Protein AF-A0A2C1LX49-F1 (afdb_monomer_lite)

Secondary structure (DSSP, 8-state):
---HHHHHHHHHHHHHHHHHHHHHHHHHHHHTT-HHHHHHHHHHHHHHHIIIIIHHHHHHHHHHHHHHHHHHHHHHHS---EEEEEEETTTEEEEEEE-SSEEEEEETT--EEEEEGGGEEEEEEEEEEEEEEEEEEEEETTEEEEEEEEEEEEEEEEEEEETTEEEEEEEE-TTHHHHHHHHHHHHHTSHHHHHHHHHHHHHHHHHHHHHHHHHHHHHTHHHHH-----TTS-SHHHHTHHHHHHHHHHHHHHH-GGGGG--HHHHHHHHHHHHHHHHHHHHHHHHHHHHHH-----GGGPPPPPHHHHHHHGGG------HHHHHHHHHHHHHHHHH-SSSS-HHHHHHHHHHHHHHHHHHHHHHHHHHHHHHHHH--

Foldseek 3Di:
DDDPVVVVVVVLVVLVVVLVVLVVVLVVCVVVVVVVVNVVSVVVSVVSCCVNPVVVVVVVVVLVVLVVVVVVVVCVVFNWPDKFWKQWPVQGTFMWTDTLFWIWTQGSVRDIDIDGLLFWPDKDKDWAFPPDWDWDWDDDDPDTDIDIDTHTFIKIWTWGDDPRDTDITIIGTPCNVVNVVSSVCSCCPNDVVVVVVVVVVVVVVVVVLLVVLLVLCVVCVCVLLDPDDPVQLPDQLPPCLVVVLVVVVVVVCVVPVLLVVDDPVRVVLVSVLLSSLLSSLLVSLQSSCCVVPVDNPSVVPPDDFDPVQLVVQLVVDFDPPRPSLLVSLVVSLVVSCVVPVPRDDSVSSSVSSSVSSGSSNSSNVSVVVSRVVVVVVVVD

pLDDT: mean 80.42, std 12.23, range [34.72, 96.44]

Sequence (380 aa):
MGNVWLTRNLRIGFFSAFFIIHMLVLLVSLLSGAIQFAFICLLFSIPFAYLGFGIDMQRKKKATQVLEEKMRSINQVESIQCIADGYHEQKGRGHLALTDHFLFFITRKKEIYSIDLLTVERYGTRADGTGVYGTTIHHSGPISIASTQEAKIPMFYVEGIHAGEHFHYAFSTFKNTKFFKILDRNLSSGKIAKESAAKNQEQQKQQQVFENENAVLIQNMNRIMDTEINDLDTPLYLQNGKAYLEIYFDIFKEQFPNLNALQEGEKHTFFSYLQACMLRGSRMYSTIVEMNHGKVLSLQETPTLPIDLLEENFPKTFMPNYPAVKQIVYSQFRGFRYQNQTMITEEQALSLTEEYIKIGFRNAMSNFLAYNELQNRVTV

Structure (mmCIF, N/CA/C/O backbone):
data_AF-A0A2C1LX49-F1
#
_entry.id   AF-A0A2C1LX49-F1
#
loop_
_atom_site.group_PDB
_atom_site.id
_atom_site.type_symbol
_atom_site.label_atom_id
_atom_site.label_alt_id
_atom_site.label_comp_id
_atom_site.label_asym_id
_atom_site.label_entity_id
_atom_site.label_seq_id
_atom_site.pdbx_PDB_ins_code
_atom_site.Cartn_x
_atom_site.Cartn_y
_atom_site.Cartn_z
_atom_site.occupancy
_atom_site.B_iso_or_equiv
_atom_site.auth_seq_id
_atom_site.auth_comp_id
_atom_site.auth_asym_id
_atom_site.auth_atom_id
_atom_site.pdbx_PDB_model_num
ATOM 1 N N . MET A 1 1 ? 9.293 22.917 -42.682 1.00 38.34 1 MET A N 1
ATOM 2 C CA . MET A 1 1 ? 10.357 22.369 -41.809 1.00 38.34 1 MET A CA 1
ATOM 3 C C . MET A 1 1 ? 11.295 21.523 -42.661 1.00 38.34 1 MET A C 1
ATOM 5 O O . MET A 1 1 ? 10.871 20.496 -43.170 1.00 38.34 1 MET A O 1
ATOM 9 N N . GLY A 1 2 ? 12.519 21.995 -42.919 1.00 40.53 2 GLY A N 1
ATOM 10 C CA . GLY A 1 2 ? 13.473 21.293 -43.787 1.00 40.53 2 GLY A CA 1
ATOM 11 C C . GLY A 1 2 ? 13.943 19.975 -43.171 1.00 40.53 2 GLY A C 1
ATOM 12 O O . GLY A 1 2 ? 14.194 19.902 -41.969 1.00 40.53 2 GLY A O 1
ATOM 13 N N . ASN A 1 3 ? 14.049 18.930 -43.990 1.00 34.72 3 ASN A N 1
ATOM 14 C CA . ASN A 1 3 ? 14.405 17.585 -43.555 1.00 34.72 3 ASN A CA 1
ATOM 15 C C . ASN A 1 3 ? 15.858 17.565 -43.028 1.00 34.72 3 ASN A C 1
ATOM 17 O O . ASN A 1 3 ? 16.819 17.530 -43.798 1.00 34.72 3 ASN A O 1
ATOM 21 N N . VAL A 1 4 ? 16.017 17.636 -41.700 1.00 48.16 4 VAL A N 1
ATOM 22 C CA . VAL A 1 4 ? 17.312 17.714 -40.985 1.00 48.16 4 VAL A CA 1
ATOM 23 C C . VAL A 1 4 ? 18.226 16.528 -41.324 1.00 48.16 4 VAL A C 1
ATOM 25 O O . VAL A 1 4 ? 19.449 16.631 -41.259 1.00 48.16 4 VAL A O 1
ATOM 28 N N . TRP A 1 5 ? 17.644 15.400 -41.733 1.00 41.97 5 TRP A N 1
ATOM 29 C CA . TRP A 1 5 ? 18.384 14.225 -42.184 1.00 41.97 5 TRP A CA 1
ATOM 30 C C . TRP A 1 5 ? 19.058 14.445 -43.548 1.00 41.97 5 TRP A C 1
ATOM 32 O O . TRP A 1 5 ? 20.225 14.087 -43.717 1.00 41.97 5 TRP A O 1
ATOM 42 N N . LEU A 1 6 ? 18.364 15.104 -44.484 1.00 39.78 6 LEU A N 1
ATOM 43 C CA . LEU A 1 6 ? 18.870 15.385 -45.829 1.00 39.78 6 LEU A CA 1
ATOM 44 C C . LEU A 1 6 ? 20.022 16.395 -45.777 1.00 39.78 6 LEU A C 1
ATOM 46 O O . LEU A 1 6 ? 21.075 16.163 -46.358 1.00 39.78 6 LEU A O 1
ATOM 50 N N . THR A 1 7 ? 19.873 17.469 -44.994 1.00 54.62 7 THR A N 1
ATOM 51 C CA . THR A 1 7 ? 20.928 18.482 -44.818 1.00 54.62 7 THR A CA 1
ATOM 52 C C . THR A 1 7 ? 22.148 17.942 -44.070 1.00 54.62 7 THR A C 1
ATOM 54 O O . THR A 1 7 ? 23.270 18.351 -44.363 1.00 54.62 7 THR A O 1
ATOM 57 N N . ARG A 1 8 ? 21.970 16.992 -43.141 1.00 56.78 8 ARG A N 1
ATOM 58 C CA . ARG A 1 8 ? 23.076 16.336 -42.426 1.00 56.78 8 ARG A CA 1
ATOM 59 C C . ARG A 1 8 ? 23.880 15.404 -43.330 1.00 56.78 8 ARG A C 1
ATOM 61 O O . ARG A 1 8 ? 25.104 15.494 -43.340 1.00 56.78 8 ARG A O 1
ATOM 68 N N . ASN A 1 9 ? 23.211 14.540 -44.091 1.00 55.72 9 ASN A N 1
ATOM 69 C CA . ASN A 1 9 ? 23.893 13.586 -44.966 1.00 55.72 9 ASN A CA 1
ATOM 70 C C . ASN A 1 9 ? 24.525 14.276 -46.184 1.00 55.72 9 ASN A C 1
ATOM 72 O O . ASN A 1 9 ? 25.633 13.905 -46.559 1.00 55.72 9 ASN A O 1
ATOM 76 N N . LEU A 1 10 ? 23.902 15.332 -46.731 1.00 59.62 10 LEU A N 1
ATOM 77 C CA . LEU A 1 10 ? 24.527 16.158 -47.772 1.00 59.62 10 LEU A CA 1
ATOM 78 C C . LEU A 1 10 ? 25.772 16.886 -47.264 1.00 59.62 10 LEU A C 1
ATOM 80 O O . LEU A 1 10 ? 26.776 16.907 -47.963 1.00 59.62 10 LEU A O 1
ATOM 84 N N . ARG A 1 11 ? 25.742 17.456 -46.050 1.00 61.56 11 ARG A N 1
ATOM 85 C CA . ARG A 1 11 ? 26.922 18.121 -45.472 1.00 61.56 11 ARG A CA 1
ATOM 86 C C . ARG A 1 11 ? 28.065 17.132 -45.267 1.00 61.56 11 ARG A C 1
ATOM 88 O O . ARG A 1 11 ? 29.173 17.407 -45.706 1.00 61.56 11 ARG A O 1
ATOM 95 N N . ILE A 1 12 ? 27.804 15.975 -44.656 1.00 62.25 12 ILE A N 1
ATOM 96 C CA . ILE A 1 12 ? 28.839 14.954 -44.434 1.00 62.25 12 ILE A CA 1
ATOM 97 C C . ILE A 1 12 ? 29.374 14.437 -45.773 1.00 62.25 12 ILE A C 1
ATOM 99 O O . ILE A 1 12 ? 30.587 14.374 -45.943 1.00 62.25 12 ILE A O 1
ATOM 103 N N . GLY A 1 13 ? 28.502 14.138 -46.740 1.00 65.00 13 GLY A N 1
ATOM 104 C CA . GLY A 1 13 ? 28.910 13.705 -48.078 1.00 65.00 13 GLY A CA 1
ATOM 105 C C . GLY A 1 13 ? 29.767 14.745 -48.803 1.00 65.00 13 GLY A C 1
ATOM 106 O O . GLY A 1 13 ? 30.826 14.407 -49.323 1.00 65.00 13 GLY A O 1
ATOM 107 N N . PHE A 1 14 ? 29.367 16.019 -48.760 1.00 70.56 14 PHE A N 1
ATOM 108 C CA . PHE A 1 14 ? 30.091 17.126 -49.386 1.00 70.56 14 PHE A CA 1
ATOM 109 C C . PHE A 1 14 ? 31.465 17.361 -48.746 1.00 70.56 14 PHE A C 1
ATOM 111 O O . PHE A 1 14 ? 32.463 17.433 -49.456 1.00 70.56 14 PHE A O 1
ATOM 118 N N . PHE A 1 15 ? 31.547 17.406 -47.411 1.00 67.88 15 PHE A N 1
ATOM 119 C CA . PHE A 1 15 ? 32.826 17.582 -46.714 1.00 67.88 15 PHE A CA 1
ATOM 120 C C . PHE A 1 15 ? 33.748 16.367 -46.872 1.00 67.88 15 PHE A C 1
ATOM 122 O O . PHE A 1 15 ? 34.957 16.544 -46.978 1.00 67.88 15 PHE A O 1
ATOM 129 N N . SER A 1 16 ? 33.197 15.151 -46.947 1.00 65.69 16 SER A N 1
ATOM 130 C CA . SER A 1 16 ? 33.980 13.928 -47.176 1.00 65.69 16 SER A CA 1
ATOM 131 C C . SER A 1 16 ? 34.549 13.883 -48.595 1.00 65.69 16 SER A C 1
ATOM 133 O O . SER A 1 16 ? 35.737 13.628 -48.766 1.00 65.69 16 SER A O 1
ATOM 135 N N . ALA A 1 17 ? 33.732 14.183 -49.610 1.00 71.69 17 ALA A N 1
ATOM 136 C CA . ALA A 1 17 ? 34.181 14.250 -51.000 1.00 71.69 17 ALA A CA 1
ATOM 137 C C . ALA A 1 17 ? 35.231 15.353 -51.198 1.00 71.69 17 ALA A C 1
ATOM 139 O O . ALA A 1 17 ? 36.268 15.116 -51.812 1.00 71.69 17 ALA A O 1
ATOM 140 N N . PHE A 1 18 ? 35.008 16.531 -50.608 1.00 73.19 18 PHE A N 1
ATOM 141 C CA . PHE A 1 18 ? 35.962 17.635 -50.659 1.00 73.19 18 PHE A CA 1
ATOM 142 C C . PHE A 1 18 ? 37.280 17.290 -49.951 1.00 73.19 18 PHE A C 1
ATOM 144 O O . PHE A 1 18 ? 38.347 17.555 -50.492 1.00 73.19 18 PHE A O 1
ATOM 151 N N . PHE A 1 19 ? 37.231 16.630 -48.788 1.00 72.81 19 PHE A N 1
ATOM 152 C CA . PHE A 1 19 ? 38.427 16.169 -48.078 1.00 72.81 19 PHE A CA 1
ATOM 153 C C . PHE A 1 19 ? 39.230 15.141 -48.889 1.00 72.81 19 PHE A C 1
ATOM 155 O O . PHE A 1 19 ? 40.452 15.241 -48.949 1.00 72.81 19 PHE A O 1
ATOM 162 N N . ILE A 1 20 ? 38.563 14.193 -49.558 1.00 77.25 20 ILE A N 1
ATOM 163 C CA . ILE A 1 20 ? 39.218 13.200 -50.427 1.00 77.25 20 ILE A CA 1
ATOM 164 C C . ILE A 1 20 ? 39.921 13.886 -51.604 1.00 77.25 20 ILE A C 1
ATOM 166 O O . ILE A 1 20 ? 41.087 13.600 -51.873 1.00 77.25 20 ILE A O 1
ATOM 170 N N . ILE A 1 21 ? 39.243 14.827 -52.268 1.00 78.81 21 ILE A N 1
ATOM 171 C CA . ILE A 1 21 ? 39.821 15.615 -53.366 1.00 78.81 21 ILE A CA 1
ATOM 172 C C . ILE A 1 21 ? 41.026 16.424 -52.864 1.00 78.81 21 ILE A C 1
ATOM 174 O O . ILE A 1 21 ? 42.071 16.448 -53.508 1.00 78.81 21 ILE A O 1
ATOM 178 N N . HIS A 1 22 ? 40.924 17.028 -51.680 1.00 74.81 22 HIS A N 1
ATOM 179 C CA . HIS A 1 22 ? 42.000 17.823 -51.086 1.00 74.81 22 HIS A CA 1
ATOM 180 C C . HIS A 1 22 ? 43.217 16.972 -50.685 1.00 74.81 22 HIS A C 1
ATOM 182 O O . HIS A 1 22 ? 44.355 17.389 -50.890 1.00 74.81 22 HIS A O 1
ATOM 188 N N . MET A 1 23 ? 42.998 15.754 -50.177 1.00 77.88 23 MET A N 1
ATOM 189 C CA . MET A 1 23 ? 44.066 14.785 -49.889 1.00 77.88 23 MET A CA 1
ATOM 190 C C . MET A 1 23 ? 44.761 14.293 -51.165 1.00 77.88 23 MET A C 1
ATOM 192 O O . MET A 1 23 ? 45.980 14.134 -51.173 1.00 77.88 23 MET A O 1
ATOM 196 N N . LEU A 1 24 ? 44.014 14.111 -52.259 1.00 81.31 24 LEU A N 1
ATOM 197 C CA . LEU A 1 24 ? 44.568 13.801 -53.581 1.00 81.31 24 LEU A CA 1
ATOM 198 C C . LEU A 1 24 ? 45.451 14.940 -54.110 1.00 81.31 24 LEU A C 1
ATOM 200 O O . LEU A 1 24 ? 46.565 14.687 -54.562 1.00 81.31 24 LEU A O 1
ATOM 204 N N . VAL A 1 25 ? 44.999 16.193 -54.001 1.00 80.25 25 VAL A N 1
ATOM 205 C CA . VAL A 1 25 ? 45.790 17.373 -54.397 1.00 80.25 25 VAL A CA 1
ATOM 206 C C . VAL A 1 25 ? 47.066 17.489 -53.560 1.00 80.25 25 VAL A C 1
ATOM 208 O O . VAL A 1 25 ? 48.138 17.751 -54.107 1.00 80.25 25 VAL A O 1
ATOM 211 N N . LEU A 1 26 ? 46.986 17.236 -52.252 1.00 79.81 26 LEU A N 1
ATOM 212 C CA . LEU A 1 26 ? 48.147 17.216 -51.362 1.00 79.81 26 LEU A CA 1
ATOM 213 C C . LEU A 1 26 ? 49.149 16.117 -51.752 1.00 79.81 26 LEU A C 1
ATOM 215 O O . LEU A 1 26 ? 50.345 16.388 -51.833 1.00 79.81 26 LEU A O 1
ATOM 219 N N . LEU A 1 27 ? 48.668 14.909 -52.059 1.00 80.50 27 LEU A N 1
ATOM 220 C CA . LEU A 1 27 ? 49.505 13.792 -52.503 1.00 80.50 27 LEU A CA 1
ATOM 221 C C . LEU A 1 27 ? 50.239 14.112 -53.815 1.00 80.50 27 LEU A C 1
ATOM 223 O O . LEU A 1 27 ? 51.446 13.900 -53.909 1.00 80.50 27 LEU A O 1
ATOM 227 N N . VAL A 1 28 ? 49.536 14.670 -54.806 1.00 82.25 28 VAL A N 1
ATOM 228 C CA . VAL A 1 28 ? 50.131 15.067 -56.096 1.00 82.25 28 VAL A CA 1
ATOM 229 C C . VAL A 1 28 ? 51.178 16.167 -55.907 1.00 82.25 28 VAL A C 1
ATOM 231 O O . VAL A 1 28 ? 52.247 16.108 -56.507 1.00 82.25 28 VAL A O 1
ATOM 234 N N . SER A 1 29 ? 50.910 17.128 -55.022 1.00 78.94 29 SER A N 1
ATOM 235 C CA . SER A 1 29 ? 51.813 18.253 -54.734 1.00 78.94 29 SER A CA 1
ATOM 236 C C . SER A 1 29 ? 53.100 17.826 -54.022 1.00 78.94 29 SER A C 1
ATOM 238 O O . SER A 1 29 ? 54.166 18.397 -54.257 1.00 78.94 29 SER A O 1
ATOM 240 N N . LEU A 1 30 ? 53.011 16.808 -53.157 1.00 79.19 30 LEU A N 1
ATOM 241 C CA . LEU A 1 30 ? 54.174 16.179 -52.526 1.00 79.19 30 LEU A CA 1
ATOM 242 C C . LEU A 1 30 ? 55.020 15.417 -53.553 1.00 79.19 30 LEU A C 1
ATOM 244 O O . LEU A 1 30 ? 56.241 15.551 -53.552 1.00 79.19 30 LEU A O 1
ATOM 248 N N . LEU A 1 31 ? 54.376 14.669 -54.455 1.00 81.25 31 LEU A N 1
ATOM 249 C CA . LEU A 1 31 ? 55.053 13.924 -55.522 1.00 81.25 31 LEU A CA 1
ATOM 250 C C . LEU A 1 31 ? 55.714 14.842 -56.563 1.00 81.25 31 LEU A C 1
ATOM 252 O O . LEU A 1 31 ? 56.731 14.470 -57.138 1.00 81.25 31 LEU A O 1
ATOM 256 N N . SER A 1 32 ? 55.178 16.046 -56.785 1.00 82.25 32 SER A N 1
ATOM 257 C CA . SER A 1 32 ? 55.723 17.023 -57.736 1.00 82.25 32 SER A CA 1
ATOM 258 C C . SER A 1 32 ? 56.807 17.941 -57.150 1.00 82.25 32 SER A C 1
ATOM 260 O O . SER A 1 32 ? 57.259 18.854 -57.837 1.00 82.25 32 SER A O 1
ATOM 262 N N . GLY A 1 33 ? 57.197 17.765 -55.880 1.00 78.12 33 GLY A N 1
ATOM 263 C CA . GLY A 1 33 ? 58.207 18.600 -55.215 1.00 78.12 33 GLY A CA 1
ATOM 264 C C . GLY A 1 33 ? 57.743 20.020 -54.854 1.00 78.12 33 GLY A C 1
ATOM 265 O O . GLY A 1 33 ? 58.555 20.850 -54.444 1.00 78.12 33 GLY A O 1
ATOM 266 N N . ALA A 1 34 ? 56.443 20.318 -54.954 1.00 80.94 34 ALA A N 1
ATOM 267 C CA . ALA A 1 34 ? 55.863 21.625 -54.636 1.00 80.94 34 ALA A CA 1
ATOM 268 C C . ALA A 1 34 ? 55.610 21.772 -53.121 1.00 80.94 34 ALA A C 1
ATOM 270 O O . ALA A 1 34 ? 54.478 21.937 -52.661 1.00 80.94 34 ALA A O 1
ATOM 271 N N . ILE A 1 35 ? 56.684 21.705 -52.329 1.00 74.88 35 ILE A N 1
ATOM 272 C CA . ILE A 1 35 ? 56.640 21.581 -50.860 1.00 74.88 35 ILE A CA 1
ATOM 273 C C . ILE A 1 35 ? 55.869 22.737 -50.195 1.00 74.88 35 ILE A C 1
ATOM 275 O O . ILE A 1 35 ? 55.085 22.508 -49.275 1.00 74.88 35 ILE A O 1
ATOM 279 N N . GLN A 1 36 ? 56.028 23.972 -50.682 1.00 76.94 36 GLN A N 1
ATOM 280 C CA 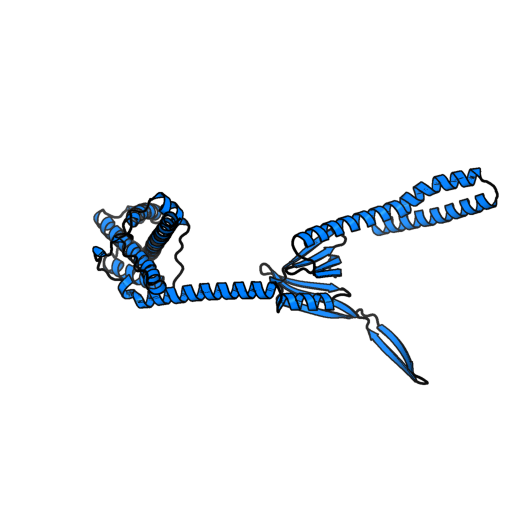. GLN A 1 36 ? 55.322 25.145 -50.142 1.00 76.94 36 GLN A CA 1
ATOM 281 C C . GLN A 1 36 ? 53.801 25.064 -50.356 1.00 76.94 36 GLN A C 1
ATOM 283 O O . GLN A 1 36 ? 53.028 25.402 -49.461 1.00 76.94 36 GLN A O 1
ATOM 288 N N . PHE A 1 37 ? 53.362 24.562 -51.512 1.00 76.19 37 PHE A N 1
ATOM 289 C CA . PHE A 1 37 ? 51.945 24.386 -51.826 1.00 76.19 37 PHE A CA 1
ATOM 290 C C . PHE A 1 37 ? 51.341 23.212 -51.039 1.00 76.19 37 PHE A C 1
ATOM 292 O O . PHE A 1 37 ? 50.261 23.345 -50.465 1.00 76.19 37 PHE A O 1
ATOM 299 N N . ALA A 1 38 ? 52.083 22.108 -50.896 1.00 73.44 38 ALA A N 1
ATOM 300 C CA . ALA A 1 38 ? 51.691 20.990 -50.040 1.00 73.44 38 ALA A CA 1
ATOM 301 C C . ALA A 1 38 ? 51.500 21.418 -48.571 1.00 73.44 38 ALA A C 1
ATOM 303 O O . ALA A 1 38 ? 50.543 20.990 -47.923 1.00 73.44 38 ALA A O 1
ATOM 304 N N . PHE A 1 39 ? 52.357 22.310 -48.059 1.00 76.94 39 PHE A N 1
ATOM 305 C CA . PHE A 1 39 ? 52.242 22.844 -46.700 1.00 76.94 39 PHE A CA 1
ATOM 306 C C . PHE A 1 39 ? 50.966 23.678 -46.503 1.00 76.94 39 PHE A C 1
ATOM 308 O O . PHE A 1 39 ? 50.252 23.497 -45.515 1.00 76.94 39 PHE A O 1
ATOM 315 N N . ILE A 1 40 ? 50.619 24.532 -47.472 1.00 78.19 40 ILE A N 1
ATOM 316 C CA . ILE A 1 40 ? 49.364 25.300 -47.457 1.00 78.19 40 ILE A CA 1
ATOM 317 C C . ILE A 1 40 ? 48.158 24.349 -47.492 1.00 78.19 40 ILE A C 1
ATOM 319 O O . ILE A 1 40 ? 47.248 24.475 -46.670 1.00 78.19 40 ILE A O 1
ATOM 323 N N . CYS A 1 41 ? 48.162 23.347 -48.377 1.00 75.12 41 CYS A N 1
ATOM 324 C CA . CYS A 1 41 ? 47.097 22.343 -48.443 1.00 75.12 41 CYS A CA 1
ATOM 325 C C . CYS A 1 41 ? 46.915 21.595 -47.111 1.00 75.12 41 CYS A C 1
ATOM 327 O O . CYS A 1 41 ? 45.775 21.363 -46.697 1.00 75.12 41 CYS A O 1
ATOM 329 N N . LEU A 1 42 ? 48.012 21.266 -46.421 1.00 77.69 42 LEU A N 1
ATOM 330 C CA . LEU A 1 42 ? 47.988 20.590 -45.125 1.00 77.69 42 LEU A CA 1
ATOM 331 C C . LEU A 1 42 ? 47.356 21.470 -44.042 1.00 77.69 42 LEU A C 1
ATOM 333 O O . LEU A 1 42 ? 46.470 21.002 -43.325 1.00 77.69 42 LEU A O 1
ATOM 337 N N . LEU A 1 43 ? 47.727 22.752 -43.966 1.00 78.94 43 LEU A N 1
ATOM 338 C CA . LEU A 1 43 ? 47.142 23.696 -43.007 1.00 78.94 43 LEU A CA 1
ATOM 339 C C . LEU A 1 43 ? 45.629 23.858 -43.197 1.00 78.94 43 LEU A C 1
ATOM 341 O O . LEU A 1 43 ? 44.883 23.863 -42.217 1.00 78.94 43 LEU A O 1
ATOM 345 N N . PHE A 1 44 ? 45.158 23.911 -44.446 1.00 77.44 44 PHE A N 1
ATOM 346 C CA . PHE A 1 44 ? 43.723 23.982 -44.730 1.00 77.44 44 PHE A CA 1
ATOM 347 C C . PHE A 1 44 ? 42.981 22.679 -44.409 1.00 77.44 44 PHE A C 1
ATOM 349 O O . PHE A 1 44 ? 41.803 22.730 -44.067 1.00 77.44 44 PHE A O 1
ATOM 356 N N . SER A 1 45 ? 43.640 21.517 -44.449 1.00 73.12 45 SER A N 1
ATOM 357 C CA . SER A 1 45 ? 42.987 20.228 -44.179 1.00 73.12 45 SER A CA 1
ATOM 358 C C . SER A 1 45 ? 42.548 20.043 -42.718 1.00 73.12 45 SER A C 1
ATOM 360 O O . SER A 1 45 ? 41.545 19.374 -42.461 1.00 73.12 45 SER A O 1
ATOM 362 N N . ILE A 1 46 ? 43.242 20.674 -41.764 1.00 74.19 46 ILE A N 1
ATOM 363 C CA . ILE A 1 46 ? 43.003 20.513 -40.320 1.00 74.19 46 ILE A CA 1
ATOM 364 C C . ILE A 1 46 ? 41.620 21.064 -39.901 1.00 74.19 46 ILE A C 1
ATOM 366 O O . ILE A 1 46 ? 40.848 20.314 -39.292 1.00 74.19 46 ILE A O 1
ATOM 370 N N . PRO A 1 47 ? 41.226 22.308 -40.258 1.00 75.50 47 PRO A N 1
ATOM 371 C CA . PRO A 1 47 ? 39.875 22.811 -40.001 1.00 75.50 47 PRO A CA 1
ATOM 372 C C . PRO A 1 47 ? 38.771 21.960 -40.639 1.00 75.50 47 PRO A C 1
ATOM 374 O O . PRO A 1 47 ? 37.745 21.716 -40.004 1.00 75.50 47 PRO A O 1
ATOM 377 N N . PHE A 1 48 ? 38.968 21.466 -41.867 1.00 72.12 48 PHE A N 1
ATOM 378 C CA . PHE A 1 48 ? 37.965 20.639 -42.549 1.00 72.12 48 PHE A CA 1
ATOM 379 C C . PHE A 1 48 ? 37.808 19.262 -41.901 1.00 72.12 48 PHE A C 1
ATOM 381 O O . PHE A 1 48 ? 36.679 18.813 -41.696 1.00 72.12 48 PHE A O 1
ATOM 388 N N . ALA A 1 49 ? 38.911 18.624 -41.502 1.00 70.81 49 ALA A N 1
ATOM 389 C CA . ALA A 1 49 ? 38.870 17.382 -40.737 1.00 70.81 49 ALA A CA 1
ATOM 390 C C . ALA A 1 49 ? 38.145 17.576 -39.392 1.00 70.81 49 ALA A C 1
ATOM 392 O O . ALA A 1 49 ? 37.317 16.749 -38.999 1.00 70.81 49 ALA A O 1
ATOM 393 N N . TYR A 1 50 ? 38.380 18.702 -38.711 1.00 73.19 50 TYR A N 1
ATOM 394 C CA . TYR A 1 50 ? 37.687 19.041 -37.468 1.00 73.19 50 TYR A CA 1
ATOM 395 C C . TYR A 1 50 ? 36.179 19.279 -37.668 1.00 73.19 50 TYR A C 1
ATOM 397 O O . TYR A 1 50 ? 35.365 18.764 -36.899 1.00 73.19 50 TYR A O 1
ATOM 405 N N . LEU A 1 51 ? 35.780 20.006 -38.716 1.00 73.56 51 LEU A N 1
ATOM 406 C CA . LEU A 1 51 ? 34.369 20.262 -39.024 1.00 73.56 51 LEU A CA 1
ATOM 407 C C . LEU A 1 51 ? 33.620 18.995 -39.468 1.00 73.56 51 LEU A C 1
ATOM 409 O O . LEU A 1 51 ? 32.468 18.803 -39.076 1.00 73.56 51 LEU A O 1
ATOM 413 N N . GLY A 1 52 ? 34.267 18.133 -40.259 1.00 69.50 52 GLY A N 1
ATOM 414 C CA . GLY A 1 52 ? 33.679 16.893 -40.769 1.00 69.50 52 GLY A CA 1
ATOM 415 C C . GLY A 1 52 ? 33.594 15.789 -39.716 1.00 69.50 52 GLY A C 1
ATOM 416 O O . GLY A 1 52 ? 32.525 15.219 -39.497 1.00 69.50 52 GLY A O 1
ATOM 417 N N . PHE A 1 53 ? 34.703 15.510 -39.028 1.00 68.38 53 PHE A N 1
ATOM 418 C CA . PHE A 1 53 ? 34.818 14.378 -38.104 1.00 68.38 53 PHE A CA 1
ATOM 419 C C . PHE A 1 53 ? 34.833 14.807 -36.636 1.00 68.38 53 PHE A C 1
ATOM 421 O O . PHE A 1 53 ? 34.176 14.179 -35.803 1.00 68.38 53 PHE A O 1
ATOM 428 N N . GLY A 1 54 ? 35.529 15.898 -36.308 1.00 71.81 54 GLY A N 1
ATOM 429 C CA . GLY A 1 54 ? 35.681 16.380 -34.932 1.00 71.81 54 GLY A CA 1
ATOM 430 C C . GLY A 1 54 ? 34.351 16.738 -34.263 1.00 71.81 54 GLY A C 1
ATOM 431 O O . GLY A 1 54 ? 34.090 16.300 -33.142 1.00 71.81 54 GLY A O 1
ATOM 432 N N . ILE A 1 55 ? 33.465 17.459 -34.958 1.00 73.25 55 ILE A N 1
ATOM 433 C CA . ILE A 1 55 ? 32.143 17.837 -34.424 1.00 73.25 55 ILE A CA 1
ATOM 434 C C . ILE A 1 55 ? 31.258 16.607 -34.178 1.00 73.25 55 ILE A C 1
ATOM 436 O O . ILE A 1 55 ? 30.589 16.530 -33.144 1.00 73.25 55 ILE A O 1
ATOM 440 N N . ASP A 1 56 ? 31.232 15.641 -35.099 1.00 70.00 56 ASP A N 1
ATOM 441 C CA . ASP A 1 56 ? 30.425 14.425 -34.937 1.00 70.00 56 ASP A CA 1
ATOM 442 C C . ASP A 1 56 ? 30.966 13.544 -33.802 1.00 70.00 56 ASP A C 1
ATOM 444 O O . ASP A 1 56 ? 30.205 13.073 -32.954 1.00 70.00 56 ASP A O 1
ATOM 448 N N . MET A 1 57 ? 32.290 13.403 -33.711 1.00 73.75 57 MET A N 1
ATOM 449 C CA . MET A 1 57 ? 32.945 12.659 -32.638 1.00 73.75 57 MET A CA 1
ATOM 450 C C . MET A 1 57 ? 32.707 13.310 -31.269 1.00 73.75 57 MET A C 1
ATOM 452 O O . MET A 1 57 ? 32.359 12.616 -30.313 1.00 73.75 57 MET A O 1
ATOM 456 N N . GLN A 1 58 ? 32.794 14.642 -31.170 1.00 74.25 58 GLN A N 1
ATOM 457 C CA . GLN A 1 58 ? 32.459 15.376 -29.945 1.00 74.25 58 GLN A CA 1
ATOM 458 C C . GLN A 1 58 ? 30.983 15.220 -29.562 1.00 74.25 58 GLN A C 1
ATOM 460 O O . GLN A 1 58 ? 30.673 15.039 -28.385 1.00 74.25 58 GLN A O 1
ATOM 465 N N . ARG A 1 59 ? 30.058 15.262 -30.528 1.00 70.75 59 ARG A N 1
ATOM 466 C CA . ARG A 1 59 ? 28.623 15.058 -30.270 1.00 70.75 59 ARG A CA 1
ATOM 467 C C . ARG A 1 59 ? 28.330 13.642 -29.783 1.00 70.75 59 ARG A C 1
ATOM 469 O O . ARG A 1 59 ? 27.595 13.493 -28.810 1.00 70.75 59 ARG A O 1
ATOM 476 N N . LYS A 1 60 ? 28.933 12.624 -30.406 1.00 74.62 60 LYS A N 1
ATOM 477 C CA . LYS A 1 60 ? 28.851 11.225 -29.958 1.00 74.62 60 LYS A CA 1
ATOM 478 C C . LYS A 1 60 ? 29.403 11.072 -28.542 1.00 74.62 60 LYS A C 1
ATOM 480 O O . LYS A 1 60 ? 28.700 10.553 -27.685 1.00 74.62 60 LYS A O 1
ATOM 485 N N . LYS A 1 61 ? 30.586 11.631 -28.263 1.00 78.00 61 LYS A N 1
ATOM 486 C CA . LYS A 1 61 ? 31.204 11.613 -26.927 1.00 78.00 61 LYS A CA 1
ATOM 487 C C . LYS A 1 61 ? 30.308 12.262 -25.866 1.00 78.00 61 LYS A C 1
ATOM 489 O O . LYS A 1 61 ? 30.069 11.655 -24.829 1.00 78.00 61 LYS A O 1
ATOM 494 N N . LYS A 1 62 ? 29.745 13.445 -26.145 1.00 77.06 62 LYS A N 1
ATOM 495 C CA . LYS A 1 62 ? 28.790 14.121 -25.244 1.00 77.06 62 LYS A CA 1
ATOM 496 C C . LYS A 1 62 ? 27.507 13.312 -25.030 1.00 77.06 62 LYS A C 1
ATOM 498 O O . LYS A 1 62 ? 26.943 13.332 -23.942 1.00 77.06 62 LYS A O 1
ATOM 503 N N . ALA A 1 63 ? 27.007 12.628 -26.059 1.00 72.88 63 ALA A N 1
ATOM 504 C CA . ALA A 1 63 ? 25.821 11.784 -25.931 1.00 72.88 63 ALA A CA 1
ATOM 505 C C . ALA A 1 63 ? 26.085 10.570 -25.028 1.00 72.88 63 ALA A C 1
ATOM 507 O O . ALA A 1 63 ? 25.269 10.297 -24.151 1.00 72.88 63 ALA A O 1
ATOM 508 N N . THR A 1 64 ? 27.236 9.910 -25.193 1.00 77.88 64 THR A N 1
ATOM 509 C CA . THR A 1 64 ? 27.667 8.793 -24.340 1.00 77.88 64 THR A CA 1
ATOM 510 C C . THR A 1 64 ? 27.868 9.233 -22.892 1.00 77.88 64 THR A C 1
ATOM 512 O O . THR A 1 64 ? 27.351 8.584 -21.993 1.00 77.88 64 THR A O 1
ATOM 515 N N . GLN A 1 65 ? 28.522 10.375 -22.657 1.00 81.81 65 GLN A N 1
ATOM 516 C CA . GLN A 1 65 ? 28.733 10.907 -21.303 1.00 81.81 65 GLN A CA 1
ATOM 517 C C . GLN A 1 65 ? 27.418 11.146 -20.552 1.00 81.81 65 GLN A C 1
ATOM 519 O O . GLN A 1 65 ? 27.280 10.732 -19.409 1.00 81.81 65 GLN A O 1
ATOM 524 N N . VAL A 1 66 ? 26.425 11.757 -21.206 1.00 80.06 66 VAL A N 1
ATOM 525 C CA . VAL A 1 66 ? 25.118 12.013 -20.573 1.00 80.06 66 VAL A CA 1
ATOM 526 C C . VAL A 1 66 ? 24.349 10.717 -20.302 1.00 80.06 66 VAL A C 1
ATOM 528 O O . VAL A 1 66 ? 23.597 10.634 -19.334 1.00 80.06 66 VAL A O 1
ATOM 531 N N . LEU A 1 67 ? 24.512 9.698 -21.147 1.00 80.62 67 LEU A N 1
ATOM 532 C CA . LEU A 1 67 ? 23.937 8.380 -20.888 1.00 80.62 67 LEU A CA 1
ATOM 533 C C . LEU A 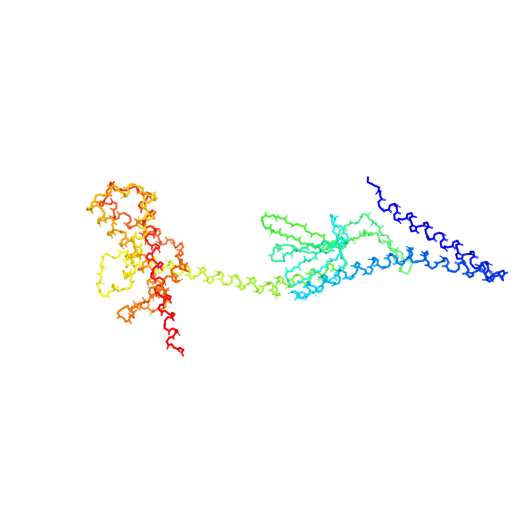1 67 ? 24.608 7.711 -19.682 1.00 80.62 67 LEU A C 1
ATOM 535 O O . LEU A 1 67 ? 23.908 7.189 -18.821 1.00 80.62 67 LEU A O 1
ATOM 539 N N . GLU A 1 68 ? 25.939 7.738 -19.612 1.00 83.31 68 GLU A N 1
ATOM 540 C CA . GLU A 1 68 ? 26.696 7.195 -18.480 1.00 83.31 68 GLU A CA 1
ATOM 541 C C . GLU A 1 68 ? 26.327 7.891 -17.171 1.00 83.31 68 GLU A C 1
ATOM 543 O O . GLU A 1 68 ? 26.143 7.221 -16.162 1.00 83.31 68 GLU A O 1
ATOM 548 N N . GLU A 1 69 ? 26.166 9.213 -17.186 1.00 84.75 69 GLU A N 1
ATOM 549 C CA . GLU A 1 69 ? 25.725 9.991 -16.027 1.00 84.75 69 GLU A CA 1
ATOM 550 C C . GLU A 1 69 ? 24.336 9.552 -15.545 1.00 84.75 69 GLU A C 1
ATOM 552 O O . GLU A 1 69 ? 24.163 9.259 -14.365 1.00 84.75 69 GLU A O 1
ATOM 557 N N . LYS A 1 70 ? 23.374 9.395 -16.464 1.00 82.06 70 LYS A N 1
ATOM 558 C CA . LYS A 1 70 ? 22.026 8.892 -16.143 1.00 82.06 70 LYS A CA 1
ATOM 559 C C . LYS A 1 70 ? 22.040 7.455 -15.620 1.00 82.06 70 LYS A C 1
ATOM 561 O O . LYS A 1 70 ? 21.314 7.125 -14.690 1.00 82.06 70 LYS A O 1
ATOM 566 N N . MET A 1 71 ? 22.864 6.586 -16.200 1.00 81.06 71 MET A N 1
ATOM 567 C CA . MET A 1 71 ? 23.006 5.214 -15.707 1.00 81.06 71 MET A CA 1
ATOM 568 C C . MET A 1 71 ? 23.667 5.183 -14.327 1.00 81.06 71 MET A C 1
ATOM 570 O O . MET A 1 71 ? 23.268 4.388 -13.484 1.00 81.06 71 MET A O 1
ATOM 574 N N . ARG A 1 72 ? 24.636 6.066 -14.058 1.00 84.94 72 ARG A N 1
ATOM 575 C CA . ARG A 1 72 ? 25.241 6.207 -12.726 1.00 84.94 72 ARG A CA 1
ATOM 576 C C . ARG A 1 72 ? 24.234 6.704 -11.700 1.00 84.94 72 ARG A C 1
ATOM 578 O O . ARG A 1 72 ? 24.203 6.142 -10.614 1.00 84.94 72 ARG A O 1
ATOM 585 N N . SER A 1 73 ? 23.407 7.695 -12.036 1.00 83.50 73 SER A N 1
ATOM 586 C CA . SER A 1 73 ? 22.373 8.181 -11.117 1.00 83.50 73 SER A CA 1
ATOM 587 C C . SER A 1 73 ? 21.341 7.097 -10.805 1.00 83.50 73 SER A C 1
ATOM 589 O O . SER A 1 73 ? 20.954 6.956 -9.653 1.00 83.50 73 SER A O 1
ATOM 591 N N . ILE A 1 74 ? 20.947 6.281 -11.794 1.00 83.75 74 ILE A N 1
ATOM 592 C CA . ILE A 1 74 ? 20.092 5.106 -11.548 1.00 83.75 74 ILE A CA 1
ATOM 593 C C . ILE A 1 74 ? 20.817 4.120 -10.625 1.00 83.75 74 ILE A C 1
ATOM 595 O O . ILE A 1 74 ? 20.266 3.734 -9.603 1.00 83.75 74 ILE A O 1
ATOM 599 N N . ASN A 1 75 ? 22.074 3.784 -10.928 1.00 84.88 75 ASN A N 1
ATOM 600 C CA . ASN A 1 75 ? 22.846 2.798 -10.169 1.00 84.88 75 ASN A CA 1
ATOM 601 C C . ASN A 1 75 ? 23.170 3.215 -8.720 1.00 84.88 75 ASN A C 1
ATOM 603 O O . ASN A 1 75 ? 23.521 2.364 -7.907 1.00 84.88 75 ASN A O 1
ATOM 607 N N . GLN A 1 76 ? 23.096 4.510 -8.398 1.00 83.31 76 GLN A N 1
ATOM 608 C CA . GLN A 1 76 ? 23.218 5.018 -7.027 1.00 83.31 76 GLN A CA 1
ATOM 609 C C . GLN A 1 76 ? 21.964 4.751 -6.189 1.00 83.31 76 GLN A C 1
ATOM 611 O O . GLN A 1 76 ? 22.078 4.573 -4.980 1.00 83.31 76 GLN A O 1
ATOM 616 N N . VAL A 1 77 ? 20.790 4.739 -6.823 1.00 79.50 77 VAL A N 1
ATOM 617 C CA . VAL A 1 77 ? 19.501 4.509 -6.156 1.00 79.50 77 VAL A CA 1
ATOM 618 C C . VAL A 1 77 ? 19.174 3.017 -6.143 1.00 79.50 77 VAL A C 1
ATOM 620 O O . VAL A 1 77 ? 18.794 2.475 -5.110 1.00 79.50 77 VAL A O 1
ATOM 623 N N . GLU A 1 78 ? 19.390 2.334 -7.267 1.00 81.62 78 GLU A N 1
ATOM 624 C CA . GLU A 1 78 ? 19.141 0.904 -7.418 1.00 81.62 78 GLU A CA 1
ATOM 625 C C . GLU A 1 78 ? 20.198 0.224 -8.276 1.00 81.62 78 GLU A C 1
ATOM 627 O O . GLU A 1 78 ? 20.527 0.680 -9.369 1.00 81.62 78 GLU A O 1
ATOM 632 N N . SER A 1 79 ? 20.688 -0.928 -7.817 1.00 87.00 79 SER A N 1
ATOM 633 C CA . SER A 1 79 ? 21.691 -1.686 -8.559 1.00 87.00 79 SER A CA 1
ATOM 634 C C . SER A 1 79 ? 21.141 -2.161 -9.905 1.00 87.00 79 SER A C 1
ATOM 636 O O . SER A 1 79 ? 20.140 -2.878 -9.976 1.00 87.00 79 SER A O 1
ATOM 638 N N . ILE A 1 80 ? 21.816 -1.780 -10.992 1.00 90.06 80 ILE A N 1
ATOM 639 C CA . ILE A 1 80 ? 21.427 -2.210 -12.334 1.00 90.06 80 ILE A CA 1
ATOM 640 C C . ILE A 1 80 ? 21.890 -3.650 -12.562 1.00 90.06 80 ILE A C 1
ATOM 642 O O . ILE A 1 80 ? 23.083 -3.944 -12.636 1.00 90.06 80 ILE A O 1
ATOM 646 N N . GLN A 1 81 ? 20.932 -4.551 -12.761 1.00 89.75 81 GLN A N 1
ATOM 647 C CA . GLN A 1 81 ? 21.176 -5.979 -12.952 1.00 89.75 81 GLN A CA 1
ATOM 648 C C . GLN A 1 81 ? 21.435 -6.339 -14.426 1.00 89.75 81 GLN A C 1
ATOM 650 O O . GLN A 1 81 ? 22.164 -7.289 -14.743 1.00 89.75 81 GLN A O 1
ATOM 655 N N . CYS A 1 82 ? 20.839 -5.598 -15.368 1.00 91.88 82 CYS A N 1
ATOM 656 C CA . CYS A 1 82 ? 21.033 -5.829 -16.799 1.00 91.88 82 CYS A CA 1
ATOM 657 C C . CYS A 1 82 ? 20.876 -4.554 -17.630 1.00 91.88 82 CYS A C 1
ATOM 659 O O . CYS A 1 82 ? 19.965 -3.771 -17.400 1.00 91.88 82 CYS A O 1
ATOM 661 N N . ILE A 1 83 ? 21.739 -4.389 -18.641 1.00 92.25 83 ILE A N 1
ATOM 662 C CA . ILE A 1 83 ? 21.671 -3.311 -19.637 1.00 92.25 83 ILE A CA 1
ATOM 663 C C . ILE A 1 83 ? 21.814 -3.902 -21.042 1.00 92.25 83 ILE A C 1
ATOM 665 O O . ILE A 1 83 ? 22.671 -4.771 -21.285 1.00 92.25 83 ILE A O 1
ATOM 669 N N . ALA A 1 84 ? 21.001 -3.421 -21.979 1.00 92.81 84 ALA A N 1
ATOM 670 C CA . ALA A 1 84 ? 21.123 -3.714 -23.402 1.00 92.81 84 ALA A CA 1
ATOM 671 C C . ALA A 1 84 ? 20.639 -2.554 -24.272 1.00 92.81 84 ALA A C 1
ATOM 673 O O . ALA A 1 84 ? 19.892 -1.688 -23.825 1.00 92.81 84 ALA A O 1
ATOM 674 N N . ASP A 1 85 ? 21.008 -2.588 -25.547 1.00 91.81 85 ASP A N 1
ATOM 675 C CA . ASP A 1 85 ? 20.302 -1.806 -26.553 1.00 91.81 85 ASP A CA 1
ATOM 676 C C . ASP A 1 85 ? 18.903 -2.391 -26.762 1.00 91.81 85 ASP A C 1
ATOM 678 O O . ASP A 1 85 ? 18.713 -3.614 -26.791 1.00 91.81 85 ASP A O 1
ATOM 682 N N . GLY A 1 86 ? 17.928 -1.499 -26.897 1.00 91.19 86 GLY A N 1
ATOM 683 C CA . GLY A 1 86 ? 16.527 -1.827 -27.100 1.00 91.19 86 GLY A CA 1
ATOM 684 C C . GLY A 1 86 ? 15.917 -0.991 -28.217 1.00 91.19 86 GLY A C 1
ATOM 685 O O . GLY A 1 86 ? 16.326 0.146 -28.474 1.00 91.19 86 GLY A O 1
ATOM 686 N N . TYR A 1 87 ? 14.917 -1.547 -28.886 1.00 91.38 87 TYR A N 1
ATOM 687 C CA . TYR A 1 87 ? 14.056 -0.807 -29.799 1.00 91.38 87 TYR A CA 1
ATOM 688 C C . TYR A 1 87 ? 12.602 -0.955 -29.366 1.00 91.38 87 TYR A C 1
ATOM 690 O O . TYR A 1 87 ? 12.141 -2.068 -29.135 1.00 91.38 87 TYR A O 1
ATOM 698 N N . HIS A 1 88 ? 11.905 0.173 -29.277 1.00 90.75 88 HIS A N 1
ATOM 699 C CA . HIS A 1 88 ? 10.474 0.249 -29.015 1.00 90.75 88 HIS A CA 1
ATOM 700 C C . HIS A 1 88 ? 9.788 0.875 -30.230 1.00 90.75 88 HIS A C 1
ATOM 702 O O . HIS A 1 88 ? 10.264 1.894 -30.736 1.00 90.75 88 HIS A O 1
ATOM 708 N N . GLU A 1 89 ? 8.661 0.319 -30.665 1.00 86.62 89 GLU A N 1
ATOM 709 C CA . GLU A 1 89 ? 7.975 0.707 -31.907 1.00 86.62 89 GLU A CA 1
ATOM 710 C C . GLU A 1 89 ? 7.719 2.221 -31.994 1.00 86.62 89 GLU A C 1
ATOM 712 O O . GLU A 1 89 ? 8.169 2.892 -32.921 1.00 86.62 89 GLU A O 1
ATOM 717 N N . GLN A 1 90 ? 7.105 2.796 -30.957 1.00 86.44 90 GLN A N 1
ATOM 718 C CA . GLN A 1 90 ? 6.736 4.218 -30.942 1.00 86.44 90 GLN A CA 1
ATOM 719 C C . GLN A 1 90 ? 7.887 5.170 -30.579 1.00 86.44 90 GLN A C 1
ATOM 721 O O . GLN A 1 90 ? 7.834 6.366 -30.864 1.00 86.44 90 GLN A O 1
ATOM 726 N N . LYS A 1 91 ? 8.919 4.674 -29.887 1.00 87.06 91 LYS A N 1
ATOM 727 C CA . LYS A 1 91 ? 9.953 5.515 -29.248 1.00 87.06 91 LYS A CA 1
ATOM 728 C C . LYS A 1 91 ? 11.320 5.380 -29.924 1.00 87.06 91 LYS A C 1
ATOM 730 O O . LYS A 1 91 ? 12.233 6.164 -29.663 1.00 87.06 91 LYS A O 1
ATOM 735 N N . GLY A 1 92 ? 11.454 4.425 -30.839 1.00 89.19 92 GLY A N 1
ATOM 736 C CA . GLY A 1 92 ? 12.669 4.156 -31.586 1.00 89.19 92 GLY A CA 1
ATOM 737 C C . GLY A 1 92 ? 13.723 3.415 -30.764 1.00 89.19 92 GLY A C 1
ATOM 738 O O . GLY A 1 92 ? 13.423 2.660 -29.844 1.00 89.19 92 GLY A O 1
ATOM 739 N N . ARG A 1 93 ? 14.994 3.609 -31.133 1.00 89.44 93 ARG A N 1
ATOM 740 C CA . ARG A 1 93 ? 16.138 2.973 -30.461 1.00 89.44 93 ARG A CA 1
ATOM 741 C C . ARG A 1 93 ? 16.494 3.694 -29.160 1.00 89.44 93 ARG A C 1
ATOM 743 O O . ARG A 1 93 ? 16.511 4.928 -29.113 1.00 89.44 93 ARG A O 1
ATOM 750 N N . GLY A 1 94 ? 16.879 2.920 -28.158 1.00 90.94 94 GLY A N 1
ATOM 751 C CA . GLY A 1 94 ? 17.318 3.387 -26.850 1.00 90.94 94 GLY A CA 1
ATOM 752 C C . GLY A 1 94 ? 18.105 2.318 -26.096 1.00 90.94 94 GLY A C 1
ATOM 753 O O . GLY A 1 94 ? 18.502 1.307 -26.675 1.00 90.94 94 GLY A O 1
ATOM 754 N N . HIS A 1 95 ? 18.312 2.550 -24.806 1.00 91.81 95 HIS A N 1
ATOM 755 C CA . HIS A 1 95 ? 18.925 1.602 -23.885 1.00 91.81 95 HIS A CA 1
ATOM 756 C C . HIS A 1 95 ? 17.886 1.121 -22.885 1.00 91.81 95 HIS A C 1
ATOM 758 O O . HIS A 1 95 ? 17.185 1.927 -22.279 1.00 91.81 95 HIS A O 1
ATOM 764 N N . LEU A 1 96 ? 17.803 -0.192 -22.731 1.00 94.06 96 LEU A N 1
ATOM 765 C CA . LEU A 1 96 ? 16.981 -0.855 -21.739 1.00 94.06 96 LEU A CA 1
ATOM 766 C C . LEU A 1 96 ? 17.864 -1.186 -20.535 1.00 94.06 96 LEU A C 1
ATOM 768 O O . LEU A 1 96 ? 18.933 -1.777 -20.708 1.00 94.06 96 LEU A O 1
ATOM 772 N N . ALA A 1 97 ? 17.431 -0.811 -19.338 1.00 93.88 97 ALA A N 1
ATOM 773 C CA . ALA A 1 97 ? 18.094 -1.139 -18.084 1.00 93.88 97 ALA A CA 1
ATOM 774 C C . ALA A 1 97 ? 17.078 -1.724 -17.101 1.00 93.88 97 ALA A C 1
ATOM 776 O O . ALA A 1 97 ? 15.982 -1.196 -16.964 1.00 93.88 97 ALA A O 1
ATOM 777 N N . LEU A 1 98 ? 17.438 -2.822 -16.446 1.00 93.69 98 LEU A N 1
ATOM 778 C CA . LEU A 1 98 ? 16.610 -3.510 -15.458 1.00 93.69 98 LEU A CA 1
ATOM 779 C C . LEU A 1 98 ? 17.303 -3.458 -14.099 1.00 93.69 98 LEU A C 1
ATOM 781 O O . LEU A 1 98 ? 18.481 -3.821 -14.000 1.00 93.69 98 LEU A O 1
ATOM 785 N N . THR A 1 99 ? 16.566 -3.020 -13.087 1.00 92.88 99 THR A N 1
ATOM 786 C CA . THR A 1 99 ? 16.959 -3.018 -11.675 1.00 92.88 99 THR A CA 1
ATOM 787 C C . THR A 1 99 ? 16.107 -4.023 -10.890 1.00 92.88 99 THR A C 1
ATOM 789 O O . THR A 1 99 ? 15.382 -4.827 -11.483 1.00 92.88 99 THR A O 1
ATOM 792 N N . ASP A 1 100 ? 16.214 -4.006 -9.558 1.00 88.31 100 ASP A N 1
ATOM 793 C CA . ASP A 1 100 ? 15.353 -4.809 -8.687 1.00 88.31 100 ASP A CA 1
ATOM 794 C C . ASP A 1 100 ? 13.875 -4.428 -8.846 1.00 88.31 100 ASP A C 1
ATOM 796 O O . ASP A 1 100 ? 13.048 -5.335 -8.912 1.00 88.31 100 ASP A O 1
ATOM 800 N N . HIS A 1 101 ? 13.564 -3.126 -8.939 1.00 90.06 101 HIS A N 1
ATOM 801 C CA . HIS A 1 101 ? 12.198 -2.586 -8.875 1.00 90.06 101 HIS A CA 1
ATOM 802 C C . HIS A 1 101 ? 11.700 -1.927 -10.159 1.00 90.06 101 HIS A C 1
ATOM 804 O O . HIS A 1 101 ? 10.493 -1.789 -10.332 1.00 90.06 101 HIS A O 1
ATOM 810 N N . PHE A 1 102 ? 12.587 -1.553 -11.083 1.00 92.19 102 PHE A N 1
ATOM 811 C CA . PHE A 1 102 ? 12.210 -0.799 -12.274 1.00 92.19 102 PHE A CA 1
ATOM 812 C C . PHE A 1 102 ? 12.799 -1.364 -13.566 1.00 92.19 102 PHE A C 1
ATOM 814 O O . PHE A 1 102 ? 13.932 -1.850 -13.643 1.00 92.19 102 PHE A O 1
ATOM 821 N N . LEU A 1 103 ? 12.026 -1.208 -14.640 1.00 93.56 103 LEU A N 1
ATOM 822 C CA . LEU A 1 103 ? 12.509 -1.302 -16.010 1.00 93.56 103 LEU A CA 1
ATOM 823 C C . LEU A 1 103 ? 12.595 0.104 -16.606 1.00 93.56 103 LEU A C 1
ATOM 825 O O . LEU A 1 103 ? 11.585 0.778 -16.801 1.00 93.56 103 LEU A O 1
ATOM 829 N N . PHE A 1 104 ? 13.809 0.532 -16.936 1.00 93.69 104 PHE A N 1
ATOM 830 C CA . PHE A 1 104 ? 14.074 1.813 -17.572 1.00 93.69 104 PHE A CA 1
ATOM 831 C C . PHE A 1 104 ? 14.298 1.653 -19.071 1.00 93.69 104 PHE A C 1
ATOM 833 O O . PHE A 1 104 ? 15.100 0.827 -19.512 1.00 93.69 104 PHE A O 1
ATOM 840 N N . PHE A 1 105 ? 13.670 2.522 -19.858 1.00 93.69 105 PHE A N 1
ATOM 841 C CA . PHE A 1 105 ? 13.981 2.713 -21.266 1.00 93.69 105 PHE A CA 1
ATOM 842 C C . PHE A 1 105 ? 14.439 4.148 -21.527 1.00 93.69 105 PHE A C 1
ATOM 844 O O . PHE A 1 105 ? 13.675 5.105 -21.398 1.00 93.69 105 PHE A O 1
ATOM 851 N N . ILE A 1 106 ? 15.706 4.296 -21.909 1.00 91.31 106 ILE A N 1
ATOM 852 C CA . ILE A 1 106 ? 16.346 5.584 -22.178 1.00 91.31 106 ILE A CA 1
ATOM 853 C C . ILE A 1 106 ? 16.450 5.776 -23.687 1.00 91.31 106 ILE A C 1
ATOM 855 O O . ILE A 1 106 ? 17.242 5.110 -24.357 1.00 91.31 106 ILE A O 1
ATOM 859 N N . THR A 1 107 ? 15.671 6.694 -24.251 1.00 89.38 107 THR A N 1
ATOM 860 C CA . THR A 1 107 ? 15.682 6.934 -25.702 1.00 89.38 107 THR A CA 1
ATOM 861 C C . THR A 1 107 ? 16.954 7.658 -26.142 1.00 89.38 107 THR A C 1
ATOM 863 O O . THR A 1 107 ? 17.614 8.351 -25.366 1.00 89.38 107 THR A O 1
ATOM 866 N N . ARG A 1 108 ? 17.275 7.609 -27.442 1.00 80.44 108 ARG A N 1
ATOM 867 C CA . ARG A 1 108 ? 18.351 8.445 -28.020 1.00 80.44 108 ARG A CA 1
ATOM 868 C C . ARG A 1 108 ? 18.127 9.953 -27.848 1.00 80.44 108 ARG A C 1
ATOM 870 O O . ARG A 1 108 ? 19.091 10.713 -27.904 1.00 80.44 108 ARG A O 1
ATOM 877 N N . LYS A 1 109 ? 16.877 10.385 -27.637 1.00 79.12 109 LYS A N 1
ATOM 878 C CA . LYS A 1 109 ? 16.519 11.774 -27.302 1.00 79.12 109 LYS A CA 1
ATOM 879 C C . LYS A 1 109 ? 16.731 12.103 -25.819 1.00 79.12 109 LYS A C 1
ATOM 881 O O . LYS A 1 109 ? 16.478 13.231 -25.417 1.00 79.12 109 LYS A O 1
ATOM 886 N N . LYS A 1 110 ? 17.262 11.156 -25.036 1.00 77.94 110 LYS A N 1
ATOM 887 C CA . LYS A 1 110 ? 17.557 11.265 -23.601 1.00 77.94 110 LYS A CA 1
ATOM 888 C C . LYS A 1 110 ? 16.314 11.349 -22.712 1.00 77.94 110 LYS A C 1
ATOM 890 O O . LYS A 1 110 ? 16.444 11.734 -21.552 1.00 77.94 110 LYS A O 1
ATOM 895 N N . GLU A 1 111 ? 15.148 10.962 -23.215 1.00 84.38 111 GLU A N 1
ATOM 896 C CA . GLU A 1 111 ? 13.951 10.758 -22.393 1.00 84.38 111 GLU A CA 1
ATOM 897 C C . GLU A 1 111 ? 14.092 9.439 -21.629 1.00 84.38 111 GLU A C 1
ATOM 899 O O . GLU A 1 111 ? 14.616 8.471 -22.186 1.00 84.38 111 GLU A O 1
ATOM 904 N N . ILE A 1 112 ? 13.653 9.413 -20.371 1.00 86.88 112 ILE A N 1
ATOM 905 C CA . ILE A 1 112 ? 13.675 8.222 -19.520 1.00 86.88 112 ILE A CA 1
ATOM 906 C C . ILE A 1 112 ? 12.230 7.819 -19.267 1.00 86.88 112 ILE A C 1
ATOM 908 O O . ILE A 1 112 ? 11.446 8.620 -18.768 1.00 86.88 112 ILE A O 1
ATOM 912 N N . TYR A 1 113 ? 11.909 6.582 -19.611 1.00 89.06 113 TYR A N 1
ATOM 913 C CA . TYR A 1 113 ? 10.649 5.943 -19.269 1.00 89.06 113 TYR A CA 1
ATOM 914 C C . TYR A 1 113 ? 10.949 4.894 -18.207 1.00 89.06 113 TYR A C 1
ATOM 916 O O . TYR A 1 113 ? 11.858 4.089 -18.400 1.00 89.06 113 TYR A O 1
ATOM 924 N N . SER A 1 114 ? 10.228 4.926 -17.094 1.00 91.12 114 SER A N 1
ATOM 925 C CA . SER A 1 114 ? 10.361 3.967 -15.998 1.00 91.12 114 SER A CA 1
ATOM 926 C C . SER A 1 114 ? 9.061 3.199 -15.837 1.00 91.12 114 SER A C 1
ATOM 928 O O . SER A 1 114 ? 7.992 3.803 -15.793 1.00 91.12 114 SER A O 1
ATOM 930 N N . ILE A 1 115 ? 9.165 1.881 -15.738 1.00 91.25 115 ILE A N 1
ATOM 931 C CA . ILE A 1 115 ? 8.047 0.986 -15.457 1.00 91.25 115 ILE A CA 1
ATOM 932 C C . ILE A 1 115 ? 8.326 0.358 -14.099 1.00 91.25 115 ILE A C 1
ATOM 934 O O . ILE A 1 115 ? 9.365 -0.282 -13.931 1.00 91.25 115 ILE A O 1
ATOM 938 N N . ASP A 1 116 ? 7.420 0.568 -13.148 1.00 91.00 116 ASP A N 1
ATOM 939 C CA . ASP A 1 116 ? 7.465 -0.083 -11.840 1.00 91.00 116 ASP A CA 1
ATOM 940 C C . ASP A 1 116 ? 7.110 -1.565 -12.003 1.00 91.00 116 ASP A C 1
ATOM 942 O O . ASP A 1 116 ? 6.020 -1.915 -12.464 1.00 91.00 116 ASP A O 1
ATOM 946 N N . LEU A 1 117 ? 8.039 -2.443 -11.639 1.00 91.00 117 LEU A N 1
ATOM 947 C CA . LEU A 1 117 ? 7.881 -3.884 -11.783 1.00 91.00 117 LEU A CA 1
ATOM 948 C C . LEU A 1 117 ? 6.822 -4.460 -10.835 1.00 91.00 117 LEU A C 1
ATOM 950 O O . LEU A 1 117 ? 6.305 -5.535 -11.122 1.00 91.00 117 LEU A O 1
ATOM 954 N N . LEU A 1 118 ? 6.438 -3.749 -9.766 1.00 87.50 118 LEU A N 1
ATOM 955 C CA . LEU A 1 118 ? 5.305 -4.133 -8.911 1.00 87.50 118 LEU A CA 1
ATOM 956 C C . LEU A 1 118 ? 3.959 -4.045 -9.636 1.00 87.50 118 LEU A C 1
ATOM 958 O O . LEU A 1 118 ? 2.997 -4.686 -9.222 1.00 87.50 118 LEU A O 1
ATOM 962 N N . THR A 1 119 ? 3.884 -3.250 -10.704 1.00 89.62 119 THR A N 1
ATOM 963 C CA . THR A 1 119 ? 2.661 -3.068 -11.501 1.00 89.62 119 THR A CA 1
ATOM 964 C C . THR A 1 119 ? 2.556 -4.045 -12.670 1.00 89.62 119 THR A C 1
ATOM 966 O O . THR A 1 119 ? 1.554 -4.042 -13.382 1.00 89.62 119 THR A O 1
ATOM 969 N N . VAL A 1 120 ? 3.585 -4.872 -12.888 1.00 91.50 120 VAL A N 1
ATOM 970 C CA . VAL A 1 120 ? 3.647 -5.840 -13.985 1.00 91.50 120 VAL A CA 1
ATOM 971 C C . VAL A 1 120 ? 2.869 -7.099 -13.610 1.00 91.50 120 VAL A C 1
ATOM 973 O O . VAL A 1 120 ? 3.189 -7.781 -12.643 1.00 91.50 120 VAL A O 1
ATOM 976 N N . GLU A 1 121 ? 1.883 -7.444 -14.431 1.00 91.06 121 GLU A N 1
ATOM 977 C CA . GLU A 1 121 ? 1.065 -8.652 -14.286 1.00 91.06 121 GLU A CA 1
ATOM 978 C C . GLU A 1 121 ? 1.544 -9.776 -15.206 1.00 91.06 121 GLU A C 1
ATOM 980 O O . GLU A 1 121 ? 1.456 -10.959 -14.874 1.00 91.06 121 GLU A O 1
ATOM 985 N N . ARG A 1 122 ? 2.051 -9.418 -16.391 1.00 92.94 122 ARG A N 1
ATOM 986 C CA . ARG A 1 122 ? 2.526 -10.371 -17.396 1.00 92.94 122 ARG A CA 1
ATOM 987 C C . ARG A 1 122 ? 3.825 -9.895 -18.014 1.00 92.94 122 ARG A C 1
ATOM 989 O O . ARG A 1 122 ? 4.014 -8.719 -18.302 1.00 92.94 122 ARG A O 1
ATOM 996 N N . TYR A 1 123 ? 4.726 -10.832 -18.258 1.00 95.19 123 TYR A N 1
ATOM 997 C CA . TYR A 1 123 ? 6.010 -10.561 -18.885 1.00 95.19 123 TYR A CA 1
ATOM 998 C C . TYR A 1 123 ? 6.490 -11.795 -19.635 1.00 95.19 123 TYR A C 1
ATOM 1000 O O . TYR A 1 123 ? 6.072 -12.920 -19.353 1.00 95.19 123 TYR A O 1
ATOM 1008 N N . GLY A 1 124 ? 7.379 -11.602 -20.602 1.00 95.19 124 GLY A N 1
ATOM 1009 C CA . GLY A 1 124 ? 7.886 -12.732 -21.362 1.00 95.19 124 GLY A CA 1
ATOM 1010 C C . GLY A 1 124 ? 8.837 -12.365 -22.481 1.00 95.19 124 GLY A C 1
ATOM 1011 O O . GLY A 1 124 ? 9.189 -11.205 -22.709 1.00 95.19 124 GLY A O 1
ATOM 1012 N N . THR A 1 125 ? 9.251 -13.400 -23.203 1.00 94.69 125 THR A N 1
ATOM 1013 C CA . THR A 1 125 ? 9.979 -13.256 -24.460 1.00 94.69 125 THR A CA 1
ATOM 1014 C C . THR A 1 125 ? 9.153 -13.811 -25.597 1.00 94.69 125 THR A C 1
ATOM 1016 O O . THR A 1 125 ? 8.591 -14.897 -25.475 1.00 94.69 125 THR A O 1
ATOM 1019 N N . ARG A 1 126 ? 9.152 -13.117 -26.730 1.00 91.19 126 ARG A N 1
ATOM 1020 C CA . ARG A 1 126 ? 8.595 -13.636 -27.981 1.00 91.19 126 ARG A CA 1
ATOM 1021 C C . ARG A 1 126 ? 9.543 -13.355 -29.139 1.00 91.19 126 ARG A C 1
ATOM 1023 O O . ARG A 1 126 ? 10.505 -12.602 -28.987 1.00 91.19 126 ARG A O 1
ATOM 1030 N N . ALA A 1 127 ? 9.312 -14.012 -30.265 1.00 87.38 127 ALA A N 1
ATOM 1031 C CA . ALA A 1 127 ? 10.094 -13.829 -31.477 1.00 87.38 127 ALA A CA 1
ATOM 1032 C C . ALA A 1 127 ? 9.142 -13.386 -32.588 1.00 87.38 127 ALA A C 1
ATOM 1034 O O . ALA A 1 127 ? 8.348 -14.198 -33.065 1.00 87.38 127 ALA A O 1
ATOM 1035 N N . ASP A 1 128 ? 9.216 -12.113 -32.965 1.00 86.25 128 ASP A N 1
ATOM 1036 C CA . ASP A 1 128 ? 8.299 -11.520 -33.939 1.00 86.25 128 ASP A CA 1
ATOM 1037 C C . ASP A 1 128 ? 8.871 -11.712 -35.353 1.00 86.25 128 ASP A C 1
ATOM 1039 O O . ASP A 1 128 ? 10.070 -11.520 -35.580 1.00 86.25 128 ASP A O 1
ATOM 1043 N N . GLY A 1 129 ? 8.030 -12.151 -36.292 1.00 79.75 129 GLY A N 1
ATOM 1044 C CA . GLY A 1 129 ? 8.416 -12.363 -37.689 1.00 79.75 129 GLY A CA 1
ATOM 1045 C C . GLY A 1 129 ? 8.792 -11.049 -38.373 1.00 79.75 129 GLY A C 1
ATOM 1046 O O . GLY A 1 129 ? 8.180 -10.010 -38.128 1.00 79.75 129 GLY A O 1
ATOM 1047 N N . THR A 1 130 ? 9.829 -11.077 -39.206 1.00 78.12 130 THR A N 1
ATOM 1048 C CA . THR A 1 130 ? 10.286 -9.890 -39.952 1.00 78.12 130 THR A CA 1
ATOM 1049 C C . THR A 1 130 ? 9.694 -9.787 -41.352 1.00 78.12 130 THR A C 1
ATOM 1051 O O . THR A 1 130 ? 9.897 -8.774 -42.019 1.00 78.12 130 THR A O 1
ATOM 1054 N N . GLY A 1 131 ? 9.036 -10.842 -41.839 1.00 78.25 131 GLY A N 1
ATOM 1055 C CA . GLY A 1 131 ? 8.680 -11.011 -43.245 1.00 78.25 131 GLY A CA 1
ATOM 1056 C C . GLY A 1 131 ? 9.874 -11.299 -44.166 1.00 78.25 131 GLY A C 1
ATOM 1057 O O . GLY A 1 131 ? 9.686 -11.445 -45.372 1.00 78.25 131 GLY A O 1
ATOM 1058 N N . VAL A 1 132 ? 11.101 -11.387 -43.633 1.00 80.50 132 VAL A N 1
ATOM 1059 C CA . VAL A 1 132 ? 12.320 -11.691 -44.396 1.00 80.50 132 VAL A CA 1
ATOM 1060 C C . VAL A 1 132 ? 12.659 -13.168 -44.236 1.00 80.50 132 VAL A C 1
ATOM 1062 O O . VAL A 1 132 ? 12.847 -13.643 -43.120 1.00 80.50 132 VAL A O 1
ATOM 1065 N N . TYR A 1 133 ? 12.792 -13.890 -45.347 1.00 85.00 133 TYR A N 1
ATOM 1066 C CA . TYR A 1 133 ? 13.110 -15.319 -45.355 1.00 85.00 133 TYR A CA 1
ATOM 1067 C C . TYR A 1 133 ? 14.552 -15.548 -45.803 1.00 85.00 133 TYR A C 1
ATOM 1069 O O . TYR A 1 133 ? 14.975 -15.058 -46.849 1.00 85.00 133 TYR A O 1
ATOM 1077 N N . GLY A 1 134 ? 15.309 -16.302 -45.009 1.00 80.44 134 GLY A N 1
ATOM 1078 C CA . GLY A 1 134 ? 16.653 -16.757 -45.348 1.00 80.44 134 GLY A CA 1
ATOM 1079 C C . GLY A 1 134 ? 16.638 -18.242 -45.687 1.00 80.44 134 GLY A C 1
ATOM 1080 O O . GLY A 1 134 ? 15.974 -19.017 -45.004 1.00 80.44 134 GLY A O 1
ATOM 1081 N N . THR A 1 135 ? 17.371 -18.644 -46.725 1.00 82.31 135 THR A N 1
ATOM 1082 C CA . THR A 1 135 ? 17.571 -20.063 -47.049 1.00 82.31 135 THR A CA 1
ATOM 1083 C C . THR A 1 135 ? 19.004 -20.456 -46.739 1.00 82.31 135 THR A C 1
ATOM 1085 O O . THR A 1 135 ? 19.936 -19.933 -47.347 1.00 82.31 135 THR A O 1
ATOM 1088 N N . THR A 1 136 ? 19.179 -21.386 -45.805 1.00 80.25 136 THR A N 1
ATOM 1089 C CA . THR A 1 136 ? 20.484 -21.964 -45.479 1.00 80.25 136 THR A CA 1
ATOM 1090 C C . THR A 1 136 ? 20.591 -23.324 -46.147 1.00 80.25 136 THR A C 1
ATOM 1092 O O . THR A 1 136 ? 19.728 -24.179 -45.952 1.00 80.25 136 THR A O 1
ATOM 1095 N N . ILE A 1 137 ? 21.641 -23.532 -46.941 1.00 79.38 137 ILE A N 1
ATOM 1096 C CA . ILE A 1 137 ? 21.906 -24.813 -47.598 1.00 79.38 137 ILE A CA 1
ATOM 1097 C C . ILE A 1 137 ? 23.015 -25.521 -46.825 1.00 79.38 137 ILE A C 1
ATOM 1099 O O . ILE A 1 137 ? 24.172 -25.097 -46.847 1.00 79.38 137 ILE A O 1
ATOM 1103 N N . HIS A 1 138 ? 22.662 -26.606 -46.144 1.00 77.50 138 HIS A N 1
ATOM 1104 C CA . HIS A 1 138 ? 23.623 -27.474 -45.481 1.00 77.50 138 HIS A CA 1
ATOM 1105 C C . HIS A 1 138 ? 24.035 -28.590 -46.435 1.00 77.50 138 HIS A C 1
ATOM 1107 O O . HIS A 1 138 ? 23.196 -29.351 -46.915 1.00 77.50 138 HIS A O 1
ATOM 1113 N N . HIS A 1 139 ? 25.336 -28.684 -46.698 1.00 75.81 139 HIS A N 1
ATOM 1114 C CA . HIS A 1 139 ? 25.914 -29.779 -47.467 1.00 75.81 139 HIS A CA 1
ATOM 1115 C C . HIS A 1 139 ? 26.394 -30.855 -46.494 1.00 75.81 139 HIS A C 1
ATOM 1117 O O . HIS A 1 139 ? 27.249 -30.590 -45.648 1.00 75.81 139 HIS A O 1
ATOM 1123 N N . SER A 1 140 ? 25.841 -32.061 -46.606 1.00 72.62 140 SER A N 1
ATOM 1124 C CA . SER A 1 140 ? 26.313 -33.243 -45.885 1.00 72.62 140 SER A CA 1
ATOM 1125 C C . SER A 1 140 ? 26.567 -34.359 -46.898 1.00 72.62 140 SER A C 1
ATOM 1127 O O . SER A 1 140 ? 25.651 -35.059 -47.330 1.00 72.62 140 SER A O 1
ATOM 1129 N N . GLY A 1 141 ? 27.821 -34.482 -47.344 1.00 75.25 141 GLY A N 1
ATOM 1130 C CA . GLY A 1 141 ? 28.196 -35.422 -48.404 1.00 75.25 141 GLY A CA 1
ATOM 1131 C C . GLY A 1 141 ? 27.517 -35.089 -49.747 1.00 75.25 141 GLY A C 1
ATOM 1132 O O . GLY A 1 141 ? 27.503 -33.918 -50.124 1.00 75.25 141 GLY A O 1
ATOM 1133 N N . PRO A 1 142 ? 26.959 -36.074 -50.485 1.00 75.00 142 PRO A N 1
ATOM 1134 C CA . PRO A 1 142 ? 26.300 -35.836 -51.775 1.00 75.00 142 PRO A CA 1
ATOM 1135 C C . PRO A 1 142 ? 24.894 -35.219 -51.653 1.00 75.00 142 PRO A C 1
ATOM 1137 O O . PRO A 1 142 ? 24.235 -35.010 -52.669 1.00 75.00 142 PRO A O 1
ATOM 1140 N N . ILE A 1 143 ? 24.407 -34.958 -50.434 1.00 63.91 143 ILE A N 1
ATOM 1141 C CA . ILE A 1 143 ? 23.057 -34.448 -50.182 1.00 63.91 143 ILE A CA 1
ATOM 1142 C C . ILE A 1 143 ? 23.144 -32.997 -49.698 1.00 63.91 143 ILE A C 1
ATOM 1144 O O . ILE A 1 143 ? 23.812 -32.688 -48.706 1.00 63.91 143 ILE A O 1
ATOM 1148 N N . SER A 1 144 ? 22.412 -32.116 -50.380 1.00 73.06 144 SER A N 1
ATOM 1149 C CA . SER A 1 144 ? 22.197 -30.729 -49.965 1.00 73.06 144 SER A CA 1
ATOM 1150 C C . SER A 1 144 ? 20.787 -30.577 -49.406 1.00 73.06 144 SER A C 1
ATOM 1152 O O . SER A 1 144 ? 19.807 -30.820 -50.108 1.00 73.06 144 SER A O 1
ATOM 1154 N N . ILE A 1 145 ? 20.678 -30.156 -48.146 1.00 76.75 145 ILE A N 1
ATOM 1155 C CA . ILE A 1 145 ? 19.399 -29.860 -47.493 1.00 76.75 145 ILE A CA 1
ATOM 1156 C C . ILE A 1 145 ? 19.270 -28.343 -47.392 1.00 76.75 145 ILE A C 1
ATOM 1158 O O . ILE A 1 145 ? 20.058 -27.687 -46.706 1.00 76.75 145 ILE A O 1
ATOM 1162 N N . ALA A 1 146 ? 18.281 -27.784 -48.086 1.00 78.75 146 ALA A N 1
ATOM 1163 C CA . ALA A 1 146 ? 17.924 -26.377 -47.980 1.00 78.75 146 ALA A CA 1
ATOM 1164 C C . ALA A 1 146 ? 16.848 -26.191 -46.901 1.00 78.75 146 ALA A C 1
ATOM 1166 O O . ALA A 1 146 ? 15.824 -26.871 -46.912 1.00 78.75 146 ALA A O 1
ATOM 1167 N N . SER A 1 147 ? 17.081 -25.264 -45.975 1.00 81.00 147 SER A N 1
ATOM 1168 C CA . SER A 1 147 ? 16.128 -24.857 -44.942 1.00 81.00 147 SER A CA 1
ATOM 1169 C C . SER A 1 147 ? 15.813 -23.380 -45.124 1.00 81.00 147 SER A C 1
ATOM 1171 O O . SER A 1 147 ? 16.687 -22.533 -44.930 1.00 81.00 147 SER A O 1
ATOM 1173 N N . THR A 1 148 ? 14.579 -23.071 -45.522 1.00 84.12 148 THR A N 1
ATOM 1174 C CA . THR A 1 148 ? 14.078 -21.695 -45.588 1.00 84.12 148 THR A CA 1
ATOM 1175 C C . THR A 1 148 ? 13.388 -21.361 -44.274 1.00 84.12 148 THR A C 1
ATOM 1177 O O . THR A 1 148 ? 12.396 -21.990 -43.911 1.00 84.12 148 THR A O 1
ATOM 1180 N N . GLN A 1 149 ? 13.912 -20.377 -43.550 1.00 81.94 149 GLN A N 1
ATOM 1181 C CA . GLN A 1 149 ? 13.348 -19.915 -42.286 1.00 81.94 149 GLN A CA 1
ATOM 1182 C C . GLN A 1 149 ? 13.148 -18.405 -42.318 1.00 81.94 149 GLN A C 1
ATOM 1184 O O . GLN A 1 149 ? 13.984 -17.656 -42.829 1.00 81.94 149 GLN A O 1
ATOM 1189 N N . GLU A 1 150 ? 12.028 -17.954 -41.762 1.00 82.94 150 GLU A N 1
ATOM 1190 C CA . GLU A 1 150 ? 11.792 -16.534 -41.536 1.00 82.94 150 GLU A CA 1
ATOM 1191 C C . GLU A 1 150 ? 12.744 -16.023 -40.448 1.00 82.94 150 GLU A C 1
ATOM 1193 O O . GLU A 1 150 ? 12.845 -16.606 -39.364 1.00 82.94 150 GLU A O 1
ATOM 1198 N N . ALA A 1 151 ? 13.436 -14.920 -40.721 1.00 81.44 151 ALA A N 1
ATOM 1199 C CA . ALA A 1 151 ? 14.202 -14.211 -39.715 1.00 81.44 151 ALA A CA 1
ATOM 1200 C C . ALA A 1 151 ? 13.240 -13.641 -38.665 1.00 81.44 151 ALA A C 1
ATOM 1202 O O . ALA A 1 151 ? 12.236 -13.007 -38.998 1.00 81.44 151 ALA A O 1
ATOM 1203 N N . LYS A 1 152 ? 13.556 -13.854 -37.386 1.00 83.81 152 LYS A N 1
ATOM 1204 C CA . LYS A 1 152 ? 12.741 -13.386 -36.260 1.00 83.81 152 LYS A CA 1
ATOM 1205 C C . LYS A 1 152 ? 13.498 -12.367 -35.420 1.00 83.81 152 LYS A C 1
ATOM 1207 O O . LYS A 1 152 ? 14.703 -12.507 -35.204 1.00 83.81 152 LYS A O 1
ATOM 1212 N N . ILE A 1 153 ? 12.785 -11.367 -34.912 1.00 86.62 153 ILE A N 1
ATOM 1213 C CA . ILE A 1 153 ? 13.317 -10.368 -33.985 1.00 86.62 153 ILE A CA 1
ATOM 1214 C C . ILE A 1 153 ? 13.049 -10.827 -32.547 1.00 86.62 153 ILE A C 1
ATOM 1216 O O . ILE A 1 153 ? 11.895 -11.073 -32.191 1.00 86.62 153 ILE A O 1
ATOM 1220 N N . PRO A 1 154 ? 14.083 -10.930 -31.695 1.00 92.06 154 PRO A N 1
ATOM 1221 C CA . PRO A 1 154 ? 13.903 -11.259 -30.289 1.00 92.06 154 PRO A CA 1
ATOM 1222 C C . PRO A 1 154 ? 13.279 -10.082 -29.531 1.00 92.06 154 PRO A C 1
ATOM 1224 O O . PRO A 1 154 ? 13.856 -8.996 -29.452 1.00 92.06 154 PRO A O 1
ATOM 1227 N N . MET A 1 155 ? 12.124 -10.328 -28.922 1.00 94.12 155 MET A N 1
ATOM 1228 C CA . MET A 1 155 ? 11.366 -9.362 -28.131 1.00 94.12 155 MET A CA 1
ATOM 1229 C C . MET A 1 155 ? 11.356 -9.755 -26.654 1.00 94.12 155 MET A C 1
ATOM 1231 O O . MET A 1 155 ? 11.322 -10.940 -26.308 1.00 94.12 155 MET A O 1
ATOM 1235 N N . PHE A 1 156 ? 11.355 -8.746 -25.790 1.00 96.44 156 PHE A N 1
ATOM 1236 C CA . PHE A 1 156 ? 11.031 -8.818 -24.369 1.00 96.44 156 PHE A CA 1
ATOM 1237 C C . PHE A 1 156 ? 9.845 -7.893 -24.109 1.00 96.44 156 PHE A C 1
ATOM 1239 O O . PHE A 1 156 ? 9.883 -6.746 -24.551 1.00 96.44 156 PHE A O 1
ATOM 1246 N N . TYR A 1 157 ? 8.804 -8.366 -23.431 1.00 95.25 157 TYR A N 1
ATOM 1247 C CA . TYR A 1 157 ? 7.611 -7.565 -23.168 1.00 95.25 157 TYR A CA 1
ATOM 1248 C C . TYR A 1 157 ? 7.211 -7.590 -21.694 1.00 95.25 157 TYR A C 1
ATOM 1250 O O . TYR A 1 157 ? 7.507 -8.552 -20.980 1.00 95.25 157 TYR A O 1
ATOM 1258 N N . V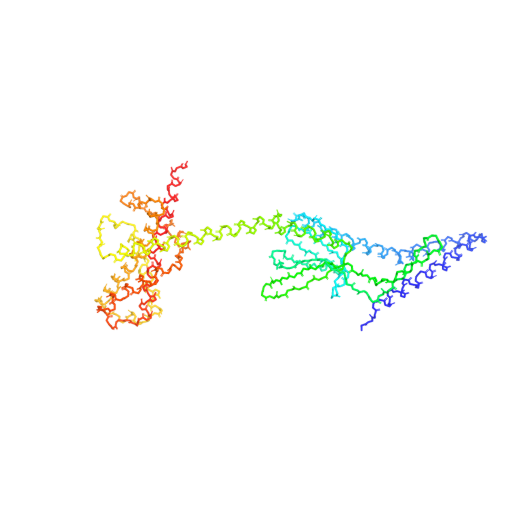AL A 1 158 ? 6.530 -6.523 -21.277 1.00 95.44 158 VAL A N 1
ATOM 1259 C CA . VAL A 1 158 ? 5.898 -6.355 -19.967 1.00 95.44 158 VAL A CA 1
ATOM 1260 C C . VAL A 1 158 ? 4.518 -5.720 -20.137 1.00 95.44 158 VAL A C 1
ATOM 1262 O O . VAL A 1 158 ? 4.322 -4.837 -20.974 1.00 95.44 158 VAL A O 1
ATOM 1265 N N . GLU A 1 159 ? 3.569 -6.179 -19.338 1.00 94.81 159 GLU A N 1
ATOM 1266 C CA . GLU A 1 159 ? 2.164 -5.781 -19.335 1.00 94.81 159 GLU A CA 1
ATOM 1267 C C . GLU A 1 159 ? 1.678 -5.650 -17.897 1.00 94.81 159 GLU A C 1
ATOM 1269 O O . GLU A 1 159 ? 2.102 -6.418 -17.029 1.00 94.81 159 GLU A O 1
ATOM 1274 N N . GLY A 1 160 ? 0.769 -4.717 -17.647 1.00 93.38 160 GLY A N 1
ATOM 1275 C CA . GLY A 1 160 ? 0.215 -4.512 -16.317 1.00 93.38 160 GLY A CA 1
ATOM 1276 C C . GLY A 1 160 ? -0.755 -3.346 -16.250 1.00 93.38 160 GLY A C 1
ATOM 1277 O O . GLY A 1 160 ? -1.197 -2.840 -17.284 1.00 93.38 160 GLY A O 1
ATOM 1278 N N . ILE A 1 161 ? -1.072 -2.921 -15.029 1.00 89.44 161 ILE A N 1
ATOM 1279 C CA . ILE A 1 161 ? -2.007 -1.825 -14.758 1.00 89.44 161 ILE A CA 1
ATOM 1280 C C . ILE A 1 161 ? -1.310 -0.781 -13.894 1.00 89.44 161 ILE A C 1
ATOM 1282 O O . ILE A 1 161 ? -0.822 -1.082 -12.806 1.00 89.44 161 ILE A O 1
ATOM 1286 N N . HIS A 1 162 ? -1.307 0.470 -14.347 1.00 85.06 162 HIS A N 1
ATOM 1287 C CA . HIS A 1 162 ? -0.810 1.600 -13.570 1.00 85.06 162 HIS A CA 1
ATOM 1288 C C . HIS A 1 162 ? -1.853 2.715 -13.555 1.00 85.06 162 HIS A C 1
ATOM 1290 O O . HIS A 1 162 ? -2.341 3.120 -14.604 1.00 85.06 162 HIS A O 1
ATOM 1296 N N . ALA A 1 163 ? -2.219 3.192 -12.361 1.00 83.81 163 ALA A N 1
ATOM 1297 C CA . ALA A 1 163 ? -3.242 4.229 -12.173 1.00 83.81 163 ALA A CA 1
ATOM 1298 C C . ALA A 1 163 ? -4.595 3.931 -12.868 1.00 83.81 163 ALA A C 1
ATOM 1300 O O . ALA A 1 163 ? -5.297 4.844 -13.290 1.00 83.81 163 ALA A O 1
ATOM 1301 N N . GLY A 1 164 ? -4.968 2.649 -12.975 1.00 82.75 164 GLY A N 1
ATOM 1302 C CA . GLY A 1 164 ? -6.205 2.207 -13.631 1.00 82.75 164 GLY A CA 1
ATOM 1303 C C . GLY A 1 164 ? -6.109 2.045 -15.153 1.00 82.75 164 GLY A C 1
ATOM 1304 O O . GLY A 1 164 ? -7.080 1.611 -15.767 1.00 82.75 164 GLY A O 1
ATOM 1305 N N . GLU A 1 165 ? -4.957 2.331 -15.764 1.00 88.00 165 GLU A N 1
ATOM 1306 C CA . GLU A 1 165 ? -4.726 2.149 -17.198 1.00 88.00 165 GLU A CA 1
ATOM 1307 C C . GLU A 1 165 ? -3.862 0.914 -17.472 1.00 88.00 165 GLU A C 1
ATOM 1309 O O . GLU A 1 165 ? -2.819 0.703 -16.846 1.00 88.00 165 GLU A O 1
ATOM 1314 N N . HIS A 1 166 ? -4.286 0.100 -18.441 1.00 91.69 166 HIS A N 1
ATOM 1315 C CA . HIS A 1 166 ? -3.494 -1.026 -18.920 1.00 91.69 166 HIS A CA 1
ATOM 1316 C C . HIS A 1 166 ? -2.333 -0.535 -19.786 1.00 91.69 166 HIS A C 1
ATOM 1318 O O . HIS A 1 166 ? -2.532 0.225 -20.735 1.00 91.69 166 HIS A O 1
ATOM 1324 N N . PHE A 1 167 ? -1.132 -1.039 -19.517 1.00 90.94 167 PHE A N 1
ATOM 1325 C CA . PHE A 1 167 ? 0.030 -0.820 -20.367 1.00 90.94 167 PHE A CA 1
ATOM 1326 C C . PHE A 1 167 ? 0.513 -2.127 -21.000 1.00 90.94 167 PHE A C 1
ATOM 1328 O O . PHE A 1 167 ? 0.463 -3.195 -20.391 1.00 90.94 167 PHE A O 1
ATOM 1335 N N . HIS A 1 168 ? 1.034 -2.021 -22.223 1.00 92.75 168 HIS A N 1
ATOM 1336 C CA . HIS A 1 168 ? 1.763 -3.080 -22.917 1.00 92.75 168 HIS A CA 1
ATOM 1337 C C . HIS A 1 168 ? 3.015 -2.471 -23.546 1.00 92.75 168 HIS A C 1
ATOM 1339 O O . HIS A 1 168 ? 2.923 -1.639 -24.451 1.00 92.75 168 HIS A O 1
ATOM 1345 N N . TYR A 1 169 ? 4.188 -2.892 -23.079 1.00 92.94 169 TYR A N 1
ATOM 1346 C CA . TYR A 1 169 ? 5.470 -2.444 -23.610 1.00 92.94 169 TYR A CA 1
ATOM 1347 C C . TYR A 1 169 ? 6.273 -3.629 -24.127 1.00 92.94 169 TYR A C 1
ATOM 1349 O O . TYR A 1 169 ? 6.584 -4.554 -23.379 1.00 92.94 169 TYR A O 1
ATOM 1357 N N . ALA A 1 170 ? 6.663 -3.571 -25.400 1.00 93.31 170 ALA A N 1
ATOM 1358 C CA . ALA A 1 170 ? 7.488 -4.580 -26.050 1.00 93.31 170 ALA A CA 1
ATOM 1359 C C . ALA A 1 170 ? 8.780 -3.957 -26.595 1.00 93.31 170 ALA A C 1
ATOM 1361 O O . ALA A 1 170 ? 8.771 -2.950 -27.308 1.00 93.31 170 ALA A O 1
ATOM 1362 N N . PHE A 1 171 ? 9.907 -4.581 -26.267 1.00 94.81 171 PHE A N 1
ATOM 1363 C CA . PHE A 1 171 ? 11.245 -4.127 -26.611 1.00 94.81 171 PHE A CA 1
ATOM 1364 C C . PHE A 1 171 ? 11.982 -5.197 -27.411 1.00 94.81 171 PHE A C 1
ATOM 1366 O O . PHE A 1 171 ? 12.233 -6.298 -26.922 1.00 94.81 171 PHE A O 1
ATOM 1373 N N . SER A 1 172 ? 12.408 -4.851 -28.623 1.00 94.00 172 SER A N 1
ATOM 1374 C CA . SER A 1 172 ? 13.343 -5.671 -29.393 1.00 94.00 172 SER A CA 1
ATOM 1375 C C . SER A 1 172 ? 14.731 -5.562 -28.772 1.00 94.00 172 SER A C 1
ATOM 1377 O O . SER A 1 172 ? 15.325 -4.480 -28.778 1.00 94.00 172 SER A O 1
ATOM 1379 N N . THR A 1 173 ? 15.278 -6.670 -28.278 1.00 93.50 173 THR A N 1
ATOM 1380 C CA . THR A 1 173 ? 16.634 -6.719 -27.724 1.00 93.50 173 THR A CA 1
ATOM 1381 C C . THR A 1 173 ? 17.227 -8.123 -27.796 1.00 93.50 173 THR A C 1
ATOM 1383 O O . THR A 1 173 ? 16.581 -9.115 -27.468 1.00 93.50 173 THR A O 1
ATOM 1386 N N . PHE A 1 174 ? 18.511 -8.219 -28.151 1.00 91.38 174 PHE A N 1
ATOM 1387 C CA . PHE A 1 174 ? 19.240 -9.493 -28.173 1.00 91.38 174 PHE A CA 1
ATOM 1388 C C . PHE A 1 174 ? 19.436 -10.106 -26.780 1.00 91.38 174 PHE A C 1
ATOM 1390 O O . PHE A 1 174 ? 19.778 -11.279 -26.667 1.00 91.38 174 PHE A O 1
ATOM 1397 N N . LYS A 1 175 ? 19.226 -9.331 -25.705 1.00 94.44 175 LYS A N 1
ATOM 1398 C CA . LYS A 1 175 ? 19.297 -9.829 -24.323 1.00 94.44 175 LYS A CA 1
ATOM 1399 C C . LYS A 1 175 ? 17.926 -10.204 -23.748 1.00 94.44 175 LYS A C 1
ATOM 1401 O O . LYS A 1 175 ? 17.831 -10.361 -22.533 1.00 94.44 175 LYS A O 1
ATOM 1406 N N . ASN A 1 176 ? 16.884 -10.375 -24.566 1.00 93.94 176 ASN A N 1
ATOM 1407 C CA . ASN A 1 176 ? 15.507 -10.610 -24.104 1.00 93.94 176 ASN A CA 1
ATOM 1408 C C . ASN A 1 176 ? 15.393 -11.737 -23.061 1.00 93.94 176 ASN A C 1
ATOM 1410 O O . ASN A 1 176 ? 14.781 -11.563 -22.014 1.00 93.94 176 ASN A O 1
ATOM 1414 N N . THR A 1 177 ? 16.082 -12.854 -23.293 1.00 94.06 177 THR A N 1
ATOM 1415 C CA . THR A 1 177 ? 16.089 -14.019 -22.399 1.00 94.06 177 THR A CA 1
ATOM 1416 C C . THR A 1 177 ? 16.757 -13.703 -21.059 1.00 94.06 177 THR A C 1
ATOM 1418 O O . THR A 1 177 ? 16.356 -14.224 -20.021 1.00 94.06 177 THR A O 1
ATOM 1421 N N . LYS A 1 178 ? 17.777 -12.833 -21.055 1.00 95.06 178 LYS A N 1
ATOM 1422 C CA . LYS A 1 178 ? 18.438 -12.385 -19.824 1.00 95.06 178 LYS A CA 1
ATOM 1423 C C . LYS A 1 178 ? 17.524 -11.458 -19.021 1.00 95.06 178 LYS A C 1
ATOM 1425 O O . LYS A 1 178 ? 17.428 -11.645 -17.815 1.00 95.06 178 LYS A O 1
ATOM 1430 N N . PHE A 1 179 ? 16.844 -10.516 -19.680 1.00 95.31 179 PHE A N 1
ATOM 1431 C CA . PHE A 1 179 ? 15.844 -9.659 -19.030 1.00 95.31 179 PHE A CA 1
ATOM 1432 C C . PHE A 1 179 ? 14.724 -10.493 -18.407 1.00 95.31 179 PHE A C 1
ATOM 1434 O O . PHE A 1 179 ? 14.445 -10.328 -17.226 1.00 95.31 179 PHE A O 1
ATOM 1441 N N . PHE A 1 180 ? 14.175 -11.456 -19.154 1.00 95.25 180 PHE A N 1
ATOM 1442 C CA . PHE A 1 180 ? 13.159 -12.376 -18.647 1.00 95.25 180 PHE A CA 1
ATOM 1443 C C . PHE A 1 180 ? 13.618 -13.129 -17.398 1.00 95.25 180 PHE A C 1
ATOM 1445 O O . PHE A 1 180 ? 12.963 -13.037 -16.372 1.00 95.25 180 PHE A O 1
ATOM 1452 N N . LYS A 1 181 ? 14.768 -13.816 -17.443 1.00 95.00 181 LYS A N 1
ATOM 1453 C CA . LYS A 1 181 ? 15.262 -14.605 -16.298 1.00 95.00 181 LYS A CA 1
ATOM 1454 C C . LYS A 1 181 ? 15.483 -13.771 -15.037 1.00 95.00 181 LYS A C 1
ATOM 1456 O O . LYS A 1 181 ? 15.343 -14.285 -13.931 1.00 95.00 181 LYS A O 1
ATOM 1461 N N . ILE A 1 182 ? 15.912 -12.523 -15.203 1.00 93.25 182 ILE A N 1
ATOM 1462 C CA . ILE A 1 182 ? 16.161 -11.620 -14.082 1.00 93.25 182 ILE A CA 1
ATOM 1463 C C . ILE A 1 182 ? 14.836 -11.121 -13.505 1.00 93.25 182 ILE A C 1
ATOM 1465 O O . ILE A 1 182 ? 14.637 -11.226 -12.299 1.00 93.25 182 ILE A O 1
ATOM 1469 N N . LEU A 1 183 ? 13.920 -10.654 -14.359 1.00 93.44 183 LEU A N 1
ATOM 1470 C CA . LEU A 1 183 ? 12.599 -10.206 -13.926 1.00 93.44 183 LEU A CA 1
ATOM 1471 C C . LEU A 1 183 ? 11.821 -11.338 -13.242 1.00 93.44 183 LEU A C 1
ATOM 1473 O O . LEU A 1 183 ? 11.293 -11.146 -12.152 1.00 93.44 183 LEU A O 1
ATOM 1477 N N . ASP A 1 184 ? 11.838 -12.531 -13.837 1.00 93.44 184 ASP A N 1
ATOM 1478 C CA . ASP A 1 184 ? 11.201 -13.730 -13.296 1.00 93.44 184 ASP A CA 1
ATOM 1479 C C . ASP A 1 184 ? 11.707 -14.061 -11.893 1.00 93.44 184 ASP A C 1
ATOM 1481 O O . ASP A 1 184 ? 10.927 -14.282 -10.972 1.00 93.44 184 ASP A O 1
ATOM 1485 N N . ARG A 1 185 ? 13.028 -14.003 -11.693 1.00 90.69 185 ARG A N 1
ATOM 1486 C CA . ARG A 1 185 ? 13.629 -14.183 -10.373 1.00 90.69 185 ARG A CA 1
ATOM 1487 C C . ARG A 1 185 ? 13.190 -13.094 -9.399 1.00 90.69 185 ARG A C 1
ATOM 1489 O O . ARG A 1 185 ? 12.849 -13.427 -8.269 1.00 90.69 185 ARG A O 1
ATOM 1496 N N . ASN A 1 186 ? 13.217 -11.822 -9.798 1.00 88.38 186 ASN A N 1
ATOM 1497 C CA . ASN A 1 186 ? 12.863 -10.711 -8.909 1.00 88.38 186 ASN A CA 1
ATOM 1498 C C . ASN A 1 186 ? 11.415 -10.830 -8.412 1.00 88.38 186 ASN A C 1
ATOM 1500 O O . ASN A 1 186 ? 11.177 -10.637 -7.218 1.00 88.38 186 ASN A O 1
ATOM 1504 N N . LEU A 1 187 ? 10.495 -11.221 -9.300 1.00 87.44 187 LEU A N 1
ATOM 1505 C CA . LEU A 1 187 ? 9.074 -11.407 -9.000 1.00 87.44 187 LEU A CA 1
ATOM 1506 C C . LEU A 1 187 ? 8.765 -12.717 -8.261 1.00 87.44 187 LEU A C 1
ATOM 1508 O O . LEU A 1 187 ? 7.855 -12.731 -7.440 1.00 87.44 187 LEU A O 1
ATOM 1512 N N . SER A 1 188 ? 9.513 -13.801 -8.495 1.00 86.62 188 SER A N 1
ATOM 1513 C CA . SER A 1 188 ? 9.227 -15.101 -7.868 1.00 86.62 188 SER A CA 1
ATOM 1514 C C . SER A 1 188 ? 9.919 -15.315 -6.517 1.00 86.62 188 SER A C 1
ATOM 1516 O O . SER A 1 188 ? 9.371 -15.964 -5.631 1.00 86.62 188 SER A O 1
ATOM 1518 N N . SER A 1 189 ? 11.140 -14.802 -6.345 1.00 84.62 189 SER A N 1
ATOM 1519 C CA . SER A 1 189 ? 12.010 -15.162 -5.208 1.00 84.62 189 SER A CA 1
ATOM 1520 C C . SER A 1 189 ? 13.007 -14.078 -4.777 1.00 84.62 189 SER A C 1
ATOM 1522 O O . SER A 1 189 ? 13.695 -14.221 -3.760 1.00 84.62 189 SER A O 1
ATOM 1524 N N . GLY A 1 190 ? 13.106 -12.993 -5.543 1.00 82.50 190 GLY A N 1
ATOM 1525 C CA . GLY A 1 190 ? 13.989 -11.866 -5.283 1.00 82.50 190 GLY A CA 1
ATOM 1526 C C . GLY A 1 190 ? 13.387 -10.837 -4.329 1.00 82.50 190 GLY A C 1
ATOM 1527 O O . GLY A 1 190 ? 12.560 -11.148 -3.471 1.00 82.50 190 GLY A O 1
ATOM 1528 N N . LYS A 1 191 ? 13.864 -9.595 -4.442 1.00 81.44 191 LYS A N 1
ATOM 1529 C CA . LYS A 1 191 ? 13.536 -8.510 -3.510 1.00 81.44 191 LYS A CA 1
ATOM 1530 C C . LYS A 1 191 ? 12.048 -8.137 -3.546 1.00 81.44 191 LYS A C 1
ATOM 1532 O O . LYS A 1 191 ? 11.422 -8.114 -2.491 1.00 81.44 191 LYS A O 1
ATOM 1537 N N . ILE A 1 192 ? 11.475 -7.980 -4.744 1.00 84.12 192 ILE A N 1
ATOM 1538 C CA . ILE A 1 192 ? 10.041 -7.699 -4.928 1.00 84.12 192 ILE A CA 1
ATOM 1539 C C . ILE A 1 192 ? 9.174 -8.792 -4.295 1.00 84.12 192 ILE A C 1
ATOM 1541 O O . ILE A 1 192 ? 8.248 -8.480 -3.552 1.00 84.12 192 ILE A O 1
ATOM 1545 N N . ALA A 1 193 ? 9.483 -10.068 -4.546 1.00 84.56 193 ALA A N 1
ATOM 1546 C CA . ALA A 1 193 ? 8.709 -11.183 -3.997 1.00 84.56 193 ALA A CA 1
ATOM 1547 C C . ALA A 1 193 ? 8.644 -11.141 -2.461 1.00 84.56 193 ALA A C 1
ATOM 1549 O O . ALA A 1 193 ? 7.582 -11.319 -1.867 1.00 84.56 193 ALA A O 1
ATOM 1550 N N . LYS A 1 194 ? 9.780 -10.855 -1.811 1.00 85.50 194 LYS A N 1
ATOM 1551 C CA . LYS A 1 194 ? 9.871 -10.748 -0.348 1.00 85.50 194 LYS A CA 1
ATOM 1552 C C . LYS A 1 194 ? 9.112 -9.542 0.194 1.00 85.50 194 LYS A C 1
ATOM 1554 O O . LYS A 1 194 ? 8.414 -9.676 1.192 1.00 85.50 194 LYS A O 1
ATOM 1559 N N . GLU A 1 195 ? 9.232 -8.387 -0.454 1.00 84.75 195 GLU A N 1
ATOM 1560 C CA . GLU A 1 195 ? 8.519 -7.166 -0.061 1.00 84.75 195 GLU A CA 1
ATOM 1561 C C . GLU A 1 195 ? 7.001 -7.319 -0.241 1.00 84.75 195 GLU A C 1
ATOM 1563 O O . GLU A 1 195 ? 6.236 -6.963 0.655 1.00 84.75 195 GLU A O 1
ATOM 1568 N N . SER A 1 196 ? 6.562 -7.925 -1.348 1.00 82.56 196 SER A N 1
ATOM 1569 C CA . SER A 1 196 ? 5.155 -8.254 -1.596 1.00 82.56 196 SER A CA 1
ATOM 1570 C C . SER A 1 196 ? 4.619 -9.245 -0.557 1.00 82.56 196 SER A C 1
ATOM 1572 O O . SER A 1 196 ? 3.571 -9.003 0.040 1.00 82.56 196 SER A O 1
ATOM 1574 N N . ALA A 1 197 ? 5.365 -10.314 -0.258 1.00 85.94 197 ALA A N 1
ATOM 1575 C CA . ALA A 1 197 ? 4.990 -11.279 0.772 1.00 85.94 197 ALA A CA 1
ATOM 1576 C C . ALA A 1 197 ? 4.903 -10.640 2.167 1.00 85.94 197 ALA A C 1
ATOM 1578 O O . ALA A 1 197 ? 3.936 -10.884 2.886 1.00 85.94 197 ALA A O 1
ATOM 1579 N N . ALA A 1 198 ? 5.864 -9.787 2.534 1.00 85.62 198 ALA A N 1
ATOM 1580 C CA . ALA A 1 198 ? 5.853 -9.071 3.807 1.00 85.62 198 ALA A CA 1
ATOM 1581 C C . ALA A 1 198 ? 4.655 -8.116 3.912 1.00 85.62 198 ALA A C 1
ATOM 1583 O O . ALA A 1 198 ? 3.975 -8.100 4.935 1.00 85.62 198 ALA A O 1
ATOM 1584 N N . LYS A 1 199 ? 4.345 -7.373 2.840 1.00 84.81 199 LYS A N 1
ATOM 1585 C CA . LYS A 1 199 ? 3.173 -6.491 2.783 1.00 84.81 199 LYS A CA 1
ATOM 1586 C C . LYS A 1 199 ? 1.867 -7.277 2.909 1.00 84.81 199 LYS A C 1
ATOM 1588 O O . LYS A 1 199 ? 0.998 -6.876 3.675 1.00 84.81 199 LYS A O 1
ATOM 1593 N N . ASN A 1 200 ? 1.745 -8.403 2.209 1.00 87.44 200 ASN A N 1
ATOM 1594 C CA . ASN A 1 200 ? 0.569 -9.270 2.299 1.00 87.44 200 ASN A CA 1
ATOM 1595 C C . ASN A 1 200 ? 0.419 -9.863 3.705 1.00 87.44 200 ASN A C 1
ATOM 1597 O O . ASN A 1 200 ? -0.683 -9.895 4.242 1.00 87.44 200 ASN A O 1
ATOM 1601 N N . GLN A 1 201 ? 1.520 -10.294 4.325 1.00 89.12 201 GLN A N 1
ATOM 1602 C CA . GLN A 1 201 ? 1.506 -10.810 5.691 1.00 89.12 201 GLN A CA 1
ATOM 1603 C C . GLN A 1 201 ? 1.106 -9.726 6.700 1.00 89.12 201 GLN A C 1
ATOM 1605 O O . GLN A 1 201 ? 0.332 -9.999 7.613 1.00 89.12 201 GLN A O 1
ATOM 1610 N N . GLU A 1 202 ? 1.606 -8.501 6.542 1.00 88.38 202 GLU A N 1
ATOM 1611 C CA . GLU A 1 202 ? 1.233 -7.367 7.390 1.00 88.38 202 GLU A CA 1
ATOM 1612 C C . GLU A 1 202 ? -0.251 -7.012 7.233 1.00 88.38 202 GLU A C 1
ATOM 1614 O O . GLU A 1 202 ? -0.958 -6.868 8.226 1.00 88.38 202 GLU A O 1
ATOM 1619 N N . GLN A 1 203 ? -0.765 -6.978 6.000 1.00 88.12 203 GLN A N 1
ATOM 1620 C CA . GLN A 1 203 ? -2.193 -6.777 5.740 1.00 88.12 203 GLN A CA 1
ATOM 1621 C C . GLN A 1 203 ? -3.055 -7.886 6.353 1.00 88.12 203 GLN A C 1
ATOM 1623 O O . GLN A 1 203 ? -4.085 -7.597 6.955 1.00 88.12 203 GLN A O 1
ATOM 1628 N N . GLN A 1 204 ? -2.627 -9.148 6.256 1.00 91.12 204 GLN A N 1
ATOM 1629 C CA . GLN A 1 204 ? -3.319 -10.273 6.891 1.00 91.12 204 GLN A CA 1
ATOM 1630 C C . GLN A 1 204 ? -3.330 -10.152 8.415 1.00 91.12 204 GLN A C 1
ATOM 1632 O O . GLN A 1 204 ? -4.363 -10.392 9.031 1.00 91.12 204 GLN A O 1
ATOM 1637 N N . LYS A 1 205 ? -2.214 -9.742 9.031 1.00 91.44 205 LYS A N 1
ATOM 1638 C CA . LYS A 1 205 ? -2.154 -9.492 10.477 1.00 91.44 205 LYS A CA 1
ATOM 1639 C C . LYS A 1 205 ? -3.102 -8.370 10.889 1.00 91.44 205 LYS A C 1
ATOM 1641 O O . LYS A 1 205 ? -3.851 -8.545 11.843 1.00 91.44 205 LYS A O 1
ATOM 1646 N N . GLN A 1 206 ? -3.108 -7.252 10.166 1.00 89.12 206 GLN A N 1
ATOM 1647 C CA . GLN A 1 206 ? -4.010 -6.128 10.442 1.00 89.12 206 GLN A CA 1
ATOM 1648 C C . GLN A 1 206 ? -5.482 -6.534 10.297 1.00 89.12 206 GLN A C 1
ATOM 1650 O O . GLN A 1 206 ? -6.295 -6.216 11.162 1.00 89.12 206 GLN A O 1
ATOM 1655 N N . GLN A 1 207 ? -5.811 -7.300 9.254 1.00 91.06 207 GLN A N 1
ATOM 1656 C CA . GLN A 1 207 ? -7.152 -7.841 9.041 1.00 91.06 207 GLN A CA 1
ATOM 1657 C C . GLN A 1 207 ? -7.563 -8.797 10.170 1.00 91.06 207 GLN A C 1
ATOM 1659 O O . GLN A 1 207 ? -8.671 -8.700 10.689 1.00 91.06 207 GLN A O 1
ATOM 1664 N N . GLN A 1 208 ? -6.660 -9.681 10.597 1.00 92.62 208 GLN A N 1
ATOM 1665 C CA . GLN A 1 208 ? -6.915 -10.611 11.694 1.00 92.62 208 GLN A CA 1
ATOM 1666 C C . GLN A 1 208 ? -7.127 -9.881 13.027 1.00 92.62 208 GLN A C 1
ATOM 1668 O O . GLN A 1 208 ? -8.020 -10.248 13.786 1.00 92.62 208 GLN A O 1
ATOM 1673 N N . VAL A 1 209 ? -6.339 -8.839 13.314 1.00 91.44 209 VAL A N 1
ATOM 1674 C CA . VAL A 1 209 ? -6.542 -7.984 14.496 1.00 91.44 209 VAL A CA 1
ATOM 1675 C C . VAL A 1 209 ? -7.926 -7.338 14.442 1.00 91.44 209 VAL A C 1
ATOM 1677 O O . VAL A 1 209 ? -8.682 -7.465 15.401 1.00 91.44 209 VAL A O 1
ATOM 1680 N N . PHE A 1 210 ? -8.298 -6.745 13.305 1.00 93.56 210 PHE A N 1
ATOM 1681 C CA . PHE A 1 210 ? -9.613 -6.132 13.116 1.00 93.56 210 PHE A CA 1
ATOM 1682 C C . PHE A 1 210 ? -10.768 -7.125 13.333 1.00 93.56 210 PHE A C 1
ATOM 1684 O O . PHE A 1 210 ? -11.748 -6.810 14.012 1.00 93.56 210 PHE A O 1
ATOM 1691 N N . GLU A 1 211 ? -10.659 -8.333 12.778 1.00 93.62 211 GLU A N 1
ATOM 1692 C CA . GLU A 1 211 ? -11.667 -9.388 12.924 1.00 93.62 211 GLU A CA 1
ATOM 1693 C C . GLU A 1 211 ? -11.785 -9.876 14.371 1.00 93.62 211 GLU A C 1
ATOM 1695 O O . GLU A 1 211 ? -12.901 -10.009 14.882 1.00 93.62 211 GLU A O 1
ATOM 1700 N N . ASN A 1 212 ? -10.653 -10.075 15.051 1.00 93.88 212 ASN A N 1
ATOM 1701 C CA . ASN A 1 212 ? -10.614 -10.471 16.457 1.00 93.88 212 ASN A CA 1
ATOM 1702 C C . ASN A 1 212 ? -11.236 -9.400 17.361 1.00 93.88 212 ASN A C 1
ATOM 1704 O O . ASN A 1 212 ? -12.087 -9.712 18.191 1.00 93.88 212 ASN A O 1
ATOM 1708 N N . GLU A 1 213 ? -10.863 -8.133 17.181 1.00 94.12 213 GLU A N 1
ATOM 1709 C CA . GLU A 1 213 ? -11.428 -7.009 17.934 1.00 94.12 213 GLU A CA 1
ATOM 1710 C C . GLU A 1 213 ? -12.938 -6.888 17.716 1.00 94.12 213 GLU A C 1
ATOM 1712 O O . GLU A 1 213 ? -13.701 -6.768 18.675 1.00 94.12 213 GLU A O 1
ATOM 1717 N N . ASN A 1 214 ? -13.407 -7.004 16.471 1.00 95.00 214 ASN A N 1
ATOM 1718 C CA . ASN A 1 214 ? -14.838 -7.002 16.184 1.00 95.00 214 ASN A CA 1
ATOM 1719 C C . ASN A 1 214 ? -15.566 -8.185 16.851 1.00 95.00 214 ASN A C 1
ATOM 1721 O O . ASN A 1 214 ? -16.665 -8.007 17.378 1.00 95.00 214 ASN A O 1
ATOM 1725 N N . ALA A 1 215 ? -14.967 -9.379 16.866 1.00 94.62 215 ALA A N 1
ATOM 1726 C CA . ALA A 1 215 ? -15.533 -10.540 17.552 1.00 94.62 215 ALA A CA 1
ATOM 1727 C C . ALA A 1 215 ? -15.621 -10.324 19.073 1.00 94.62 215 ALA A C 1
ATOM 1729 O O . ALA A 1 215 ? -16.656 -10.626 19.670 1.00 94.62 215 ALA A O 1
ATOM 1730 N N . VAL A 1 216 ? -14.586 -9.736 19.683 1.00 93.50 216 VAL A N 1
ATOM 1731 C CA . VAL A 1 216 ? -14.574 -9.347 21.103 1.00 93.50 216 VAL A CA 1
ATOM 1732 C C . VAL A 1 216 ? -15.724 -8.392 21.417 1.00 93.50 216 VAL A C 1
ATOM 1734 O O . VAL A 1 216 ? -16.448 -8.609 22.392 1.00 93.50 216 VAL A O 1
ATOM 1737 N N . LEU A 1 217 ? -15.937 -7.372 20.580 1.00 94.00 217 LEU A N 1
ATOM 1738 C CA . LEU A 1 217 ? -17.040 -6.422 20.750 1.00 94.00 217 LEU A CA 1
ATOM 1739 C C . LEU A 1 217 ? -18.411 -7.109 20.681 1.00 94.00 217 LEU A C 1
ATOM 1741 O O . LEU A 1 217 ? -19.284 -6.811 21.491 1.00 94.00 217 LEU A O 1
ATOM 1745 N N . ILE A 1 218 ? -18.600 -8.048 19.748 1.00 93.62 218 ILE A N 1
ATOM 1746 C CA . ILE A 1 218 ? -19.853 -8.808 19.614 1.00 93.62 218 ILE A CA 1
ATOM 1747 C C . ILE A 1 218 ? -20.102 -9.679 20.850 1.00 93.62 218 ILE A C 1
ATOM 1749 O O . ILE A 1 218 ? -21.198 -9.659 21.406 1.00 93.62 218 ILE A O 1
ATOM 1753 N N . GLN A 1 219 ? -19.091 -10.422 21.306 1.00 93.94 219 GLN A N 1
ATOM 1754 C CA . GLN A 1 219 ? -19.215 -11.319 22.461 1.00 93.94 219 GLN A CA 1
ATOM 1755 C C . GLN A 1 219 ? -19.512 -10.564 23.763 1.00 93.94 219 GLN A C 1
ATOM 1757 O O . GLN A 1 219 ? -20.189 -11.090 24.643 1.00 93.94 219 GLN A O 1
ATOM 1762 N N . ASN A 1 220 ? -19.049 -9.318 23.869 1.00 90.62 220 ASN A N 1
ATOM 1763 C CA . ASN A 1 220 ? -19.185 -8.483 25.061 1.00 90.62 220 ASN A CA 1
ATOM 1764 C C . ASN A 1 220 ? -20.226 -7.362 24.902 1.00 90.62 220 ASN A C 1
ATOM 1766 O O . ASN A 1 220 ? -20.250 -6.415 25.691 1.00 90.62 220 ASN A O 1
ATOM 1770 N N . MET A 1 221 ? -21.117 -7.472 23.912 1.00 90.50 221 MET A N 1
ATOM 1771 C CA . MET A 1 221 ? -22.119 -6.452 23.592 1.00 90.50 221 MET A CA 1
ATOM 1772 C C . MET A 1 221 ? -22.965 -6.050 24.809 1.00 90.50 221 MET A C 1
ATOM 1774 O O . MET A 1 221 ? -23.175 -4.865 25.054 1.00 90.50 221 MET A O 1
ATOM 1778 N N . ASN A 1 222 ? -23.401 -7.022 25.616 1.00 88.12 222 ASN A N 1
ATOM 1779 C CA . ASN A 1 222 ? -24.216 -6.760 26.807 1.00 88.12 222 ASN A CA 1
ATOM 1780 C C . ASN A 1 222 ? -23.471 -5.902 27.838 1.00 88.12 222 ASN A C 1
ATOM 1782 O O . ASN A 1 222 ? -24.038 -4.950 28.362 1.00 88.12 222 ASN A O 1
ATOM 1786 N N . ARG A 1 223 ? -22.182 -6.186 28.069 1.00 83.69 223 ARG A N 1
ATOM 1787 C CA . ARG A 1 223 ? -21.321 -5.412 28.977 1.00 83.69 223 ARG A CA 1
ATOM 1788 C C . ARG A 1 223 ? -21.112 -3.987 28.467 1.00 83.69 223 ARG A C 1
ATOM 1790 O O . ARG A 1 223 ? -21.153 -3.025 29.234 1.00 83.69 223 ARG A O 1
ATOM 1797 N N . ILE A 1 224 ? -20.918 -3.834 27.157 1.00 86.88 224 ILE A N 1
ATOM 1798 C CA . ILE A 1 224 ? -20.802 -2.515 26.527 1.00 86.88 224 ILE A CA 1
ATOM 1799 C C . ILE A 1 224 ? -22.098 -1.726 26.747 1.00 86.88 224 ILE A C 1
ATOM 1801 O O . ILE A 1 224 ? -22.036 -0.581 27.194 1.00 86.88 224 ILE A O 1
ATOM 1805 N N . MET A 1 225 ? -23.252 -2.355 26.504 1.00 84.81 225 MET A N 1
ATOM 1806 C CA . MET A 1 225 ? -24.588 -1.749 26.563 1.00 84.81 225 MET A CA 1
ATOM 1807 C C . MET A 1 225 ? -25.165 -1.555 27.972 1.00 84.81 225 MET A C 1
ATOM 1809 O O . MET A 1 225 ? -26.207 -0.911 28.096 1.00 84.81 225 MET A O 1
ATOM 1813 N N . ASP A 1 226 ? -24.504 -2.054 29.015 1.00 79.38 226 ASP A N 1
ATOM 1814 C CA . ASP A 1 226 ? -25.007 -2.039 30.390 1.00 79.38 226 ASP A CA 1
ATOM 1815 C C . ASP A 1 226 ? -25.290 -0.615 30.913 1.00 79.38 226 ASP A C 1
ATOM 1817 O O . ASP A 1 226 ? -24.489 0.309 30.756 1.00 79.38 226 ASP A O 1
ATOM 1821 N N . THR A 1 227 ? -26.454 -0.385 31.507 1.00 64.88 227 THR A N 1
ATOM 1822 C CA . THR A 1 227 ? -26.857 0.922 32.047 1.00 64.88 227 THR A CA 1
ATOM 1823 C C . THR A 1 227 ? -26.293 1.207 33.432 1.00 64.88 227 THR A C 1
ATOM 1825 O O . THR A 1 227 ? -26.284 2.371 33.827 1.00 64.88 227 THR A O 1
ATOM 1828 N N . GLU A 1 228 ? -25.806 0.197 34.156 1.00 59.78 228 GLU A N 1
ATOM 1829 C CA . GLU A 1 228 ? -25.197 0.416 35.464 1.00 59.78 228 GLU A CA 1
ATOM 1830 C C . GLU A 1 228 ? -23.836 1.108 35.304 1.00 59.78 228 GLU A C 1
ATOM 1832 O O . GLU A 1 228 ? -22.929 0.654 34.596 1.00 59.78 228 GLU A O 1
ATOM 1837 N N . ILE A 1 229 ? -23.723 2.282 35.923 1.00 52.88 229 ILE A N 1
ATOM 1838 C CA . ILE A 1 229 ? -22.457 2.968 36.154 1.00 52.88 229 ILE A CA 1
ATOM 1839 C C . ILE A 1 229 ? -22.015 2.495 37.536 1.00 52.88 229 ILE A C 1
ATOM 1841 O O . ILE A 1 229 ? -22.473 3.025 38.542 1.00 52.88 229 ILE A O 1
ATOM 1845 N N . ASN A 1 230 ? -21.175 1.463 37.604 1.00 51.62 230 ASN A N 1
ATOM 1846 C CA . ASN A 1 230 ? -20.485 1.178 38.856 1.00 51.62 230 ASN A CA 1
ATOM 1847 C C . ASN A 1 230 ? -19.499 2.321 39.094 1.00 51.62 230 ASN A C 1
ATOM 1849 O O . ASN A 1 230 ? -18.523 2.452 38.363 1.00 51.62 230 ASN A O 1
ATOM 1853 N N . ASP A 1 231 ? -19.745 3.148 40.112 1.00 42.97 231 ASP A N 1
ATOM 1854 C CA . ASP A 1 231 ? -18.907 4.304 40.470 1.00 42.97 231 ASP A CA 1
ATOM 1855 C C . ASP A 1 231 ? -17.427 3.943 40.725 1.00 42.97 231 ASP A C 1
ATOM 1857 O O . ASP A 1 231 ? -16.551 4.802 40.642 1.00 42.97 231 ASP A O 1
ATOM 1861 N N . LEU A 1 232 ? -17.125 2.661 40.959 1.00 41.34 232 LEU A N 1
ATOM 1862 C CA . LEU A 1 232 ? -15.767 2.117 41.073 1.00 41.34 232 LEU A CA 1
ATOM 1863 C C . LEU A 1 232 ? -15.032 1.978 39.716 1.00 41.34 232 LEU A C 1
ATOM 1865 O O . LEU A 1 232 ? -13.802 1.986 39.710 1.00 41.34 232 LEU A O 1
ATOM 1869 N N . ASP A 1 233 ? -15.742 1.939 38.582 1.00 46.09 233 ASP A N 1
ATOM 1870 C CA . ASP A 1 233 ? -15.197 1.828 37.210 1.00 46.09 233 ASP A CA 1
ATOM 1871 C C . ASP A 1 233 ? -15.124 3.183 36.467 1.00 46.09 233 ASP A C 1
ATOM 1873 O O . ASP A 1 233 ? -14.698 3.266 35.308 1.00 46.09 233 ASP A O 1
ATOM 1877 N N . THR A 1 234 ? -15.526 4.269 37.134 1.00 52.72 234 THR A N 1
ATOM 1878 C CA . THR A 1 234 ? -15.709 5.615 36.564 1.00 52.72 234 THR A CA 1
ATOM 1879 C C . THR A 1 234 ? -14.536 6.631 36.706 1.00 52.72 234 THR A C 1
ATOM 1881 O O . THR A 1 234 ? -14.825 7.813 36.889 1.00 52.72 234 THR A O 1
ATOM 1884 N N . PRO A 1 235 ? -13.221 6.309 36.591 1.00 51.16 235 PRO A N 1
ATOM 1885 C CA . PRO A 1 235 ? -12.197 7.382 36.611 1.00 51.16 235 PRO A CA 1
ATOM 1886 C C . PRO A 1 235 ? -11.723 7.946 35.248 1.00 51.16 235 PRO A C 1
ATOM 1888 O O . PRO A 1 235 ? -11.543 9.155 35.145 1.00 51.16 235 PRO A O 1
ATOM 1891 N N . LEU A 1 236 ? -11.536 7.152 34.178 1.00 50.12 236 LEU A N 1
ATOM 1892 C CA . LEU A 1 236 ? -10.838 7.631 32.951 1.00 50.12 236 LEU A CA 1
ATOM 1893 C C . LEU A 1 236 ? -11.765 8.101 31.817 1.00 50.12 236 LEU A C 1
ATOM 1895 O O . LEU A 1 236 ? -11.440 9.031 31.082 1.00 50.12 236 LEU A O 1
ATOM 1899 N N . TYR A 1 237 ? -12.941 7.487 31.663 1.00 55.22 237 TYR A N 1
ATOM 1900 C CA . TYR A 1 237 ? -13.839 7.775 30.533 1.00 55.22 237 TYR A CA 1
ATOM 1901 C C . TYR A 1 237 ? -14.501 9.157 30.618 1.00 55.22 237 TYR A C 1
ATOM 1903 O O . TYR A 1 237 ? -14.847 9.741 29.591 1.00 55.22 237 TYR A O 1
ATOM 1911 N N . LEU A 1 238 ? -14.659 9.690 31.836 1.00 54.97 238 LEU A N 1
ATOM 1912 C CA . LEU A 1 238 ? -15.390 10.933 32.095 1.00 54.97 238 LEU A CA 1
ATOM 1913 C C . LEU A 1 238 ? -14.510 12.145 32.422 1.00 54.97 238 LEU A C 1
ATOM 1915 O O . LEU A 1 238 ? -15.012 13.259 32.283 1.00 54.97 238 LEU A O 1
ATOM 1919 N N . GLN A 1 239 ? -13.234 11.974 32.803 1.00 58.94 239 GLN A N 1
ATOM 1920 C CA . GLN A 1 239 ? -12.382 13.108 33.205 1.00 58.94 239 GLN A CA 1
ATOM 1921 C C . GLN A 1 239 ? -12.231 14.156 32.089 1.00 58.94 239 GLN A C 1
ATOM 1923 O O . GLN A 1 239 ? -12.379 15.343 32.357 1.00 58.94 239 GLN A O 1
ATOM 1928 N N . ASN A 1 240 ? -12.061 13.719 30.835 1.00 60.81 240 ASN A N 1
ATOM 1929 C CA . ASN A 1 240 ? -11.955 14.613 29.667 1.00 60.81 240 ASN A CA 1
ATOM 1930 C C . ASN A 1 240 ? -13.169 14.542 28.733 1.00 60.81 240 ASN A C 1
ATOM 1932 O O . ASN A 1 240 ? -13.377 15.420 27.896 1.00 60.81 240 ASN A O 1
ATOM 1936 N N . GLY A 1 241 ? -14.008 13.512 28.890 1.00 62.62 241 GLY A N 1
ATOM 1937 C CA . GLY A 1 241 ? -15.186 13.304 28.054 1.00 62.62 241 GLY A CA 1
ATOM 1938 C C . GLY A 1 241 ? -16.170 14.473 28.114 1.00 62.62 241 GLY A C 1
ATOM 1939 O O . GLY A 1 241 ? -16.752 14.815 27.094 1.00 62.62 241 GLY A O 1
ATOM 1940 N N . LYS A 1 242 ? -16.306 15.140 29.270 1.00 63.81 242 LYS A N 1
ATOM 1941 C CA . LYS A 1 242 ? -17.186 16.313 29.415 1.00 63.81 242 LYS A CA 1
ATOM 1942 C C . LYS A 1 242 ? -16.723 17.522 28.595 1.00 63.81 242 LYS A C 1
ATOM 1944 O O . LYS A 1 242 ? -17.554 18.131 27.933 1.00 63.81 242 LYS A O 1
ATOM 1949 N N . ALA A 1 243 ? -15.422 17.818 28.582 1.00 66.50 243 ALA A N 1
ATOM 1950 C CA . ALA A 1 243 ? -14.873 18.927 27.799 1.00 66.50 243 ALA A CA 1
ATOM 1951 C C . ALA A 1 243 ? -15.069 18.696 26.292 1.00 66.50 243 ALA A C 1
ATOM 1953 O O . ALA A 1 243 ? -15.537 19.579 25.578 1.00 66.50 243 ALA A O 1
ATOM 1954 N N . TYR A 1 244 ? -14.800 17.474 25.815 1.00 71.50 244 TYR A N 1
ATOM 1955 C CA . TYR A 1 244 ? -15.101 17.115 24.429 1.00 71.50 244 TYR A CA 1
ATOM 1956 C C . TYR A 1 244 ? -16.600 17.173 24.142 1.00 71.50 244 TYR A C 1
ATOM 1958 O O . TYR A 1 244 ? -16.995 17.658 23.090 1.00 71.50 244 TYR A O 1
ATOM 1966 N N . LEU A 1 245 ? -17.444 16.716 25.066 1.00 73.50 245 LEU A N 1
ATOM 1967 C CA . LEU A 1 245 ? -18.884 16.708 24.858 1.00 73.50 245 LEU A CA 1
ATOM 1968 C C . LEU A 1 245 ? -19.417 18.107 24.552 1.00 73.50 245 LEU A C 1
ATOM 1970 O O . LEU A 1 245 ? -20.167 18.250 23.589 1.00 73.50 245 LEU A O 1
ATOM 1974 N N . GLU A 1 246 ? -19.002 19.111 25.325 1.00 74.12 246 GLU A N 1
ATOM 1975 C CA . GLU A 1 246 ? -19.404 20.508 25.135 1.00 74.12 246 GLU A CA 1
ATOM 1976 C C . GLU A 1 246 ? -18.881 21.080 23.810 1.00 74.12 246 GLU A C 1
ATOM 1978 O O . GLU A 1 246 ? -19.673 21.600 23.024 1.00 74.12 246 GLU A O 1
ATOM 1983 N N . ILE A 1 247 ? -17.592 20.885 23.502 1.00 76.06 247 ILE A N 1
ATOM 1984 C CA . ILE A 1 247 ? -16.979 21.352 22.244 1.00 76.06 247 ILE A CA 1
ATOM 1985 C C . ILE A 1 247 ? -17.689 20.750 21.027 1.00 76.06 247 ILE A C 1
ATOM 1987 O O . ILE A 1 247 ? -18.078 21.463 20.103 1.00 76.06 247 ILE A O 1
ATOM 1991 N N . TYR A 1 248 ? -17.877 19.428 21.014 1.00 75.88 248 TYR A N 1
ATOM 1992 C CA . TYR A 1 248 ? -18.539 18.756 19.899 1.00 75.88 248 TYR A CA 1
ATOM 1993 C C . TYR A 1 248 ? -20.022 19.114 19.828 1.00 75.88 248 TYR A C 1
ATOM 1995 O O . TYR A 1 248 ? -20.561 19.216 18.730 1.00 75.88 248 TYR A O 1
ATOM 2003 N N . PHE A 1 249 ? -20.680 19.366 20.962 1.00 80.44 249 PHE A N 1
ATOM 2004 C CA . PHE A 1 249 ? -22.078 19.783 20.960 1.00 80.44 249 PHE A CA 1
ATOM 2005 C C . PHE A 1 249 ? -22.255 21.149 20.296 1.00 80.44 249 PHE A C 1
ATOM 2007 O O . PHE A 1 249 ? -23.202 21.329 19.532 1.00 80.44 249 PHE A O 1
ATOM 2014 N N . ASP A 1 250 ? -21.331 22.085 20.515 1.00 81.56 250 ASP A N 1
ATOM 2015 C CA . ASP A 1 250 ? -21.354 23.380 19.834 1.00 81.56 250 ASP A CA 1
ATOM 2016 C C . ASP A 1 250 ? -21.126 23.242 18.322 1.00 81.56 250 ASP A C 1
ATOM 2018 O O . ASP A 1 250 ? -21.889 23.815 17.546 1.00 81.56 250 ASP A O 1
ATOM 2022 N N . ILE A 1 251 ? -20.193 22.385 17.890 1.00 81.62 251 ILE A N 1
ATOM 2023 C CA . ILE A 1 251 ? -20.013 22.047 16.463 1.00 81.62 251 ILE A CA 1
ATOM 2024 C C . ILE A 1 251 ? -21.309 21.464 15.873 1.00 81.62 251 ILE A C 1
ATOM 2026 O O . ILE A 1 251 ? -21.723 21.812 14.767 1.00 81.62 251 ILE A O 1
ATOM 2030 N N . PHE A 1 252 ? -21.994 20.591 16.611 1.00 78.12 252 PHE A N 1
ATOM 2031 C CA . PHE A 1 252 ? -23.239 19.989 16.140 1.00 78.12 252 PHE A CA 1
ATOM 2032 C C . PHE A 1 252 ? -24.416 20.960 16.104 1.00 78.12 252 PHE A C 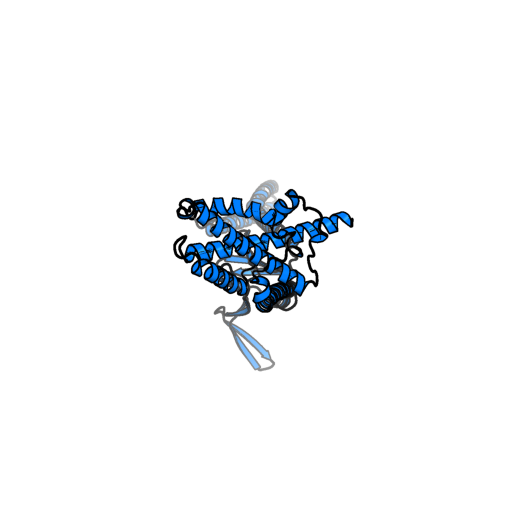1
ATOM 2034 O O . PHE A 1 252 ? -25.285 20.793 15.253 1.00 78.12 252 PHE A O 1
ATOM 2041 N N . LYS A 1 253 ? -24.460 21.995 16.950 1.00 82.31 253 LYS A N 1
ATOM 2042 C CA . LYS A 1 253 ? -25.473 23.060 16.832 1.00 82.31 253 LYS A CA 1
ATOM 2043 C C . LYS A 1 253 ? -25.350 23.835 15.525 1.00 82.31 253 LYS A C 1
ATOM 2045 O O . LYS A 1 253 ? -26.369 24.276 14.996 1.00 82.31 253 LYS A O 1
ATOM 2050 N N . GLU A 1 254 ? -24.132 24.003 15.012 1.00 83.12 254 GLU A N 1
ATOM 2051 C CA . GLU A 1 254 ? -23.906 24.631 13.706 1.00 83.12 254 GLU A CA 1
ATOM 2052 C C . GLU A 1 254 ? -24.434 23.745 12.570 1.00 83.12 254 GLU A C 1
ATOM 2054 O O . GLU A 1 254 ? -25.048 24.241 11.626 1.00 83.12 254 GLU A O 1
ATOM 2059 N N . GLN A 1 255 ? -24.250 22.426 12.684 1.00 81.50 255 GLN A N 1
ATOM 2060 C CA . GLN A 1 255 ? -24.710 21.450 11.690 1.00 81.50 255 GLN A CA 1
ATOM 2061 C C . GLN A 1 255 ? -26.219 21.168 11.770 1.00 81.50 255 GLN A C 1
ATOM 2063 O O . GLN A 1 255 ? -26.861 20.915 10.749 1.00 81.50 255 GLN A O 1
ATOM 2068 N N . PHE A 1 256 ? -26.799 21.232 12.970 1.00 81.94 256 PHE A N 1
ATOM 2069 C CA . PHE A 1 256 ? -28.198 20.919 13.257 1.00 81.94 256 PHE A CA 1
ATOM 2070 C C . PHE A 1 256 ? -28.861 22.074 14.026 1.00 81.94 256 PHE A C 1
ATOM 2072 O O . PHE A 1 256 ? -29.021 22.008 15.250 1.00 81.94 256 PHE A O 1
ATOM 2079 N N . PRO A 1 257 ? -29.306 23.138 13.328 1.00 80.31 257 PRO A N 1
ATOM 2080 C CA . PRO A 1 257 ? -29.832 24.344 13.970 1.00 80.31 257 PRO A CA 1
ATOM 2081 C C . PRO A 1 257 ? -31.054 24.108 14.868 1.00 80.31 257 PRO A C 1
ATOM 2083 O O . PRO A 1 257 ? -31.307 24.894 15.779 1.00 80.31 257 PRO A O 1
ATOM 2086 N N . ASN A 1 258 ? -31.797 23.019 14.648 1.00 79.38 258 ASN A N 1
ATOM 2087 C CA . ASN A 1 258 ? -32.916 22.589 15.487 1.00 79.38 258 ASN A CA 1
ATOM 2088 C C . ASN A 1 258 ? -32.502 22.257 16.932 1.00 79.38 258 ASN A C 1
ATOM 2090 O O . ASN A 1 258 ? -33.328 22.389 17.832 1.00 79.38 258 ASN A O 1
ATOM 2094 N N . LEU A 1 259 ? -31.231 21.922 17.186 1.00 79.50 259 LEU A N 1
ATOM 2095 C CA . LEU A 1 259 ? -30.708 21.732 18.545 1.00 79.50 259 LEU A CA 1
ATOM 2096 C C . LEU A 1 259 ? -30.716 23.029 19.371 1.00 79.50 259 LEU A C 1
ATOM 2098 O O . LEU A 1 259 ? -30.795 22.975 20.598 1.00 79.50 259 LEU A O 1
ATOM 2102 N N . ASN A 1 260 ? -30.692 24.201 18.723 1.00 80.62 260 ASN A N 1
ATOM 2103 C CA . ASN A 1 260 ? -30.777 25.494 19.412 1.00 80.62 260 ASN A CA 1
ATOM 2104 C C . ASN A 1 260 ? -32.174 25.772 19.989 1.00 80.62 260 ASN A C 1
ATOM 2106 O O . ASN A 1 260 ? -32.308 26.621 20.867 1.00 80.62 260 ASN A O 1
ATOM 2110 N N . ALA A 1 261 ? -33.201 25.066 19.508 1.00 81.62 261 ALA A N 1
ATOM 2111 C CA . ALA A 1 261 ? -34.585 25.238 19.941 1.00 81.62 261 ALA A CA 1
ATOM 2112 C C . ALA A 1 261 ? -34.969 24.364 21.151 1.00 81.62 261 ALA A C 1
ATOM 2114 O O . ALA A 1 261 ? -36.088 24.488 21.644 1.00 81.62 261 ALA A O 1
ATOM 2115 N N . LEU A 1 262 ? -34.065 23.497 21.630 1.00 80.25 262 LEU A N 1
ATOM 2116 C CA . LEU A 1 262 ? -34.320 22.626 22.781 1.00 80.25 262 LEU A CA 1
ATOM 2117 C C . LEU A 1 262 ? -34.546 23.448 24.059 1.00 80.25 262 LEU A C 1
ATOM 2119 O O . LEU A 1 262 ? -33.771 24.354 24.379 1.00 80.25 262 LEU A O 1
ATOM 2123 N N . GLN A 1 263 ? -35.575 23.096 24.828 1.00 83.50 263 GLN A N 1
ATOM 2124 C CA . GLN A 1 263 ? -35.798 23.641 26.167 1.00 83.50 263 GLN A CA 1
ATOM 2125 C C . GLN A 1 263 ? -34.776 23.089 27.170 1.00 83.50 263 GLN A C 1
ATOM 2127 O O . GLN A 1 263 ? -34.132 22.073 26.928 1.00 83.50 263 GLN A O 1
ATOM 2132 N N . GLU A 1 264 ? -34.637 23.728 28.333 1.00 80.88 264 GLU A N 1
ATOM 2133 C CA . GLU A 1 264 ? -33.606 23.368 29.320 1.00 80.88 264 GLU A CA 1
ATOM 2134 C C . GLU A 1 264 ? -33.704 21.908 29.806 1.00 80.88 264 GLU A C 1
ATOM 2136 O O . GLU A 1 264 ? -32.695 21.210 29.900 1.00 80.88 264 GLU A O 1
ATOM 2141 N N . GLY A 1 265 ? -34.924 21.406 30.030 1.00 78.94 265 GLY A N 1
ATOM 2142 C CA . GLY A 1 265 ? -35.145 19.998 30.378 1.00 78.94 265 GLY A CA 1
ATOM 2143 C C . GLY A 1 265 ? -34.791 19.038 29.238 1.00 78.94 265 GLY A C 1
ATOM 2144 O O . GLY A 1 265 ? -34.170 18.003 29.468 1.00 78.94 265 GLY A O 1
ATOM 2145 N N . GLU A 1 266 ? -35.113 19.410 27.998 1.00 81.88 266 GLU A N 1
ATOM 2146 C CA . GLU A 1 266 ? -34.808 18.614 26.805 1.00 81.88 266 GLU A CA 1
ATOM 2147 C C . GLU A 1 266 ? -33.304 18.565 26.538 1.00 81.88 266 GLU A C 1
ATOM 2149 O O . GLU A 1 266 ? -32.766 17.500 26.234 1.00 81.88 266 GLU A O 1
ATOM 2154 N N . LYS A 1 267 ? -32.606 19.693 26.730 1.00 80.44 267 LYS A N 1
ATOM 2155 C CA . LYS A 1 267 ? -31.144 19.746 26.709 1.00 80.44 267 LYS A CA 1
ATOM 2156 C C . LYS A 1 267 ? -30.581 18.768 27.726 1.00 80.44 267 LYS A C 1
ATOM 2158 O O . LYS A 1 267 ? -29.777 17.928 27.348 1.00 80.44 267 LYS A O 1
ATOM 2163 N N . HIS A 1 268 ? -31.017 18.811 28.983 1.00 81.75 268 HIS A N 1
ATOM 2164 C CA . HIS A 1 268 ? -30.477 17.920 30.010 1.00 81.75 268 HIS A CA 1
ATOM 2165 C C . HIS A 1 268 ? -30.628 16.429 29.652 1.00 81.75 268 HIS A C 1
ATOM 2167 O O . HIS A 1 268 ? -29.664 15.661 29.751 1.00 81.75 268 HIS A O 1
ATOM 2173 N N . THR A 1 269 ? -31.804 16.021 29.167 1.00 82.19 269 THR A N 1
ATOM 2174 C CA . THR A 1 269 ? -32.042 14.653 28.678 1.00 82.19 269 THR A CA 1
ATOM 2175 C C . THR A 1 269 ? -31.144 14.313 27.490 1.00 82.19 269 THR A C 1
ATOM 2177 O O . THR A 1 269 ? -30.552 13.233 27.450 1.00 82.19 269 THR A O 1
ATOM 2180 N N . PHE A 1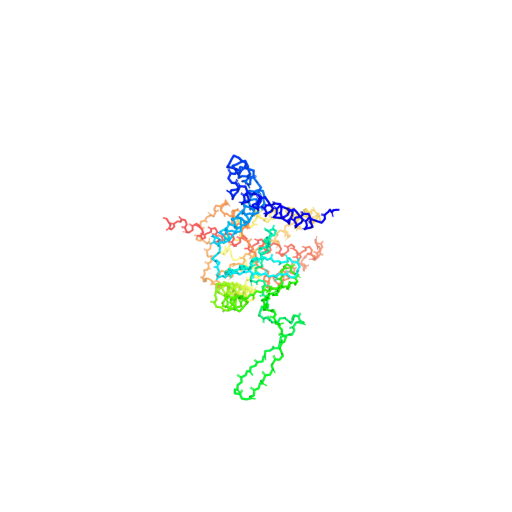 270 ? -30.993 15.238 26.543 1.00 83.00 270 PHE A N 1
ATOM 2181 C CA . PHE A 1 270 ? -30.158 15.041 25.365 1.00 83.00 270 PHE A CA 1
ATOM 2182 C C . PHE A 1 270 ? -28.672 14.919 25.718 1.00 83.00 270 PHE A C 1
ATOM 2184 O O . PHE A 1 270 ? -28.006 13.985 25.285 1.00 83.00 270 PHE A O 1
ATOM 2191 N N . PHE A 1 271 ? -28.159 15.790 26.585 1.00 81.69 271 PHE A N 1
ATOM 2192 C CA . PHE A 1 271 ? -26.794 15.721 27.103 1.00 81.69 271 PHE A CA 1
ATOM 2193 C C . PHE A 1 271 ? -26.522 14.394 27.818 1.00 81.69 271 PHE A C 1
ATOM 2195 O O . PHE A 1 271 ? -25.490 13.770 27.577 1.00 81.69 271 PHE A O 1
ATOM 2202 N N . SER A 1 272 ? -27.461 13.925 28.642 1.00 81.38 272 SER A N 1
ATOM 2203 C CA . SER A 1 272 ? -27.354 12.624 29.318 1.00 81.38 272 SER A CA 1
ATOM 2204 C C . SER A 1 272 ? -27.276 11.468 28.315 1.00 81.38 272 SER A C 1
ATOM 2206 O O . SER A 1 272 ? -26.492 10.533 28.478 1.00 81.38 272 SER A O 1
ATOM 2208 N N . TYR A 1 273 ? -28.039 11.555 27.225 1.00 85.94 273 TYR A N 1
ATOM 2209 C CA . TYR A 1 273 ? -27.973 10.597 26.129 1.00 85.94 273 TYR A CA 1
ATOM 2210 C C . TYR A 1 273 ? -26.621 10.615 25.397 1.00 85.94 273 TYR A C 1
ATOM 2212 O O . TYR A 1 273 ? -26.048 9.551 25.149 1.00 85.94 273 TYR A O 1
ATOM 2220 N N . LEU A 1 274 ? -26.073 11.794 25.091 1.00 86.25 274 LEU A N 1
ATOM 2221 C CA . LEU A 1 274 ? -24.758 11.925 24.452 1.00 86.25 274 LEU A CA 1
ATOM 2222 C C . LEU A 1 274 ? -23.631 11.404 25.359 1.00 86.25 274 LEU A C 1
ATOM 2224 O O . LEU A 1 274 ? -22.738 10.698 24.889 1.00 86.25 274 LEU A O 1
ATOM 2228 N N . GLN A 1 275 ? -23.711 11.661 26.670 1.00 82.50 275 GLN A N 1
ATOM 2229 C CA . GLN A 1 275 ? -22.797 11.085 27.664 1.00 82.50 275 GLN A CA 1
ATOM 2230 C C . GLN A 1 275 ? -22.851 9.557 27.659 1.00 82.50 275 GLN A C 1
ATOM 2232 O O . GLN A 1 275 ? -21.806 8.904 27.659 1.00 82.50 275 GLN A O 1
ATOM 2237 N N . ALA A 1 276 ? -24.054 8.977 27.599 1.00 83.81 276 ALA A N 1
ATOM 2238 C CA . ALA A 1 276 ? -24.213 7.533 27.491 1.00 83.81 276 ALA A CA 1
ATOM 2239 C C . ALA A 1 276 ? -23.570 6.992 26.202 1.00 83.81 276 ALA A C 1
ATOM 2241 O O . ALA A 1 276 ? -22.860 5.991 26.259 1.00 83.81 276 ALA A O 1
ATOM 2242 N N . CYS A 1 277 ? -23.732 7.673 25.062 1.00 88.38 277 CYS A N 1
ATOM 2243 C CA . CYS A 1 277 ? -23.078 7.295 23.803 1.00 88.38 277 CYS A CA 1
ATOM 2244 C C . CYS A 1 277 ? -21.545 7.271 23.940 1.00 88.38 277 CYS A C 1
ATOM 2246 O O . CYS A 1 277 ? -20.908 6.277 23.584 1.00 88.38 277 CYS A O 1
ATOM 2248 N N . MET A 1 278 ? -20.951 8.312 24.534 1.00 85.88 278 MET A N 1
ATOM 2249 C CA . MET A 1 278 ? -19.507 8.349 24.803 1.00 85.88 278 MET A CA 1
ATOM 2250 C C . MET A 1 278 ? -19.062 7.215 25.723 1.00 85.88 278 MET A C 1
ATOM 2252 O O . MET A 1 278 ? -18.057 6.558 25.450 1.00 85.88 278 MET A O 1
ATOM 2256 N N . LEU A 1 279 ? -19.830 6.934 26.778 1.00 83.44 279 LEU A N 1
ATOM 2257 C CA . LEU A 1 279 ? -19.546 5.833 27.693 1.00 83.44 279 LEU A CA 1
ATOM 2258 C C . LEU A 1 279 ? -19.516 4.484 26.961 1.00 83.44 279 LEU A C 1
ATOM 2260 O O . LEU A 1 279 ? -18.624 3.675 27.217 1.00 83.44 279 LEU A O 1
ATOM 2264 N N . ARG A 1 280 ? -20.439 4.242 26.018 1.00 87.88 280 ARG A N 1
ATOM 2265 C CA . ARG A 1 280 ? -20.424 3.024 25.190 1.00 87.88 280 ARG A CA 1
ATOM 2266 C C . ARG A 1 280 ? -19.142 2.920 24.377 1.00 87.88 280 ARG A C 1
ATOM 2268 O O . ARG A 1 280 ? -18.465 1.902 24.473 1.00 87.88 280 ARG A O 1
ATOM 2275 N N . GLY A 1 281 ? -18.764 3.969 23.648 1.00 88.75 281 GLY A N 1
ATOM 2276 C CA . GLY A 1 281 ? -17.522 3.981 22.869 1.00 88.75 281 GLY A CA 1
ATOM 2277 C C . GLY A 1 281 ? -16.274 3.737 23.714 1.00 88.75 281 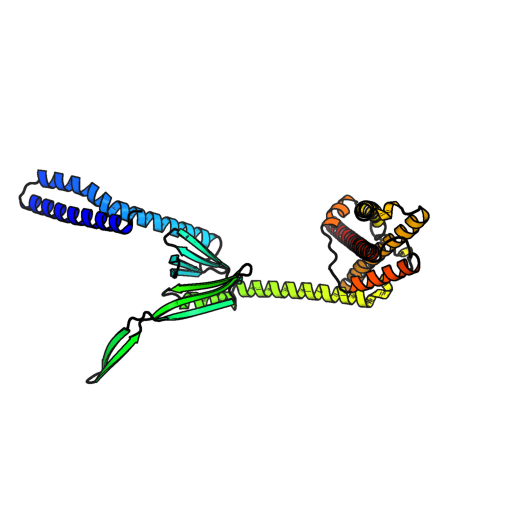GLY A C 1
ATOM 2278 O O . GLY A 1 281 ? -15.405 2.943 23.364 1.00 88.75 281 GLY A O 1
ATOM 2279 N N . SER A 1 282 ? -16.225 4.365 24.881 1.00 85.12 282 SER A N 1
ATOM 2280 C CA . SER A 1 282 ? -15.182 4.156 25.878 1.00 85.12 282 SER A CA 1
ATOM 2281 C C . SER A 1 282 ? -15.096 2.700 26.356 1.00 85.12 282 SER A C 1
ATOM 2283 O O . SER A 1 282 ? -14.017 2.108 26.354 1.00 85.12 282 SER A O 1
ATOM 2285 N N . ARG A 1 283 ? -16.236 2.079 26.686 1.00 84.69 283 ARG A N 1
ATOM 2286 C CA . ARG A 1 283 ? -16.300 0.661 27.075 1.00 84.69 283 ARG A CA 1
ATOM 2287 C C . ARG A 1 283 ? -15.883 -0.278 25.954 1.00 84.69 283 ARG A C 1
ATOM 2289 O O . ARG A 1 283 ? -15.262 -1.297 26.240 1.00 84.69 283 ARG A O 1
ATOM 2296 N N . MET A 1 284 ? -16.201 0.047 24.702 1.00 89.50 284 MET A N 1
ATOM 2297 C CA . MET A 1 284 ? -15.766 -0.746 23.551 1.00 89.50 284 MET A CA 1
ATOM 2298 C C . MET A 1 284 ? -14.243 -0.854 23.504 1.00 89.50 284 MET A C 1
ATOM 2300 O O . MET A 1 284 ? -13.716 -1.963 23.450 1.00 89.50 284 MET A O 1
ATOM 2304 N N . TYR A 1 285 ? -13.539 0.280 23.575 1.00 88.12 285 TYR A N 1
ATOM 2305 C CA . TYR A 1 285 ? -12.077 0.284 23.547 1.00 88.12 285 TYR A CA 1
ATOM 2306 C C . TYR A 1 285 ? -11.488 -0.489 24.731 1.00 88.12 285 TYR A C 1
ATOM 2308 O O . TYR A 1 285 ? -10.622 -1.341 24.553 1.00 88.12 285 TYR A O 1
ATOM 2316 N N . SER A 1 286 ? -11.998 -0.264 25.938 1.00 82.25 286 SER A N 1
ATOM 2317 C CA . SER A 1 286 ? -11.487 -0.964 27.119 1.00 82.25 286 SER A CA 1
ATOM 2318 C C . SER A 1 286 ? -11.756 -2.456 27.102 1.00 82.25 286 SER A C 1
ATOM 2320 O O . SER A 1 286 ? -10.905 -3.224 27.529 1.00 82.25 286 SER A O 1
ATOM 2322 N N . THR A 1 287 ? -12.895 -2.877 26.555 1.00 85.69 287 THR A N 1
ATOM 2323 C CA . THR A 1 287 ? -13.192 -4.298 26.348 1.00 85.69 287 THR A CA 1
ATOM 2324 C C . THR A 1 287 ? -12.187 -4.921 25.381 1.00 85.69 287 THR A C 1
ATOM 2326 O O . THR A 1 287 ? -11.686 -6.009 25.650 1.00 85.69 287 THR A O 1
ATOM 2329 N N . ILE A 1 288 ? -11.849 -4.229 24.286 1.00 88.88 288 ILE A N 1
ATOM 2330 C CA . ILE A 1 288 ? -10.799 -4.674 23.358 1.00 88.88 288 ILE A CA 1
ATOM 2331 C C . ILE A 1 288 ? -9.466 -4.827 24.096 1.00 88.88 288 ILE A C 1
ATOM 2333 O O . ILE A 1 288 ? -8.840 -5.881 24.008 1.00 88.88 288 ILE A O 1
ATOM 2337 N N . VAL A 1 289 ? -9.049 -3.810 24.855 1.00 84.06 289 VAL A N 1
ATOM 2338 C CA . VAL A 1 289 ? -7.766 -3.830 25.573 1.00 84.06 289 VAL A CA 1
ATOM 2339 C C . VAL A 1 289 ? -7.716 -4.945 26.614 1.00 84.06 289 VAL A C 1
ATOM 2341 O O . VAL A 1 289 ? -6.737 -5.686 26.676 1.00 84.06 289 VAL A O 1
ATOM 2344 N N . GLU A 1 290 ? -8.768 -5.091 27.411 1.00 81.56 290 GLU A N 1
ATOM 2345 C CA . GLU A 1 290 ? -8.851 -6.100 28.463 1.00 81.56 290 GLU A CA 1
ATOM 2346 C C . GLU A 1 290 ? -8.789 -7.514 27.886 1.00 81.56 290 GLU A C 1
ATOM 2348 O O . GLU A 1 290 ? -7.980 -8.325 28.333 1.00 81.56 290 GLU A O 1
ATOM 2353 N N . MET A 1 291 ? -9.586 -7.794 26.853 1.00 82.19 291 MET A N 1
ATOM 2354 C CA . MET A 1 291 ? -9.690 -9.138 26.284 1.00 82.19 291 MET A CA 1
ATOM 2355 C C . MET A 1 291 ? -8.470 -9.512 25.434 1.00 82.19 291 MET A C 1
ATOM 2357 O O . MET A 1 291 ? -8.065 -10.673 25.441 1.00 82.19 291 MET A O 1
ATOM 2361 N N . ASN A 1 292 ? -7.846 -8.552 24.741 1.00 81.94 292 ASN A N 1
ATOM 2362 C CA . ASN A 1 292 ? -6.681 -8.826 23.892 1.00 81.94 292 ASN A CA 1
ATOM 2363 C C . ASN A 1 292 ? -5.343 -8.751 24.637 1.00 81.94 292 ASN A C 1
ATOM 2365 O O . ASN A 1 292 ? -4.382 -9.405 24.231 1.00 81.94 292 ASN A O 1
ATOM 2369 N N . HIS A 1 293 ? -5.243 -7.949 25.700 1.00 73.38 293 HIS A N 1
ATOM 2370 C CA . HIS A 1 293 ? -3.974 -7.708 26.395 1.00 73.38 293 HIS A CA 1
ATOM 2371 C C . HIS A 1 293 ? -3.968 -8.174 27.852 1.00 73.38 293 HIS A C 1
ATOM 2373 O O . HIS A 1 293 ? -2.939 -8.040 28.513 1.00 73.38 293 HIS A O 1
ATOM 2379 N N . GLY A 1 294 ? -5.089 -8.687 28.374 1.00 67.88 294 GLY A N 1
ATOM 2380 C CA . GLY A 1 294 ? -5.224 -9.090 29.779 1.00 67.88 294 GLY A CA 1
ATOM 2381 C C . GLY A 1 294 ? -5.050 -7.932 30.766 1.00 67.88 294 GLY A C 1
ATOM 2382 O O . GLY A 1 294 ? -4.934 -8.150 31.970 1.00 67.88 294 GLY A O 1
ATOM 2383 N N . LYS A 1 295 ? -4.990 -6.694 30.262 1.00 64.06 295 LYS A N 1
ATOM 2384 C CA . LYS A 1 295 ? -4.837 -5.483 31.058 1.00 64.06 295 LYS A CA 1
ATOM 2385 C C . LYS A 1 295 ? -6.218 -4.922 31.333 1.00 64.06 295 LYS A C 1
ATOM 2387 O O . LYS A 1 295 ? -6.814 -4.281 30.472 1.00 64.06 295 LYS A O 1
ATOM 2392 N N . VAL A 1 296 ? -6.697 -5.122 32.554 1.00 58.41 296 VAL A N 1
ATOM 2393 C CA . VAL A 1 296 ? -7.764 -4.281 33.086 1.00 58.41 296 VAL A CA 1
ATOM 2394 C C . VAL A 1 296 ? -7.124 -2.926 33.345 1.00 58.41 296 VAL A C 1
ATOM 2396 O O . VAL A 1 296 ? -6.220 -2.808 34.172 1.00 58.41 296 VAL A O 1
ATOM 2399 N N . LEU A 1 297 ? -7.555 -1.900 32.620 1.00 53.59 297 LEU A N 1
ATOM 2400 C CA . LEU A 1 297 ? -7.260 -0.528 33.011 1.00 53.59 297 LEU A CA 1
ATOM 2401 C C . LEU A 1 297 ? -8.079 -0.234 34.272 1.00 53.59 297 LEU A C 1
ATOM 2403 O O . LEU A 1 297 ? -9.153 0.355 34.205 1.00 53.59 297 LEU A O 1
ATOM 2407 N N . SER A 1 298 ? -7.600 -0.715 35.418 1.00 49.53 298 SER A N 1
ATOM 2408 C CA . SER A 1 298 ? -8.086 -0.296 36.727 1.00 49.53 298 SER A CA 1
ATOM 2409 C C . SER A 1 298 ? -7.532 1.098 36.975 1.00 49.53 298 SER A C 1
ATOM 2411 O O . SER A 1 298 ? -6.359 1.293 37.282 1.00 49.53 298 SER A O 1
ATOM 2413 N N . LEU A 1 299 ? -8.372 2.096 36.752 1.00 48.66 299 LEU A N 1
ATOM 2414 C CA . LEU A 1 299 ? -7.944 3.492 36.698 1.00 48.66 299 LEU A CA 1
ATOM 2415 C C . LEU A 1 299 ? -7.948 4.180 38.061 1.00 48.66 299 LEU A C 1
ATOM 2417 O O . LEU A 1 299 ? -7.660 5.371 38.164 1.00 48.66 299 LEU A O 1
ATOM 2421 N N . GLN A 1 300 ? -8.235 3.417 39.111 1.00 47.38 300 GLN A N 1
ATOM 2422 C CA . GLN A 1 300 ? -8.049 3.844 40.493 1.00 47.38 300 GLN A CA 1
ATOM 2423 C C . GLN A 1 300 ? -6.558 4.050 40.827 1.00 47.38 300 GLN A C 1
ATOM 2425 O O . GLN A 1 300 ? -6.246 4.745 41.787 1.00 47.38 300 GLN A O 1
ATOM 2430 N N . GLU A 1 301 ? -5.643 3.512 40.011 1.00 48.28 301 GLU A N 1
ATOM 2431 C CA . GLU A 1 301 ? -4.186 3.598 40.203 1.00 48.28 301 GLU A CA 1
ATOM 2432 C C . GLU A 1 301 ? -3.488 4.588 39.245 1.00 48.28 301 GLU A C 1
ATOM 2434 O O . GLU A 1 301 ? -2.268 4.754 39.289 1.00 48.28 301 GLU A O 1
ATOM 2439 N N . THR A 1 302 ? -4.235 5.264 38.365 1.00 50.41 302 THR A N 1
ATOM 2440 C CA . THR A 1 302 ? -3.668 6.205 37.382 1.00 50.41 302 THR A CA 1
ATOM 2441 C C . THR A 1 302 ? -3.490 7.607 37.967 1.00 50.41 302 THR A C 1
ATOM 2443 O O . THR A 1 302 ? -4.463 8.180 38.459 1.00 50.41 302 THR A O 1
ATOM 2446 N N . PRO A 1 303 ? -2.297 8.223 37.863 1.00 54.88 303 PRO A N 1
ATOM 2447 C CA . PRO A 1 303 ? -2.144 9.645 38.149 1.00 54.88 303 PRO A CA 1
ATOM 2448 C C . PRO A 1 303 ? -2.961 10.479 37.154 1.00 54.88 303 PRO A C 1
ATOM 2450 O O . PRO A 1 303 ? -3.160 10.072 36.007 1.00 54.88 303 PRO A O 1
ATOM 2453 N N . THR A 1 304 ? -3.402 11.664 37.581 1.00 62.31 304 THR A N 1
ATOM 2454 C CA . THR A 1 304 ? -4.014 12.666 36.701 1.00 62.31 304 THR A CA 1
ATOM 2455 C C . THR A 1 304 ? -3.120 12.888 35.478 1.00 62.31 304 THR A C 1
ATOM 2457 O O . THR A 1 304 ? -1.965 13.296 35.622 1.00 62.31 304 THR A O 1
ATOM 2460 N N . LEU A 1 305 ? -3.630 12.589 34.280 1.00 67.25 305 LEU A N 1
ATOM 2461 C CA . LEU A 1 305 ? -2.880 12.759 33.035 1.00 67.25 305 LEU A CA 1
ATOM 2462 C C . LEU A 1 305 ? -2.777 14.256 32.688 1.00 67.25 305 LEU A C 1
ATOM 2464 O O . LEU A 1 305 ? -3.788 14.958 32.765 1.00 67.25 305 LEU A O 1
ATOM 2468 N N . PRO A 1 306 ? -1.598 14.766 32.284 1.00 67.69 306 PRO A N 1
ATOM 2469 C CA . PRO A 1 306 ? -1.477 16.132 31.781 1.00 67.69 306 PRO A CA 1
ATOM 2470 C C . PRO A 1 306 ? -2.339 16.338 30.528 1.00 67.69 306 PRO A C 1
ATOM 2472 O O . PRO A 1 306 ? -2.287 15.521 29.606 1.00 67.69 306 PRO A O 1
ATOM 2475 N N . ILE A 1 307 ? -3.090 17.444 30.478 1.00 69.19 307 ILE A N 1
ATOM 2476 C CA . ILE A 1 307 ? -3.950 17.808 29.335 1.00 69.19 307 ILE A CA 1
ATOM 2477 C C . ILE A 1 307 ? -3.141 17.882 28.033 1.00 69.19 307 ILE A C 1
ATOM 2479 O O . ILE A 1 307 ? -3.566 17.310 27.033 1.00 69.19 307 ILE A O 1
ATOM 2483 N N . ASP A 1 308 ? -1.940 18.463 28.064 1.00 74.56 308 ASP A N 1
ATOM 2484 C CA . ASP A 1 308 ? -1.067 18.593 26.888 1.00 74.56 308 ASP A CA 1
ATOM 2485 C C . ASP A 1 308 ? -0.778 17.238 26.213 1.00 74.56 308 ASP A C 1
ATOM 2487 O O . ASP A 1 308 ? -0.772 17.121 24.988 1.00 74.56 308 ASP A O 1
ATOM 2491 N N . LEU A 1 309 ? -0.589 16.179 27.010 1.00 72.06 309 LEU A N 1
ATOM 2492 C CA . LEU A 1 309 ? -0.291 14.836 26.503 1.00 72.06 309 LEU A CA 1
ATOM 2493 C C . LEU A 1 309 ? -1.516 14.194 25.830 1.00 72.06 309 LEU A C 1
ATOM 2495 O O . LEU A 1 309 ? -1.393 13.350 24.939 1.00 72.06 309 LEU A O 1
ATOM 2499 N N . LEU A 1 310 ? -2.713 14.577 26.269 1.00 70.31 310 LEU A N 1
ATOM 2500 C CA . LEU A 1 310 ? -3.979 14.115 25.711 1.00 70.31 310 LEU A CA 1
ATOM 2501 C C . LEU A 1 310 ? -4.324 14.864 24.425 1.00 70.31 310 LEU A C 1
ATOM 2503 O O . LEU A 1 310 ? -4.763 14.231 23.462 1.00 70.31 310 LEU A O 1
ATOM 2507 N N . GLU A 1 311 ? -4.082 16.177 24.390 1.00 74.25 311 GLU A N 1
ATOM 2508 C CA . GLU A 1 311 ? -4.214 17.003 23.187 1.00 74.25 311 GLU A CA 1
ATOM 2509 C C . GLU A 1 311 ? -3.270 16.537 22.074 1.00 74.25 311 GLU A C 1
ATOM 2511 O O . GLU A 1 311 ? -3.656 16.527 20.905 1.00 74.25 311 GLU A O 1
ATOM 2516 N N . GLU A 1 312 ? -2.070 16.065 22.422 1.00 81.19 312 GLU A N 1
ATOM 2517 C CA . GLU A 1 312 ? -1.131 15.501 21.451 1.00 81.19 312 GLU A CA 1
ATOM 2518 C C . GLU A 1 312 ? -1.603 14.150 20.881 1.00 81.19 312 GLU A C 1
ATOM 2520 O O . GLU A 1 312 ? -1.430 13.861 19.691 1.00 81.19 312 GLU A O 1
ATOM 2525 N N . ASN A 1 313 ? -2.189 13.296 21.723 1.00 79.69 313 ASN A N 1
ATOM 2526 C CA . ASN A 1 313 ? -2.531 11.925 21.348 1.00 79.69 313 ASN A CA 1
ATOM 2527 C C . ASN A 1 313 ? -3.908 11.801 20.685 1.00 79.69 313 ASN A C 1
ATOM 2529 O O . ASN A 1 313 ? -4.071 10.995 19.768 1.00 79.69 313 ASN A O 1
ATOM 2533 N N . PHE A 1 314 ? -4.894 12.618 21.063 1.00 80.50 314 PHE A N 1
ATOM 2534 C CA . PHE A 1 314 ? -6.260 12.509 20.541 1.00 80.50 314 PHE A CA 1
ATOM 2535 C C . PHE A 1 314 ? -6.357 12.624 18.999 1.00 80.50 314 PHE A C 1
ATOM 2537 O O . PHE A 1 314 ? -7.060 11.804 18.392 1.00 80.50 314 PHE A O 1
ATOM 2544 N N . PRO A 1 315 ? -5.627 13.532 18.312 1.00 82.31 315 PRO A N 1
ATOM 2545 C CA . PRO A 1 315 ? -5.608 13.604 16.847 1.00 82.31 315 PRO A CA 1
ATOM 2546 C C . PRO A 1 315 ? -5.031 12.357 16.164 1.00 82.31 315 PRO A C 1
ATOM 2548 O O . PRO A 1 315 ? -5.363 12.087 15.014 1.00 82.31 315 PRO A O 1
ATOM 2551 N N . LYS A 1 316 ? -4.191 11.584 16.866 1.00 84.69 316 LYS A N 1
ATOM 2552 C CA . LYS A 1 316 ? -3.558 10.355 16.356 1.00 84.69 316 LYS A CA 1
ATOM 2553 C C . LYS A 1 316 ? -4.470 9.128 16.483 1.00 84.69 316 LYS A C 1
ATOM 2555 O O . LYS A 1 316 ? -4.166 8.078 15.923 1.00 84.69 316 LYS A O 1
ATOM 2560 N N . THR A 1 317 ? -5.571 9.237 17.230 1.00 86.12 317 THR A N 1
ATOM 2561 C CA . THR A 1 317 ? -6.491 8.119 17.477 1.00 86.12 317 THR A CA 1
ATOM 2562 C C . THR A 1 317 ? -7.585 8.026 16.424 1.00 86.12 317 THR A C 1
ATOM 2564 O O . THR A 1 317 ? -8.213 9.022 16.052 1.00 86.12 317 THR A O 1
ATOM 2567 N N . PHE A 1 318 ? -7.864 6.798 15.999 1.00 90.44 318 PHE A N 1
ATOM 2568 C CA . PHE A 1 318 ? -8.923 6.474 15.056 1.00 90.44 318 PHE A CA 1
ATOM 2569 C C . PHE A 1 318 ? -9.669 5.232 15.534 1.00 90.44 318 PHE A C 1
ATOM 2571 O O . PHE A 1 318 ? -9.059 4.290 16.034 1.00 90.44 318 PHE A O 1
ATOM 2578 N N . MET A 1 319 ? -10.989 5.237 15.367 1.00 90.94 319 MET A N 1
ATOM 2579 C CA . MET A 1 319 ? -11.823 4.069 15.611 1.00 90.94 319 MET A CA 1
ATOM 2580 C C . MET A 1 319 ? -12.053 3.341 14.283 1.00 90.94 319 MET A C 1
ATOM 2582 O O . MET A 1 319 ? -12.680 3.922 13.395 1.00 90.94 319 MET A O 1
ATOM 2586 N N . PRO A 1 320 ? -11.597 2.087 14.131 1.00 90.56 320 PRO A N 1
ATOM 2587 C CA . PRO A 1 320 ? -11.924 1.292 12.958 1.00 90.56 320 PRO A CA 1
ATOM 2588 C C . PRO A 1 320 ? -13.434 1.127 12.775 1.00 90.56 320 PRO A C 1
ATOM 2590 O O . PRO A 1 320 ? -14.206 1.108 13.735 1.00 90.56 320 PRO A O 1
ATOM 2593 N N . ASN A 1 321 ? -13.859 0.960 11.524 1.00 91.50 321 ASN A N 1
ATOM 2594 C CA . ASN A 1 321 ? -15.265 0.787 11.158 1.00 91.50 321 ASN A CA 1
ATOM 2595 C C . ASN A 1 321 ? -15.766 -0.631 11.490 1.00 91.50 321 ASN A C 1
ATOM 2597 O O . ASN A 1 321 ? -16.176 -1.377 10.599 1.00 91.50 321 ASN A O 1
ATOM 2601 N N . TYR A 1 322 ? -15.707 -1.035 12.761 1.00 93.44 322 TYR A N 1
ATOM 2602 C CA . TYR A 1 322 ? -16.149 -2.360 13.183 1.00 93.44 322 TYR A CA 1
ATOM 2603 C C . TYR A 1 322 ? -17.653 -2.542 12.915 1.00 93.44 322 TYR A C 1
ATOM 2605 O O . TYR A 1 322 ? -18.457 -1.703 13.336 1.00 93.44 322 TYR A O 1
ATOM 2613 N N . PRO A 1 323 ? -18.080 -3.651 12.284 1.00 93.31 323 PRO A N 1
ATOM 2614 C CA . PRO A 1 323 ? -19.496 -3.969 12.102 1.00 93.31 323 PRO A CA 1
ATOM 2615 C C . PRO A 1 323 ? -20.328 -3.919 13.393 1.00 93.31 323 PRO A C 1
ATOM 2617 O O . PRO A 1 323 ? -21.488 -3.502 13.354 1.00 93.31 323 PRO A O 1
ATOM 2620 N N . ALA A 1 324 ? -19.737 -4.286 14.537 1.00 91.56 324 ALA A N 1
ATOM 2621 C CA . ALA A 1 324 ? -20.382 -4.223 15.849 1.00 91.56 324 ALA A CA 1
ATOM 2622 C C . ALA A 1 324 ? -20.880 -2.811 16.221 1.00 91.56 324 ALA A C 1
ATOM 2624 O O . ALA A 1 324 ? -21.909 -2.682 16.884 1.00 91.56 324 ALA A O 1
ATOM 2625 N N . VAL A 1 325 ? -20.212 -1.750 15.745 1.00 92.31 325 VAL A N 1
ATOM 2626 C CA . VAL A 1 325 ? -20.580 -0.347 16.025 1.00 92.31 325 VAL A CA 1
ATOM 2627 C C . VAL A 1 325 ? -22.005 -0.058 15.590 1.00 92.31 325 VAL A C 1
ATOM 2629 O O . VAL A 1 325 ? -22.765 0.539 16.344 1.00 92.31 325 VAL A O 1
ATOM 2632 N N . LYS A 1 326 ? -22.404 -0.526 14.402 1.00 91.62 326 LYS A N 1
ATOM 2633 C CA . LYS A 1 326 ? -23.749 -0.272 13.868 1.00 91.62 326 LYS A CA 1
ATOM 2634 C C . LYS A 1 326 ? -24.838 -0.839 14.777 1.00 91.62 326 LYS A C 1
ATOM 2636 O O . LYS A 1 326 ? -25.879 -0.213 14.955 1.00 91.62 326 LYS A O 1
ATOM 2641 N N . GLN A 1 327 ? -24.591 -2.004 15.379 1.00 90.75 327 GLN A N 1
ATOM 2642 C CA . GLN A 1 327 ? -25.534 -2.634 16.305 1.00 90.75 327 GLN A CA 1
ATOM 2643 C C . GLN A 1 327 ? -25.640 -1.849 17.618 1.00 90.75 327 GLN A C 1
ATOM 2645 O O . GLN A 1 327 ? -26.747 -1.647 18.120 1.00 90.75 327 GLN A O 1
ATOM 2650 N N . ILE A 1 328 ? -24.509 -1.363 18.139 1.00 90.44 328 ILE A N 1
ATOM 2651 C CA . ILE A 1 328 ? -24.444 -0.524 19.347 1.00 90.44 328 ILE A CA 1
ATOM 2652 C C . ILE A 1 328 ? -25.182 0.795 19.109 1.00 90.44 328 ILE A C 1
ATOM 2654 O O . ILE A 1 328 ? -26.063 1.152 19.889 1.00 90.44 328 ILE A O 1
ATOM 2658 N N . VAL A 1 329 ? -24.874 1.473 17.998 1.00 92.44 329 VAL A N 1
ATOM 2659 C CA . VAL A 1 329 ? -25.518 2.722 17.566 1.00 92.44 329 VAL A CA 1
ATOM 2660 C C . VAL A 1 329 ? -27.030 2.547 17.505 1.00 92.44 329 VAL A C 1
ATOM 2662 O O . VAL A 1 329 ? -27.765 3.285 18.156 1.00 92.44 329 VAL A O 1
ATOM 2665 N N . TYR A 1 330 ? -27.504 1.533 16.781 1.00 91.12 330 TYR A N 1
ATOM 2666 C CA . TYR A 1 330 ? -28.937 1.312 16.616 1.00 91.12 330 TYR A CA 1
ATOM 2667 C C . TYR A 1 330 ? -29.635 0.972 17.941 1.00 91.12 330 TYR A C 1
ATOM 2669 O O . TYR A 1 330 ? -30.730 1.462 18.216 1.00 91.12 330 TYR A O 1
ATOM 2677 N N . SER A 1 331 ? -28.993 0.172 18.797 1.00 88.31 331 SER A N 1
ATOM 2678 C CA . SER A 1 331 ? -29.543 -0.200 20.106 1.00 88.31 331 SER A CA 1
ATOM 2679 C C . SER A 1 331 ? -29.652 1.006 21.045 1.00 88.31 331 SER A C 1
ATOM 2681 O O . SER A 1 331 ? -30.689 1.199 21.681 1.00 88.31 331 SER A O 1
ATOM 2683 N N . GLN A 1 332 ? -28.616 1.848 21.084 1.00 88.50 332 GLN A N 1
ATOM 2684 C CA . GLN A 1 332 ? -28.586 3.079 21.875 1.00 88.50 332 GLN A CA 1
ATOM 2685 C C . GLN A 1 332 ? -29.623 4.095 21.371 1.00 88.50 332 GLN A C 1
ATOM 2687 O O . GLN A 1 332 ? -30.378 4.661 22.165 1.00 88.50 332 GLN A O 1
ATOM 2692 N N . PHE A 1 333 ? -29.715 4.275 20.051 1.00 88.56 333 PHE A N 1
ATOM 2693 C CA . PHE A 1 333 ? -30.727 5.117 19.416 1.00 88.56 333 PHE A CA 1
ATOM 2694 C C . PHE A 1 333 ? -32.151 4.660 19.753 1.00 88.56 333 PHE A C 1
ATOM 2696 O O . PHE A 1 333 ? -32.976 5.475 20.167 1.00 88.56 333 PHE A O 1
ATOM 2703 N N . ARG A 1 334 ? -32.447 3.357 19.634 1.00 86.00 334 ARG A N 1
ATOM 2704 C CA . ARG A 1 334 ? -33.785 2.813 19.908 1.00 86.00 334 ARG A CA 1
ATOM 2705 C C . ARG A 1 334 ? -34.248 3.124 21.334 1.00 86.00 334 ARG A C 1
ATOM 2707 O O . ARG A 1 334 ? -35.411 3.484 21.522 1.00 86.00 334 ARG A O 1
ATOM 2714 N N . GLY A 1 335 ? -33.349 3.013 22.316 1.00 79.31 335 GLY A N 1
ATOM 2715 C CA . GLY A 1 335 ? -33.634 3.355 23.713 1.00 79.31 335 GLY A CA 1
ATOM 2716 C C . GLY A 1 335 ? -34.008 4.828 23.893 1.00 79.31 335 GLY A C 1
ATOM 2717 O O . GLY A 1 335 ? -35.033 5.138 24.498 1.00 79.31 335 GLY A O 1
ATOM 2718 N N . PHE A 1 336 ? -33.235 5.734 23.289 1.00 81.88 336 PHE A N 1
ATOM 2719 C CA . PHE A 1 336 ? -33.505 7.173 23.333 1.00 81.88 336 PHE A CA 1
ATOM 2720 C C . PHE A 1 336 ? -34.799 7.560 22.611 1.00 81.88 336 PHE A C 1
ATOM 2722 O O . PHE A 1 336 ? -35.605 8.327 23.143 1.00 81.88 336 PHE A O 1
ATOM 2729 N N . ARG A 1 337 ? -35.032 7.002 21.417 1.00 79.12 337 ARG A N 1
ATOM 2730 C CA . ARG A 1 337 ? -36.188 7.329 20.574 1.00 79.12 337 ARG A CA 1
ATOM 2731 C C . ARG A 1 337 ? -37.513 6.899 21.193 1.00 79.12 337 ARG A C 1
ATOM 2733 O O . ARG A 1 337 ? -38.506 7.606 21.035 1.00 79.12 337 ARG A O 1
ATOM 2740 N N . TYR A 1 338 ? -37.522 5.783 21.923 1.00 72.69 338 TYR A N 1
ATOM 2741 C CA . TYR A 1 338 ? -38.689 5.336 22.685 1.00 72.69 338 TYR A CA 1
ATOM 2742 C C . TYR A 1 338 ? -39.142 6.385 23.713 1.00 72.69 338 TYR A C 1
ATOM 2744 O O . TYR A 1 338 ? -40.338 6.551 23.936 1.00 72.69 338 TYR A O 1
ATOM 2752 N N . GLN A 1 339 ? -38.194 7.121 24.296 1.00 69.75 339 GLN A N 1
ATOM 2753 C CA . GLN A 1 339 ? -38.449 8.113 25.340 1.00 69.75 339 GLN A CA 1
ATOM 2754 C C . GLN A 1 339 ? -38.618 9.544 24.795 1.00 69.75 339 GLN A C 1
ATOM 2756 O O . GLN A 1 339 ? -39.191 10.379 25.486 1.00 69.75 339 GLN A O 1
ATOM 2761 N N . ASN A 1 340 ? -38.155 9.839 23.568 1.00 71.38 340 ASN A N 1
ATOM 2762 C CA . ASN A 1 340 ? -38.053 11.209 23.040 1.00 71.38 340 ASN A CA 1
ATOM 2763 C C . ASN A 1 340 ? -38.438 11.301 21.544 1.00 71.38 340 ASN A C 1
ATOM 2765 O O . ASN A 1 340 ? -37.584 11.398 20.656 1.00 71.38 340 ASN A O 1
ATOM 2769 N N . GLN A 1 341 ? -39.744 11.279 21.241 1.00 67.69 341 GLN A N 1
ATOM 2770 C CA . GLN A 1 341 ? -40.271 11.201 19.865 1.00 67.69 341 GLN A CA 1
ATOM 2771 C C . GLN A 1 341 ? -40.223 12.514 19.048 1.00 67.69 341 GLN A C 1
ATOM 2773 O O . GLN A 1 341 ? -40.450 12.483 17.837 1.00 67.69 341 GLN A O 1
ATOM 2778 N N . THR A 1 342 ? -39.870 13.659 19.632 1.00 66.12 342 THR A N 1
ATOM 2779 C CA . THR A 1 342 ? -40.048 14.972 18.970 1.00 66.12 342 THR A CA 1
ATOM 2780 C C . THR A 1 342 ? -38.787 15.832 18.833 1.00 66.12 342 THR A C 1
ATOM 2782 O O . THR A 1 342 ? -38.848 16.838 18.137 1.00 66.12 342 THR A O 1
ATOM 2785 N N . MET A 1 343 ? -37.648 15.458 19.433 1.00 70.25 343 MET A N 1
ATOM 2786 C CA . MET A 1 343 ? -36.476 16.353 19.537 1.00 70.25 343 MET A CA 1
ATOM 2787 C C . MET A 1 343 ? -35.679 16.533 18.231 1.00 70.25 343 MET A C 1
ATOM 2789 O O . MET A 1 343 ? -35.334 17.652 17.863 1.00 70.25 343 MET A O 1
ATOM 2793 N N . ILE A 1 344 ? -35.365 15.442 17.527 1.00 77.31 344 ILE A N 1
ATOM 2794 C CA . ILE A 1 344 ? -34.548 15.434 16.300 1.00 77.31 344 ILE A CA 1
ATOM 2795 C C . ILE A 1 344 ? -35.018 14.330 15.345 1.00 77.31 344 ILE A C 1
ATOM 2797 O O . ILE A 1 344 ? -35.732 13.410 15.759 1.00 77.31 344 ILE A O 1
ATOM 2801 N N . THR A 1 345 ? -34.630 14.418 14.068 1.00 82.38 345 THR A N 1
ATOM 2802 C CA . THR A 1 345 ? -34.909 13.354 13.086 1.00 82.38 345 THR A CA 1
ATOM 2803 C C . THR A 1 345 ? -34.104 12.087 13.396 1.00 82.38 345 THR A C 1
ATOM 2805 O O . THR A 1 345 ? -33.078 12.137 14.074 1.00 82.38 345 THR A O 1
ATOM 2808 N N . GLU A 1 346 ? -34.564 10.939 12.896 1.00 84.44 346 GLU A N 1
ATOM 2809 C CA . GLU A 1 346 ? -33.876 9.653 13.078 1.00 84.44 346 GLU A CA 1
ATOM 2810 C C . GLU A 1 346 ? -32.462 9.655 12.483 1.00 84.44 346 GLU A C 1
ATOM 2812 O O . GLU A 1 346 ? -31.522 9.222 13.143 1.00 84.44 346 GLU A O 1
ATOM 2817 N N . GLU A 1 347 ? -32.292 10.211 11.284 1.00 85.56 347 GLU A N 1
ATOM 2818 C CA . GLU A 1 347 ? -30.989 10.311 10.620 1.00 85.56 347 GLU A CA 1
ATOM 2819 C C . GLU A 1 347 ? -29.995 11.151 11.437 1.00 85.56 347 GLU A C 1
ATOM 2821 O O . GLU A 1 347 ? -28.870 10.718 11.691 1.00 85.56 347 GLU A O 1
ATOM 2826 N N . GLN A 1 348 ? -30.436 12.311 11.938 1.00 84.19 348 GLN A N 1
ATOM 2827 C CA . GLN A 1 348 ? -29.624 13.162 12.815 1.00 84.19 348 GLN A CA 1
ATOM 2828 C C . GLN A 1 348 ? -29.251 12.438 14.112 1.00 84.19 348 GLN A C 1
ATOM 2830 O O . GLN A 1 348 ? -28.104 12.501 14.549 1.00 84.19 348 GLN A O 1
ATOM 2835 N N . ALA A 1 349 ? -30.203 11.727 14.722 1.00 83.44 349 ALA A N 1
ATOM 2836 C CA . ALA A 1 349 ? -29.967 10.992 15.958 1.00 83.44 349 ALA A CA 1
ATOM 2837 C C . ALA A 1 349 ? -28.957 9.857 15.765 1.00 83.44 349 ALA A C 1
ATOM 2839 O O . ALA A 1 349 ? -28.044 9.719 16.576 1.00 83.44 349 ALA A O 1
ATOM 2840 N N . LEU A 1 350 ? -29.081 9.070 14.693 1.00 88.94 350 LEU A N 1
ATOM 2841 C CA . LEU A 1 350 ? -28.145 7.992 14.371 1.00 88.94 350 LEU A CA 1
ATOM 2842 C C . LEU A 1 350 ? -26.737 8.535 14.103 1.00 88.94 350 LEU A C 1
ATOM 2844 O O . LEU A 1 350 ? -25.778 8.012 14.670 1.00 88.94 350 LEU A O 1
ATOM 2848 N N . SER A 1 351 ? -26.622 9.618 13.326 1.00 87.94 351 SER A N 1
ATOM 2849 C CA . SER A 1 351 ? -25.339 10.281 13.067 1.00 87.94 351 SER A CA 1
ATOM 2850 C C . SER A 1 351 ? -24.691 10.785 14.358 1.00 87.94 351 SER A C 1
ATOM 2852 O O . SER A 1 351 ? -23.511 10.535 14.590 1.00 87.94 351 SER A O 1
ATOM 2854 N N . LEU A 1 352 ? -25.453 11.457 15.226 1.00 88.19 352 LEU A N 1
ATOM 2855 C CA . LEU A 1 352 ? -24.954 11.945 16.515 1.00 88.19 352 LEU A CA 1
ATOM 2856 C C . LEU A 1 352 ? -24.555 10.787 17.434 1.00 88.19 352 LEU A C 1
ATOM 2858 O O . LEU A 1 352 ? -23.498 10.828 18.055 1.00 88.19 352 LEU A O 1
ATOM 2862 N N . THR A 1 353 ? -25.358 9.724 17.485 1.00 91.00 353 THR A N 1
ATOM 2863 C CA . THR A 1 353 ? -25.045 8.523 18.274 1.00 91.00 353 THR A CA 1
ATOM 2864 C C . THR A 1 353 ? -23.696 7.944 17.872 1.00 91.00 353 THR A C 1
ATOM 2866 O O . THR A 1 353 ? -22.857 7.665 18.728 1.00 91.00 353 THR A O 1
ATOM 2869 N N . GLU A 1 354 ? -23.491 7.756 16.568 1.00 92.81 354 GLU A N 1
ATOM 2870 C CA . GLU A 1 354 ? -22.268 7.177 16.027 1.00 92.81 354 GLU A CA 1
ATOM 2871 C C . GLU A 1 354 ? -21.051 8.051 16.334 1.00 92.81 354 GLU A C 1
ATOM 2873 O O . GLU A 1 354 ? -20.040 7.543 16.819 1.00 92.81 354 GLU A O 1
ATOM 2878 N N . GLU A 1 355 ? -21.156 9.363 16.128 1.00 90.44 355 GLU A N 1
ATOM 2879 C CA . GLU A 1 355 ? -20.052 10.283 16.394 1.00 90.44 355 GLU A CA 1
ATOM 2880 C C . GLU A 1 355 ? -19.694 10.352 17.879 1.00 90.44 355 GLU A C 1
ATOM 2882 O O . GLU A 1 355 ? -18.520 10.250 18.234 1.00 90.44 355 GLU A O 1
ATOM 2887 N N . TYR A 1 356 ? -20.675 10.418 18.780 1.00 89.44 356 TYR A N 1
ATOM 2888 C CA . TYR A 1 356 ? -20.386 10.423 20.215 1.00 89.44 356 TYR A CA 1
ATOM 2889 C C . TYR A 1 356 ? -19.824 9.085 20.713 1.00 89.44 356 TYR A C 1
ATOM 2891 O O . TYR A 1 356 ? -18.949 9.082 21.582 1.00 89.44 356 TYR A O 1
ATOM 2899 N N . ILE A 1 357 ? -20.223 7.953 20.123 1.00 91.31 357 ILE A N 1
ATOM 2900 C CA . ILE A 1 357 ? -19.555 6.663 20.358 1.00 91.31 357 ILE A CA 1
ATOM 2901 C C . ILE A 1 357 ? -18.096 6.719 19.881 1.00 91.31 357 ILE A C 1
ATOM 2903 O O . ILE A 1 357 ? -17.195 6.354 20.638 1.00 91.31 357 ILE A O 1
ATOM 2907 N N . LYS A 1 358 ? -17.819 7.228 18.674 1.00 91.62 358 LYS A N 1
ATOM 2908 C CA . LYS A 1 358 ? -16.441 7.371 18.167 1.00 91.62 358 LYS A CA 1
ATOM 2909 C C . LYS A 1 358 ? -15.591 8.273 19.057 1.00 91.62 358 LYS A C 1
ATOM 2911 O O . LYS A 1 358 ? -14.449 7.926 19.352 1.00 91.62 358 LYS A O 1
ATOM 2916 N N . ILE A 1 359 ? -16.130 9.402 19.517 1.00 87.31 359 ILE A N 1
ATOM 2917 C CA . ILE A 1 359 ? -15.438 10.318 20.437 1.00 87.31 359 ILE A CA 1
ATOM 2918 C C . ILE A 1 359 ? -15.110 9.593 21.744 1.00 87.31 359 ILE A C 1
ATOM 2920 O O . ILE A 1 359 ? -13.973 9.651 22.207 1.00 87.31 359 ILE A O 1
ATOM 2924 N N . GLY A 1 360 ? -16.073 8.862 22.309 1.00 85.12 360 GLY A N 1
ATOM 2925 C CA . GLY A 1 360 ? -15.868 8.061 23.513 1.00 85.12 360 GLY A CA 1
ATOM 2926 C C . GLY A 1 360 ? -14.768 7.008 23.365 1.00 85.12 360 GLY A C 1
ATOM 2927 O O . GLY A 1 360 ? -13.938 6.854 24.263 1.00 85.12 360 GLY A O 1
ATOM 2928 N N . PHE A 1 361 ? -14.731 6.315 22.225 1.00 88.94 361 PHE A N 1
ATOM 2929 C CA . PHE A 1 361 ? -13.701 5.327 21.896 1.00 88.94 361 PHE A CA 1
ATOM 2930 C C . PHE A 1 361 ? -12.318 5.972 21.772 1.00 88.94 361 PHE A C 1
ATOM 2932 O O . PHE A 1 361 ? -11.362 5.545 22.417 1.00 88.94 361 PHE A O 1
ATOM 2939 N N . ARG A 1 362 ? -12.219 7.043 20.976 1.00 87.75 362 ARG A N 1
ATOM 2940 C CA . ARG A 1 362 ? -10.979 7.796 20.739 1.00 87.75 362 ARG A CA 1
ATOM 2941 C C . ARG A 1 362 ? -10.430 8.412 22.017 1.00 87.75 362 ARG A C 1
ATOM 2943 O O . ARG A 1 362 ? -9.225 8.369 22.246 1.00 87.75 362 ARG A O 1
ATOM 2950 N N . ASN A 1 363 ? -11.307 8.923 22.880 1.00 82.12 363 ASN A N 1
ATOM 2951 C CA . ASN A 1 363 ? -10.919 9.431 24.189 1.00 82.12 363 ASN A CA 1
ATOM 2952 C C . ASN A 1 363 ? -10.270 8.317 25.025 1.00 82.12 363 ASN A C 1
ATOM 2954 O O . ASN A 1 363 ? -9.149 8.491 25.496 1.00 82.12 363 ASN A O 1
ATOM 2958 N N . ALA A 1 364 ? -10.909 7.150 25.150 1.00 81.81 364 ALA A N 1
ATOM 2959 C CA . ALA A 1 364 ? -10.336 6.023 25.891 1.00 81.81 364 ALA A CA 1
ATOM 2960 C C . ALA A 1 364 ? -8.988 5.557 25.304 1.00 81.81 364 ALA A C 1
ATOM 2962 O O . ALA A 1 364 ? -8.030 5.344 26.049 1.00 81.81 364 ALA A O 1
ATOM 2963 N N . MET A 1 365 ? -8.882 5.492 23.974 1.00 86.06 365 MET A N 1
ATOM 2964 C CA . MET A 1 365 ? -7.637 5.170 23.274 1.00 86.06 365 MET A CA 1
ATOM 2965 C C . MET A 1 365 ? -6.526 6.188 23.551 1.00 86.06 365 MET A C 1
ATOM 2967 O O . MET A 1 365 ? -5.403 5.800 23.865 1.00 86.06 365 MET A O 1
ATOM 2971 N N . SER A 1 366 ? -6.835 7.484 23.485 1.00 82.56 366 SER A N 1
ATOM 2972 C CA . SER A 1 366 ? -5.871 8.562 23.733 1.00 82.56 366 SER A CA 1
ATOM 2973 C C . SER A 1 366 ? -5.325 8.499 25.157 1.00 82.56 366 SER A C 1
ATOM 2975 O O . SER A 1 366 ? -4.113 8.534 25.361 1.00 82.56 366 SER A O 1
ATOM 2977 N N . ASN A 1 367 ? -6.207 8.306 26.142 1.00 79.19 367 ASN A N 1
ATOM 2978 C CA . ASN A 1 367 ? -5.794 8.174 27.538 1.00 79.19 367 ASN A CA 1
ATOM 2979 C C . ASN A 1 367 ? -4.906 6.935 27.756 1.00 79.19 367 ASN A C 1
ATOM 2981 O O . ASN A 1 367 ? -3.931 7.002 28.501 1.00 79.19 367 ASN A O 1
ATOM 2985 N N . PHE A 1 368 ? -5.190 5.816 27.080 1.00 79.00 368 PHE A N 1
ATOM 2986 C CA . PHE A 1 368 ? -4.340 4.625 27.144 1.00 79.00 368 PHE A CA 1
ATOM 2987 C C . PHE A 1 368 ? -2.946 4.852 26.544 1.00 79.00 368 PHE A C 1
ATOM 2989 O O . PHE A 1 368 ? -1.947 4.426 27.125 1.00 79.00 368 PHE A O 1
ATOM 2996 N N . LEU A 1 369 ? -2.862 5.531 25.396 1.00 81.12 369 LEU A N 1
ATOM 2997 C CA . LEU A 1 369 ? -1.583 5.893 24.776 1.00 81.12 369 LEU A CA 1
ATOM 2998 C C . LEU A 1 369 ? -0.771 6.816 25.688 1.00 81.12 369 LEU A C 1
ATOM 3000 O O . LEU A 1 369 ? 0.392 6.525 25.968 1.00 81.12 369 LEU A O 1
ATOM 3004 N N . ALA A 1 370 ? -1.415 7.858 26.212 1.00 79.06 370 ALA A N 1
ATOM 3005 C CA . ALA A 1 370 ? -0.819 8.812 27.137 1.00 79.06 370 ALA A CA 1
ATOM 3006 C C . ALA A 1 370 ? -0.264 8.133 28.399 1.00 79.06 370 ALA A C 1
ATOM 3008 O O . ALA A 1 370 ? 0.859 8.406 28.828 1.00 79.06 370 ALA A O 1
ATOM 3009 N N . TYR A 1 371 ? -1.025 7.197 28.970 1.00 77.38 371 TYR A N 1
ATOM 3010 C CA . TYR A 1 371 ? -0.584 6.416 30.120 1.00 77.38 371 TYR A CA 1
ATOM 3011 C C . TYR A 1 371 ? 0.656 5.570 29.811 1.00 77.38 371 TYR A C 1
ATOM 3013 O O . TYR A 1 371 ? 1.631 5.612 30.562 1.00 77.38 371 TYR A O 1
ATOM 3021 N N . ASN A 1 372 ? 0.653 4.825 28.701 1.00 78.00 372 ASN A N 1
ATOM 3022 C CA . ASN A 1 372 ? 1.803 4.000 28.319 1.00 78.00 372 ASN A CA 1
ATOM 3023 C C . ASN A 1 372 ? 3.053 4.851 28.055 1.00 78.00 372 ASN A C 1
ATOM 3025 O O . ASN A 1 372 ? 4.161 4.447 28.402 1.00 78.00 372 ASN A O 1
ATOM 3029 N N . GLU A 1 373 ? 2.888 6.038 27.474 1.00 80.81 373 GLU A N 1
ATOM 3030 C CA . GLU A 1 373 ? 3.989 6.969 27.251 1.00 80.81 373 GLU A CA 1
ATOM 3031 C C . GLU A 1 373 ? 4.592 7.476 28.567 1.00 80.81 373 GLU A C 1
ATOM 3033 O O . GLU A 1 373 ? 5.814 7.480 28.718 1.00 80.81 373 GLU A O 1
ATOM 3038 N N . LEU A 1 374 ? 3.760 7.832 29.550 1.00 74.94 374 LEU A N 1
ATOM 3039 C CA . LEU A 1 374 ? 4.235 8.211 30.884 1.00 74.94 374 LEU A CA 1
ATOM 3040 C C . LEU A 1 374 ? 4.977 7.067 31.579 1.00 74.94 374 LEU A C 1
ATOM 3042 O O . LEU A 1 374 ? 6.049 7.296 32.132 1.00 74.94 374 LEU A O 1
ATOM 3046 N N . GLN A 1 375 ? 4.460 5.837 31.512 1.00 73.31 375 GLN A N 1
ATOM 3047 C CA . GLN A 1 375 ? 5.142 4.665 32.077 1.00 73.31 375 GLN A CA 1
ATOM 3048 C C . GLN A 1 375 ? 6.526 4.453 31.446 1.00 73.31 375 GLN A C 1
ATOM 3050 O O . GLN A 1 375 ? 7.504 4.210 32.156 1.00 73.31 375 GLN A O 1
ATOM 3055 N N . ASN A 1 376 ? 6.637 4.625 30.126 1.00 74.88 376 ASN A N 1
ATOM 3056 C CA . ASN A 1 376 ? 7.912 4.531 29.411 1.00 74.88 376 ASN A CA 1
ATOM 3057 C C . ASN A 1 376 ? 8.882 5.670 29.770 1.00 74.88 376 ASN A C 1
ATOM 3059 O O . ASN A 1 376 ? 10.087 5.458 29.778 1.00 74.88 376 ASN A O 1
ATOM 3063 N N . ARG A 1 377 ? 8.384 6.874 30.084 1.00 71.75 377 ARG A N 1
ATOM 3064 C CA . ARG A 1 377 ? 9.219 8.015 30.509 1.00 71.75 377 ARG A CA 1
ATOM 3065 C C . ARG A 1 377 ? 9.753 7.882 31.938 1.00 71.75 377 ARG A C 1
ATOM 3067 O O . ARG A 1 377 ? 10.761 8.498 32.248 1.00 71.75 377 ARG A O 1
ATOM 3074 N N . VAL A 1 378 ? 9.081 7.119 32.802 1.00 60.03 378 VAL A N 1
ATOM 3075 C CA . VAL A 1 378 ? 9.487 6.890 34.205 1.00 60.03 378 VAL A CA 1
ATOM 3076 C C . VAL A 1 378 ? 10.461 5.709 34.343 1.00 60.03 378 VAL A C 1
ATOM 3078 O O . VAL A 1 378 ? 11.147 5.584 35.353 1.00 60.03 378 VAL A O 1
ATOM 3081 N N . THR A 1 379 ? 10.528 4.835 33.336 1.00 53.75 379 THR A N 1
ATOM 3082 C CA . THR A 1 379 ? 11.391 3.638 33.321 1.00 53.75 379 THR A CA 1
ATOM 3083 C C . THR A 1 379 ? 12.741 3.839 32.620 1.00 53.75 379 THR A C 1
ATOM 3085 O O . THR A 1 379 ? 13.552 2.912 32.608 1.00 53.75 379 THR A O 1
ATOM 3088 N N . VAL A 1 380 ? 12.997 5.036 32.080 1.00 44.41 380 VAL A N 1
ATOM 3089 C CA . VAL A 1 380 ? 14.298 5.506 31.563 1.00 44.41 380 VAL A CA 1
ATOM 3090 C C . VAL A 1 380 ? 14.915 6.445 32.587 1.00 44.41 380 VAL A C 1
ATOM 3092 O O . VAL A 1 380 ? 16.143 6.336 32.805 1.00 44.41 380 VAL A O 1
#

Radius of gyration: 39.23 Å; chains: 1; bounding box: 98×61×99 Å

Organism: Bacillus cereus (NCBI:txid1396)